Protein AF-A0A959BRH8-F1 (afdb_monomer)

Structure (mmCIF, N/CA/C/O backbone):
data_AF-A0A959BRH8-F1
#
_entry.id   AF-A0A959BRH8-F1
#
loop_
_atom_site.group_PDB
_atom_site.id
_atom_site.type_symbol
_atom_site.label_atom_id
_atom_site.label_alt_id
_atom_site.label_comp_id
_atom_site.label_asym_id
_atom_site.label_entity_id
_atom_site.label_seq_id
_atom_site.pdbx_PDB_ins_code
_atom_site.Cartn_x
_atom_site.Cartn_y
_atom_site.Cartn_z
_atom_site.occupancy
_atom_site.B_iso_or_equiv
_atom_site.auth_seq_id
_atom_site.auth_comp_id
_atom_site.auth_asym_id
_atom_site.auth_atom_id
_atom_site.pdbx_PDB_model_num
ATOM 1 N N . TRP A 1 1 ? 45.788 -15.037 -74.118 1.00 76.19 1 TRP A N 1
ATOM 2 C CA . TRP A 1 1 ? 45.865 -16.460 -73.749 1.00 76.19 1 TRP A CA 1
ATOM 3 C C . TRP A 1 1 ? 44.860 -17.206 -74.601 1.00 76.19 1 TRP A C 1
ATOM 5 O O . TRP A 1 1 ? 43.711 -16.791 -74.591 1.00 76.19 1 TRP A O 1
ATOM 15 N N . THR A 1 2 ? 45.279 -18.179 -75.412 1.00 87.06 2 THR A N 1
ATOM 16 C CA . THR A 1 2 ? 44.390 -18.882 -76.366 1.00 87.06 2 THR A CA 1
ATOM 17 C C . THR A 1 2 ? 44.214 -20.374 -76.068 1.00 87.06 2 THR A C 1
ATOM 19 O O . THR A 1 2 ? 43.362 -21.001 -76.686 1.00 87.06 2 THR A O 1
ATOM 22 N N . ASP A 1 3 ? 45.003 -20.938 -75.149 1.00 84.12 3 ASP A N 1
ATOM 23 C CA . ASP A 1 3 ? 44.891 -22.319 -74.668 1.00 84.12 3 ASP A CA 1
ATOM 24 C C . ASP A 1 3 ? 44.212 -22.330 -73.288 1.00 84.12 3 ASP A C 1
ATOM 26 O O . ASP A 1 3 ? 44.602 -21.561 -72.412 1.00 84.12 3 ASP A O 1
ATOM 30 N N . TYR A 1 4 ? 43.177 -23.157 -73.120 1.00 85.50 4 TYR A N 1
ATOM 31 C CA . TYR A 1 4 ? 42.367 -23.270 -71.897 1.00 85.50 4 TYR A CA 1
ATOM 32 C C . TYR A 1 4 ? 42.298 -24.720 -71.378 1.00 85.50 4 TYR A C 1
ATOM 34 O O . TYR A 1 4 ? 41.357 -25.092 -70.679 1.00 85.50 4 TYR A O 1
ATOM 42 N N . ASN A 1 5 ? 43.253 -25.569 -71.766 1.00 90.12 5 ASN A N 1
ATOM 43 C CA . ASN A 1 5 ? 43.265 -26.986 -71.408 1.00 90.12 5 ASN A CA 1
ATOM 44 C C . ASN A 1 5 ? 43.933 -27.258 -70.045 1.00 90.12 5 ASN A C 1
ATOM 46 O O . ASN A 1 5 ? 44.786 -26.507 -69.585 1.00 90.12 5 ASN A O 1
ATOM 50 N N . LEU A 1 6 ? 43.620 -28.414 -69.444 1.00 86.88 6 LEU A N 1
ATOM 51 C CA . LEU A 1 6 ? 44.082 -28.843 -68.107 1.00 86.88 6 LEU A CA 1
ATOM 52 C C . LEU A 1 6 ? 45.606 -28.985 -67.938 1.00 86.88 6 LEU A C 1
ATOM 54 O O . LEU A 1 6 ? 46.094 -29.046 -66.814 1.00 86.88 6 LEU A O 1
ATOM 58 N N . HIS A 1 7 ? 46.362 -29.087 -69.033 1.00 87.75 7 HIS A N 1
ATOM 59 C CA . HIS A 1 7 ? 47.823 -29.188 -68.976 1.00 87.75 7 HIS A CA 1
ATOM 60 C C . HIS A 1 7 ? 48.502 -27.821 -68.796 1.00 87.75 7 HIS A C 1
ATOM 62 O O . HIS A 1 7 ? 49.694 -27.770 -68.492 1.00 87.75 7 HIS A O 1
ATOM 68 N N . ASP A 1 8 ? 47.758 -26.725 -68.977 1.00 94.44 8 ASP A N 1
ATOM 69 C CA . ASP A 1 8 ? 48.254 -25.379 -68.739 1.00 94.44 8 ASP A CA 1
ATOM 70 C C . ASP A 1 8 ? 48.253 -25.075 -67.220 1.00 94.44 8 ASP A C 1
ATOM 72 O O . ASP A 1 8 ? 47.191 -25.080 -66.579 1.00 94.44 8 ASP A O 1
ATOM 76 N N . PRO A 1 9 ? 49.418 -24.784 -66.606 1.00 92.19 9 PRO A N 1
ATOM 77 C CA . PRO A 1 9 ? 49.509 -24.467 -65.178 1.00 92.19 9 PRO A CA 1
ATOM 78 C C . PRO A 1 9 ? 48.706 -23.218 -64.777 1.00 92.19 9 PRO A C 1
ATOM 80 O O . PRO A 1 9 ? 48.317 -23.069 -63.621 1.00 92.19 9 PRO A O 1
ATOM 83 N N . GLY A 1 10 ? 48.421 -22.320 -65.717 1.00 93.00 10 GLY A N 1
ATOM 84 C CA . GLY A 1 10 ? 47.594 -21.148 -65.479 1.00 93.00 10 GLY A CA 1
ATOM 85 C C . GLY A 1 10 ? 46.116 -21.442 -65.252 1.00 93.00 10 GLY A C 1
ATOM 86 O O . GLY A 1 10 ? 45.490 -20.822 -64.391 1.00 93.00 10 GLY A O 1
ATOM 87 N N . ILE A 1 11 ? 45.570 -22.408 -65.994 1.00 92.69 11 ILE A N 1
ATOM 88 C CA . ILE A 1 11 ? 44.178 -22.854 -65.856 1.00 92.69 11 ILE A CA 1
ATOM 89 C C . ILE A 1 11 ? 43.989 -23.572 -64.524 1.00 92.69 11 ILE A C 1
ATOM 91 O O . ILE A 1 11 ? 43.067 -23.248 -63.779 1.00 92.69 11 ILE A O 1
ATOM 95 N N . THR A 1 12 ? 44.914 -24.463 -64.165 1.00 92.81 12 THR A N 1
ATOM 96 C CA . THR A 1 12 ? 44.861 -25.175 -62.876 1.00 92.81 12 THR A CA 1
ATOM 97 C C . THR A 1 12 ? 44.992 -24.230 -61.673 1.00 92.81 12 THR A C 1
ATOM 99 O O . THR A 1 12 ? 44.277 -24.394 -60.683 1.00 92.81 12 THR A O 1
ATOM 102 N N . LEU A 1 13 ? 45.823 -23.180 -61.755 1.00 94.81 13 LEU A N 1
ATOM 103 C CA . LEU A 1 13 ? 45.893 -22.140 -60.719 1.00 94.81 13 LEU A CA 1
ATOM 104 C C . LEU A 1 13 ? 44.579 -21.345 -60.604 1.00 94.81 13 LEU A C 1
ATOM 106 O O . LEU A 1 13 ? 44.139 -21.038 -59.493 1.00 94.81 13 LEU A O 1
ATOM 110 N N . LEU A 1 14 ? 43.939 -21.030 -61.735 1.00 93.88 14 LEU A N 1
ATOM 111 C CA . LEU A 1 14 ? 42.652 -20.333 -61.759 1.00 93.88 14 LEU A CA 1
ATOM 112 C C . LEU A 1 14 ? 41.519 -21.190 -61.174 1.00 93.88 14 LEU A C 1
ATOM 114 O O . LEU A 1 14 ? 40.679 -20.658 -60.453 1.00 93.88 14 LEU A O 1
ATOM 118 N N . GLU A 1 15 ? 41.500 -22.499 -61.428 1.00 93.69 15 GLU A N 1
ATOM 119 C CA . GLU A 1 15 ? 40.517 -23.428 -60.849 1.00 93.69 15 GLU A CA 1
ATOM 120 C C . GLU A 1 15 ? 40.633 -23.509 -59.322 1.00 93.69 15 GLU A C 1
ATOM 122 O O . GLU A 1 15 ? 39.624 -23.420 -58.619 1.00 93.69 15 GLU A O 1
ATOM 127 N N . VAL A 1 16 ? 41.857 -23.601 -58.788 1.00 95.44 16 VAL A N 1
ATOM 128 C CA . VAL A 1 16 ? 42.094 -23.569 -57.334 1.00 95.44 16 VAL A CA 1
ATOM 129 C C . VAL A 1 16 ? 41.663 -22.227 -56.741 1.00 95.44 16 VAL A C 1
ATOM 131 O O . VAL A 1 16 ? 41.030 -22.199 -55.684 1.00 95.44 16 VAL A O 1
ATOM 134 N N . LEU A 1 17 ? 41.945 -21.113 -57.427 1.00 96.19 17 LEU A N 1
ATOM 135 C CA . LEU A 1 17 ? 41.482 -19.790 -57.006 1.00 96.19 17 LEU A CA 1
ATOM 136 C C . LEU A 1 17 ? 39.948 -19.705 -57.004 1.00 96.19 17 LEU A C 1
ATOM 138 O O . LEU A 1 17 ? 39.365 -19.210 -56.042 1.00 96.19 17 LEU A O 1
ATOM 142 N N . ALA A 1 18 ? 39.283 -20.224 -58.037 1.00 95.81 18 ALA A N 1
ATOM 143 C CA . ALA A 1 18 ? 37.826 -20.268 -58.118 1.00 95.81 18 ALA A CA 1
ATOM 144 C C . ALA A 1 18 ? 37.214 -21.135 -57.003 1.00 95.81 18 ALA A C 1
ATOM 146 O O . ALA A 1 18 ? 36.209 -20.747 -56.401 1.00 95.81 18 ALA A O 1
ATOM 147 N N . TYR A 1 19 ? 37.844 -22.266 -56.666 1.00 96.25 19 TYR A N 1
ATOM 148 C CA . TYR A 1 19 ? 37.449 -23.100 -55.530 1.00 96.25 19 TYR A CA 1
ATOM 149 C C . TYR A 1 19 ? 37.606 -22.355 -54.196 1.00 96.25 19 TYR A C 1
ATOM 151 O O . TYR A 1 19 ? 36.669 -22.323 -53.400 1.00 96.25 19 TYR A O 1
ATOM 159 N N . ALA A 1 20 ? 38.742 -21.688 -53.973 1.00 96.69 20 ALA A N 1
ATOM 160 C CA . ALA A 1 20 ? 38.985 -20.901 -52.762 1.00 96.69 20 ALA A CA 1
ATOM 161 C C . ALA A 1 20 ? 37.989 -19.735 -52.611 1.00 96.69 20 ALA A C 1
ATOM 163 O O . ALA A 1 20 ? 37.481 -19.490 -51.517 1.00 96.69 20 ALA A O 1
ATOM 164 N N . ILE A 1 21 ? 37.654 -19.048 -53.710 1.00 96.94 21 ILE A N 1
ATOM 165 C CA . ILE A 1 21 ? 36.617 -18.004 -53.728 1.00 96.94 21 ILE A CA 1
ATOM 166 C C . ILE A 1 21 ? 35.239 -18.602 -53.418 1.00 96.94 21 ILE A C 1
ATOM 168 O O . ILE A 1 21 ? 34.451 -17.984 -52.705 1.00 96.94 21 ILE A O 1
ATOM 172 N N . THR A 1 22 ? 34.947 -19.808 -53.909 1.00 96.50 22 THR A N 1
ATOM 173 C CA . THR A 1 22 ? 33.685 -20.503 -53.618 1.00 96.50 22 THR A CA 1
ATOM 174 C C . THR A 1 22 ? 33.581 -20.870 -52.136 1.00 96.50 22 THR A C 1
ATOM 176 O O . THR A 1 22 ? 32.551 -20.597 -51.524 1.00 96.50 22 THR A O 1
ATOM 179 N N . ASP A 1 23 ? 34.645 -21.408 -51.532 1.00 96.31 23 ASP A N 1
ATOM 180 C CA . ASP A 1 23 ? 34.706 -21.697 -50.091 1.00 96.31 23 ASP A CA 1
ATOM 181 C C . ASP A 1 23 ? 34.540 -20.421 -49.245 1.00 96.31 23 ASP A C 1
ATOM 183 O O . ASP A 1 23 ? 33.733 -20.380 -48.317 1.00 96.31 23 ASP A O 1
ATOM 187 N N . LEU A 1 24 ? 35.209 -19.324 -49.618 1.00 96.19 24 LEU A N 1
ATOM 188 C CA . LEU A 1 24 ? 35.007 -18.021 -48.976 1.00 96.19 24 LEU A CA 1
ATOM 189 C C . LEU A 1 24 ? 33.553 -17.532 -49.113 1.00 96.19 24 LEU A C 1
ATOM 191 O O . LEU A 1 24 ? 32.956 -17.044 -48.150 1.00 96.19 24 LEU A O 1
ATOM 195 N N . GLY A 1 25 ? 32.956 -17.703 -50.293 1.00 95.50 25 GLY A N 1
ATOM 196 C CA . GLY A 1 25 ? 31.552 -17.393 -50.546 1.00 95.50 25 GLY A CA 1
ATOM 197 C C . GLY A 1 25 ? 30.594 -18.220 -49.683 1.00 95.50 25 GLY A C 1
ATOM 198 O O . GLY A 1 25 ? 29.578 -17.700 -49.233 1.00 95.50 25 GLY A O 1
ATOM 199 N N . LEU A 1 26 ? 30.919 -19.482 -49.395 1.00 94.94 26 LEU A N 1
ATOM 200 C CA . LEU A 1 26 ? 30.137 -20.325 -48.486 1.00 94.94 26 LEU A CA 1
ATOM 201 C C . LEU A 1 26 ? 30.264 -19.856 -47.034 1.00 94.94 26 LEU A C 1
ATOM 203 O O . LEU A 1 26 ? 29.254 -19.721 -46.345 1.00 94.94 26 LEU A O 1
ATOM 207 N N . ARG A 1 27 ? 31.482 -19.542 -46.580 1.00 93.94 27 ARG A N 1
ATOM 208 C CA . ARG A 1 27 ? 31.731 -19.071 -45.207 1.00 93.94 27 ARG A CA 1
ATOM 209 C C . ARG A 1 27 ? 31.064 -17.733 -44.916 1.00 93.94 27 ARG A C 1
ATOM 211 O O . ARG A 1 27 ? 30.526 -17.549 -43.836 1.00 93.94 27 ARG A O 1
ATOM 218 N N . THR A 1 28 ? 31.053 -16.820 -45.882 1.00 94.25 28 THR A N 1
ATOM 219 C CA . THR A 1 28 ? 30.403 -15.502 -45.744 1.00 94.25 28 THR A CA 1
ATOM 220 C C . THR A 1 28 ? 28.873 -15.560 -45.800 1.00 94.25 28 THR A C 1
ATOM 222 O O . THR A 1 28 ? 28.218 -14.585 -45.448 1.00 94.25 28 THR A O 1
ATOM 225 N N . ARG A 1 29 ? 28.290 -16.694 -46.212 1.00 95.25 29 ARG A N 1
ATOM 226 C CA . ARG A 1 29 ? 26.836 -16.931 -46.272 1.00 95.25 29 ARG A CA 1
ATOM 227 C C . ARG A 1 29 ? 26.270 -17.666 -45.056 1.00 95.25 29 ARG A C 1
ATOM 229 O O . ARG A 1 29 ? 25.090 -18.014 -45.069 1.00 95.25 29 ARG A O 1
ATOM 236 N N . LEU A 1 30 ? 27.083 -17.936 -44.035 1.00 93.50 30 LEU A N 1
ATOM 237 C CA . LEU A 1 30 ? 26.578 -18.463 -42.766 1.00 93.50 30 LEU A CA 1
ATOM 238 C C . LEU A 1 30 ? 25.564 -17.485 -42.146 1.00 93.50 30 LEU A C 1
ATOM 240 O O . LEU A 1 30 ? 25.591 -16.290 -42.442 1.00 93.50 30 LEU A O 1
ATOM 244 N N . ASP A 1 31 ? 24.668 -17.993 -41.290 1.00 91.56 31 ASP A N 1
ATOM 245 C CA . ASP A 1 31 ? 23.719 -17.136 -40.568 1.00 91.56 31 ASP A CA 1
ATOM 246 C C . ASP A 1 31 ? 24.484 -16.047 -39.807 1.00 91.56 31 ASP A C 1
ATOM 248 O O . ASP A 1 31 ? 25.537 -16.312 -39.221 1.00 91.56 31 ASP A O 1
ATOM 252 N N . ILE A 1 32 ? 23.948 -14.825 -39.793 1.00 88.81 32 ILE A N 1
ATOM 253 C CA . ILE A 1 32 ? 24.604 -13.674 -39.168 1.00 88.81 32 ILE A CA 1
ATOM 254 C C . ILE A 1 32 ? 24.943 -13.967 -37.706 1.00 88.81 32 ILE A C 1
ATOM 256 O O . ILE A 1 32 ? 26.018 -13.599 -37.247 1.00 88.81 32 ILE A O 1
ATOM 260 N N . LYS A 1 33 ? 24.085 -14.729 -37.011 1.00 86.44 33 LYS A N 1
ATOM 261 C CA . LYS A 1 33 ? 24.312 -15.189 -35.635 1.00 86.44 33 LYS A CA 1
ATOM 262 C C . LYS A 1 33 ? 25.568 -16.045 -35.504 1.00 86.44 33 LYS A C 1
ATOM 264 O O . LYS A 1 33 ? 26.255 -15.936 -34.502 1.00 86.44 33 LYS A O 1
ATOM 269 N N . SER A 1 34 ? 25.868 -16.885 -36.492 1.00 87.56 34 SER A N 1
ATOM 270 C CA . SER A 1 34 ? 27.073 -17.717 -36.518 1.00 87.56 34 SER A CA 1
ATOM 271 C C . SER A 1 34 ? 28.314 -16.932 -36.934 1.00 87.56 34 SER A C 1
ATOM 273 O O . SER A 1 34 ? 29.398 -17.239 -36.455 1.00 87.56 34 SER A O 1
ATOM 275 N N . LEU A 1 35 ? 28.165 -15.930 -37.806 1.00 89.00 35 LEU A N 1
ATOM 276 C CA . LEU A 1 35 ? 29.275 -15.081 -38.253 1.00 89.00 35 LEU A CA 1
ATOM 277 C C . LEU A 1 35 ? 29.833 -14.194 -37.137 1.00 89.00 35 LEU A C 1
ATOM 279 O O . LEU A 1 35 ? 31.029 -13.930 -37.109 1.00 89.00 35 LEU A O 1
ATOM 283 N N . ILE A 1 36 ? 28.960 -13.725 -36.248 1.00 87.44 36 ILE A N 1
ATOM 284 C CA . ILE A 1 36 ? 29.303 -12.805 -35.154 1.00 87.44 36 ILE A CA 1
ATOM 285 C C . ILE A 1 36 ? 29.429 -13.502 -33.796 1.00 87.44 36 ILE A C 1
ATOM 287 O O . ILE A 1 36 ? 29.714 -12.839 -32.802 1.00 87.44 36 ILE A O 1
ATOM 291 N N . ALA A 1 37 ? 29.143 -14.805 -33.722 1.00 85.06 37 ALA A N 1
ATOM 292 C CA . ALA A 1 37 ? 29.288 -15.556 -32.485 1.00 85.06 37 ALA A CA 1
ATOM 293 C C . ALA A 1 37 ? 30.773 -15.698 -32.151 1.00 85.06 37 ALA A C 1
ATOM 295 O O . ALA A 1 37 ? 31.519 -16.345 -32.887 1.00 85.06 37 ALA A O 1
ATOM 296 N N . ASP A 1 38 ? 31.174 -15.131 -31.020 1.00 81.50 38 ASP A N 1
ATOM 297 C CA . ASP A 1 38 ? 32.464 -15.412 -30.404 1.00 81.50 38 ASP A CA 1
ATOM 298 C C . ASP A 1 38 ? 32.298 -16.492 -29.320 1.00 81.50 38 ASP A C 1
ATOM 300 O O . ASP A 1 38 ? 31.208 -16.687 -28.776 1.00 81.50 38 ASP A O 1
ATOM 304 N N . LYS A 1 39 ? 33.365 -17.237 -29.022 1.00 71.50 39 LYS A N 1
ATOM 305 C CA . LYS A 1 39 ? 33.346 -18.303 -28.009 1.00 71.50 39 LYS A CA 1
ATOM 306 C C . LYS A 1 39 ? 33.217 -17.761 -26.589 1.00 71.50 39 LYS A C 1
ATOM 308 O O . LYS A 1 39 ? 32.623 -18.441 -25.754 1.00 71.50 39 LYS A O 1
ATOM 313 N N . ASP A 1 40 ? 33.746 -16.566 -26.344 1.00 71.56 40 ASP A N 1
ATOM 314 C CA . ASP A 1 40 ? 33.952 -16.045 -24.991 1.00 71.56 40 ASP A CA 1
ATOM 315 C C . ASP A 1 40 ? 33.173 -14.746 -24.700 1.00 71.56 40 ASP A C 1
ATOM 317 O O . ASP A 1 40 ? 33.088 -14.330 -23.545 1.00 71.56 40 ASP A O 1
ATOM 321 N N . GLU A 1 41 ? 32.530 -14.135 -25.705 1.00 76.00 41 GLU A N 1
ATOM 322 C CA . GLU A 1 41 ? 31.824 -12.857 -25.554 1.00 76.00 41 GLU A CA 1
ATOM 323 C C . GLU A 1 41 ? 30.391 -12.878 -26.098 1.00 76.00 41 GLU A C 1
ATOM 325 O O . GLU A 1 41 ? 30.068 -13.508 -27.107 1.00 76.00 41 GLU A O 1
ATOM 330 N N . LYS A 1 42 ? 29.504 -12.137 -25.420 1.00 73.38 42 LYS A N 1
ATOM 331 C CA . LYS A 1 42 ? 28.163 -11.840 -25.932 1.00 73.38 42 LYS A CA 1
ATOM 332 C C . LYS A 1 42 ? 28.274 -10.668 -26.916 1.00 73.38 42 LYS A C 1
ATOM 334 O O . LYS A 1 42 ? 28.592 -9.568 -26.475 1.00 73.38 42 LYS A O 1
ATOM 339 N N . PRO A 1 43 ? 27.952 -10.849 -28.209 1.00 77.25 43 PRO A N 1
ATOM 340 C CA . PRO A 1 43 ? 28.203 -9.827 -29.229 1.00 77.25 43 PRO A CA 1
ATOM 341 C C . PRO A 1 43 ? 27.237 -8.634 -29.172 1.00 77.25 43 PRO A C 1
ATOM 343 O O . PRO A 1 43 ? 27.469 -7.621 -29.826 1.00 77.25 43 PRO A O 1
ATOM 346 N N . PHE A 1 44 ? 26.144 -8.738 -28.410 1.00 83.62 44 PHE A N 1
ATOM 347 C CA . PHE A 1 44 ? 25.151 -7.678 -28.270 1.00 83.62 44 PHE A CA 1
ATOM 348 C C . PHE A 1 44 ? 24.751 -7.477 -26.816 1.00 83.62 44 PHE A C 1
ATOM 350 O O . PHE A 1 44 ? 24.591 -8.441 -26.062 1.00 83.62 44 PHE A O 1
ATOM 357 N N . PHE A 1 45 ? 24.495 -6.220 -26.467 1.00 88.25 45 PHE A N 1
ATOM 358 C CA . PHE A 1 45 ? 23.874 -5.864 -25.203 1.00 88.25 45 PHE A CA 1
ATOM 359 C C . PHE A 1 45 ? 22.385 -6.253 -25.206 1.00 88.25 45 PHE A C 1
ATOM 361 O O . PHE A 1 45 ? 21.685 -6.016 -26.198 1.00 88.25 45 PHE A O 1
ATOM 368 N N . PRO A 1 46 ? 21.864 -6.842 -24.118 1.00 90.50 46 PRO A N 1
ATOM 369 C CA . PRO A 1 46 ? 20.439 -7.089 -23.974 1.00 90.50 46 PRO A CA 1
ATOM 370 C C . PRO A 1 46 ? 19.668 -5.775 -23.790 1.00 90.50 46 PRO A C 1
ATOM 372 O O . PRO A 1 46 ? 20.180 -4.796 -23.253 1.00 90.50 46 PRO A O 1
ATOM 375 N N . ALA A 1 47 ? 18.383 -5.788 -24.151 1.00 91.56 47 ALA A N 1
ATOM 376 C CA . ALA A 1 47 ? 17.483 -4.638 -24.018 1.00 91.56 47 ALA A CA 1
ATOM 377 C C . ALA A 1 47 ? 17.506 -4.002 -22.612 1.00 91.56 47 ALA A C 1
ATOM 379 O O . ALA A 1 47 ? 17.545 -2.784 -22.488 1.00 91.56 47 ALA A O 1
ATOM 380 N N . ARG A 1 48 ? 17.575 -4.828 -21.560 1.00 91.94 48 ARG A N 1
ATOM 381 C CA . ARG A 1 48 ? 17.644 -4.390 -20.156 1.00 91.94 48 ARG A CA 1
ATOM 382 C C . ARG A 1 48 ? 18.860 -3.512 -19.833 1.00 91.94 48 ARG A C 1
ATOM 384 O O . ARG A 1 48 ? 18.809 -2.769 -18.862 1.00 91.94 48 ARG A O 1
ATOM 391 N N . GLU A 1 49 ? 19.947 -3.627 -20.589 1.00 91.50 49 GLU A N 1
ATOM 392 C CA . GLU A 1 49 ? 21.180 -2.870 -20.341 1.00 91.50 49 GLU A CA 1
ATOM 393 C C . GLU A 1 49 ? 21.222 -1.538 -21.098 1.00 91.50 49 GLU A C 1
ATOM 395 O O . GLU A 1 49 ? 21.923 -0.630 -20.666 1.00 91.50 49 GLU A O 1
ATOM 400 N N . VAL A 1 50 ? 20.480 -1.409 -22.205 1.00 93.88 50 VAL A N 1
ATOM 401 C CA . VAL A 1 50 ? 20.609 -0.262 -23.128 1.00 93.88 50 VAL A CA 1
ATOM 402 C C . VAL A 1 50 ? 19.361 0.612 -23.188 1.00 93.88 50 VAL A C 1
ATOM 404 O O . VAL A 1 50 ? 19.475 1.803 -23.455 1.00 93.88 50 VAL A O 1
ATOM 407 N N . LEU A 1 51 ? 18.175 0.034 -22.991 1.00 94.50 51 LEU A N 1
ATOM 408 C CA . LEU A 1 51 ? 16.909 0.755 -23.145 1.00 94.50 51 LEU A CA 1
ATOM 409 C C . LEU A 1 51 ? 16.494 1.587 -21.920 1.00 94.50 51 LEU A C 1
ATOM 411 O O . LEU A 1 51 ? 15.963 2.672 -22.145 1.00 94.50 51 LEU A O 1
ATOM 415 N N . PRO A 1 52 ? 16.723 1.150 -20.661 1.00 93.88 52 PRO A N 1
ATOM 416 C CA . PRO A 1 52 ? 16.344 1.960 -19.509 1.00 93.88 52 PRO A CA 1
ATOM 417 C C . PRO A 1 52 ? 17.053 3.312 -19.483 1.00 93.88 52 PRO A C 1
ATOM 419 O O . PRO A 1 52 ? 18.242 3.414 -19.791 1.00 93.88 52 PRO A O 1
ATOM 422 N N . ASN A 1 53 ? 16.334 4.337 -19.040 1.00 91.31 53 ASN A N 1
ATOM 423 C CA . ASN A 1 53 ? 16.846 5.693 -18.882 1.00 91.31 53 ASN A CA 1
ATOM 424 C C . ASN A 1 53 ? 16.850 6.116 -17.399 1.00 91.31 53 ASN A C 1
ATOM 426 O O . ASN A 1 53 ? 16.454 5.363 -16.509 1.00 91.31 53 ASN A O 1
ATOM 430 N N . ALA A 1 54 ? 17.409 7.288 -17.098 1.00 90.56 54 ALA A N 1
ATOM 431 C CA . ALA A 1 54 ? 17.382 7.826 -15.740 1.00 90.56 54 ALA A CA 1
ATOM 432 C C . ALA A 1 54 ? 15.987 8.377 -15.406 1.00 90.56 54 ALA A C 1
ATOM 434 O O . ALA A 1 54 ? 15.284 8.861 -16.289 1.00 90.56 54 ALA A O 1
ATOM 435 N N . ALA A 1 55 ? 15.608 8.348 -14.125 1.00 91.00 55 ALA A N 1
ATOM 436 C CA . ALA A 1 55 ? 14.332 8.901 -13.685 1.00 91.00 55 ALA A CA 1
ATOM 437 C C . ALA A 1 55 ? 14.290 10.423 -13.893 1.00 91.00 55 ALA A C 1
ATOM 439 O O . ALA A 1 55 ? 15.123 11.144 -13.345 1.00 91.00 55 ALA A O 1
ATOM 440 N N . PHE A 1 56 ? 13.315 10.909 -14.663 1.00 88.12 56 PHE A N 1
ATOM 441 C CA . PHE A 1 56 ? 13.194 12.335 -14.977 1.00 88.12 56 PHE A CA 1
ATOM 442 C C . PHE A 1 56 ? 11.839 12.923 -14.590 1.00 88.12 56 PHE A C 1
ATOM 444 O O . PHE A 1 56 ? 11.743 14.083 -14.198 1.00 88.12 56 PHE A O 1
ATOM 451 N N . THR A 1 57 ? 10.783 12.123 -14.666 1.00 88.38 57 THR A N 1
ATOM 452 C CA . THR A 1 57 ? 9.422 12.564 -14.367 1.00 88.38 57 THR A CA 1
ATOM 453 C C . THR A 1 57 ? 8.995 12.169 -12.946 1.00 88.38 57 THR A C 1
ATOM 455 O O . THR A 1 57 ? 9.552 11.237 -12.357 1.00 88.38 57 THR A O 1
ATOM 458 N N . PRO A 1 58 ? 7.949 12.804 -12.380 1.00 88.38 58 PRO A N 1
ATOM 459 C CA . PRO A 1 58 ? 7.322 12.321 -11.147 1.00 88.38 58 PRO A CA 1
ATOM 460 C C . PRO A 1 58 ? 6.843 10.863 -11.249 1.00 88.38 58 PRO A C 1
ATOM 462 O O . PRO A 1 58 ? 6.883 10.128 -10.267 1.00 88.38 58 PRO A O 1
ATOM 465 N N . SER A 1 59 ? 6.422 10.413 -12.434 1.00 88.75 59 SER A N 1
ATOM 466 C CA . SER A 1 59 ? 6.079 9.005 -12.691 1.00 88.75 59 SER A CA 1
ATOM 467 C C . SER A 1 59 ? 7.304 8.099 -12.508 1.00 88.75 59 SER A C 1
ATOM 469 O O . SER A 1 59 ? 7.247 7.093 -11.800 1.00 88.75 59 SER A O 1
ATOM 471 N N . ASP A 1 60 ? 8.460 8.492 -13.045 1.00 90.75 60 ASP A N 1
ATOM 472 C CA . ASP A 1 60 ? 9.702 7.727 -12.908 1.00 90.75 60 ASP A CA 1
ATOM 473 C C . ASP A 1 60 ? 10.185 7.642 -11.468 1.00 90.75 60 ASP A C 1
ATOM 475 O O . ASP A 1 60 ? 10.535 6.561 -10.997 1.00 90.75 60 ASP A O 1
ATOM 479 N N . TYR A 1 61 ? 10.188 8.766 -10.750 1.00 91.38 61 TYR A N 1
ATOM 480 C CA . TYR A 1 61 ? 10.579 8.784 -9.346 1.00 91.38 61 TYR A CA 1
ATOM 481 C C . TYR A 1 61 ? 9.630 7.943 -8.482 1.00 91.38 61 TYR A C 1
ATOM 483 O O . TYR A 1 61 ? 10.084 7.284 -7.547 1.00 91.38 61 TYR A O 1
ATOM 491 N N . HIS A 1 62 ? 8.334 7.915 -8.808 1.00 90.69 62 HIS A N 1
ATOM 492 C CA . HIS A 1 62 ? 7.360 7.057 -8.141 1.00 90.69 62 HIS A CA 1
ATOM 493 C C . HIS A 1 62 ? 7.686 5.575 -8.376 1.00 90.69 62 HIS A C 1
ATOM 495 O O . HIS A 1 62 ? 7.868 4.827 -7.414 1.00 90.69 62 HIS A O 1
ATOM 501 N N . ARG A 1 63 ? 7.881 5.160 -9.635 1.00 90.19 63 ARG A N 1
ATOM 502 C CA . ARG A 1 63 ? 8.295 3.788 -9.986 1.00 90.19 63 ARG A CA 1
ATOM 503 C C . ARG A 1 63 ? 9.621 3.403 -9.329 1.00 90.19 63 ARG A C 1
ATOM 505 O O . ARG A 1 63 ? 9.770 2.295 -8.813 1.00 90.19 63 ARG A O 1
ATOM 512 N N . LEU A 1 64 ? 10.572 4.332 -9.297 1.00 91.69 64 LEU A N 1
ATOM 513 C CA . LEU A 1 64 ? 11.869 4.150 -8.662 1.00 91.69 64 LEU A CA 1
ATOM 514 C C . LEU A 1 64 ? 11.737 3.952 -7.145 1.00 91.69 64 LEU A C 1
ATOM 516 O O . LEU A 1 64 ? 12.365 3.041 -6.607 1.00 91.69 64 LEU A O 1
ATOM 520 N N . ALA A 1 65 ? 10.897 4.735 -6.462 1.00 92.25 65 ALA A N 1
ATOM 521 C CA . ALA A 1 65 ? 10.612 4.554 -5.040 1.00 92.25 65 ALA A CA 1
ATOM 522 C C . ALA A 1 65 ? 9.972 3.182 -4.766 1.00 92.25 65 ALA A C 1
ATOM 524 O O . ALA A 1 65 ? 10.414 2.477 -3.862 1.00 92.25 65 ALA A O 1
ATOM 525 N N . LEU A 1 66 ? 9.012 2.750 -5.592 1.00 90.69 66 LEU A N 1
ATOM 526 C CA . LEU A 1 66 ? 8.379 1.425 -5.491 1.00 90.69 66 LEU A CA 1
ATOM 527 C C . LEU A 1 66 ? 9.346 0.261 -5.737 1.00 90.69 66 LEU A C 1
ATOM 529 O O . LEU A 1 66 ? 9.116 -0.852 -5.264 1.00 90.69 66 LEU A O 1
ATOM 533 N N . SER A 1 67 ? 10.444 0.493 -6.458 1.00 90.44 67 SER A N 1
ATOM 534 C CA . SER A 1 67 ? 11.480 -0.527 -6.636 1.00 90.44 67 SER A CA 1
ATOM 535 C C . SER A 1 67 ? 12.268 -0.814 -5.356 1.00 90.44 67 SER A C 1
ATOM 537 O O . SER A 1 67 ? 12.912 -1.861 -5.263 1.00 90.44 67 SER A O 1
ATOM 539 N N . HIS A 1 68 ? 12.211 0.085 -4.368 1.00 92.06 68 HIS A N 1
ATOM 540 C CA . HIS A 1 68 ? 12.909 -0.073 -3.101 1.00 92.06 68 HIS A CA 1
ATOM 541 C C . HIS A 1 68 ? 12.270 -1.184 -2.248 1.00 92.06 68 HIS A C 1
ATOM 543 O O . HIS A 1 68 ? 11.049 -1.198 -2.075 1.00 92.06 68 HIS A O 1
ATOM 549 N N . PRO A 1 69 ? 13.052 -2.098 -1.640 1.00 88.44 69 PRO A N 1
ATOM 550 C CA . PRO A 1 69 ? 12.511 -3.257 -0.926 1.00 88.44 69 PRO A CA 1
ATOM 551 C C . PRO A 1 69 ? 11.555 -2.893 0.217 1.00 88.44 69 PRO A C 1
ATOM 553 O O . PRO A 1 69 ? 10.579 -3.612 0.429 1.00 88.44 69 PRO A O 1
ATOM 556 N N . TYR A 1 70 ? 11.800 -1.780 0.913 1.00 88.62 70 TYR A N 1
ATOM 557 C CA . TYR A 1 70 ? 11.006 -1.334 2.067 1.00 88.62 70 TYR A CA 1
ATOM 558 C C . TYR A 1 70 ? 9.758 -0.515 1.715 1.00 88.62 70 TYR A C 1
ATOM 560 O O . TYR A 1 70 ? 8.927 -0.278 2.589 1.00 88.62 70 TYR A O 1
ATOM 568 N N . VAL A 1 71 ? 9.598 -0.080 0.464 1.00 89.88 71 VAL A N 1
ATOM 569 C CA . VAL A 1 71 ? 8.483 0.785 0.056 1.00 89.88 71 VAL A CA 1
ATOM 570 C C . VAL A 1 71 ? 7.316 -0.078 -0.418 1.00 89.88 71 VAL A C 1
ATOM 572 O O . VAL A 1 71 ? 7.485 -0.973 -1.243 1.00 89.88 71 VAL A O 1
ATOM 575 N N . ARG A 1 72 ? 6.124 0.164 0.135 1.00 87.75 72 ARG A N 1
ATOM 576 C CA . ARG A 1 72 ? 4.859 -0.440 -0.310 1.00 87.75 72 ARG A CA 1
ATOM 577 C C . ARG A 1 72 ? 4.182 0.441 -1.354 1.00 87.75 72 ARG A C 1
ATOM 579 O O . ARG A 1 72 ? 3.748 -0.061 -2.380 1.00 87.75 72 ARG A O 1
ATOM 586 N N . ASN A 1 73 ? 4.085 1.739 -1.068 1.00 89.06 73 ASN A N 1
ATOM 587 C CA . ASN A 1 73 ? 3.551 2.738 -1.988 1.00 89.06 73 ASN A CA 1
ATOM 588 C C . ASN A 1 73 ? 4.276 4.086 -1.810 1.00 89.06 73 ASN A C 1
ATOM 590 O O . ASN A 1 73 ? 4.917 4.310 -0.782 1.00 89.06 73 ASN A O 1
ATOM 594 N N . ALA A 1 74 ? 4.191 4.974 -2.795 1.00 90.56 74 ALA A N 1
ATOM 595 C CA . ALA A 1 74 ? 4.838 6.279 -2.788 1.00 90.56 74 ALA A CA 1
ATOM 596 C C . ALA A 1 74 ? 3.958 7.334 -3.470 1.00 90.56 74 ALA A C 1
ATOM 598 O O . ALA A 1 74 ? 3.282 7.045 -4.446 1.00 90.56 74 ALA A O 1
ATOM 599 N N . TRP A 1 75 ? 4.012 8.582 -3.025 1.00 90.25 75 TRP A N 1
ATOM 600 C CA . TRP A 1 75 ? 3.339 9.703 -3.683 1.00 90.25 75 TRP A CA 1
ATOM 601 C C . TRP A 1 75 ? 4.315 10.849 -3.853 1.00 90.25 75 TRP A C 1
ATOM 603 O O . TRP A 1 75 ? 5.071 11.160 -2.935 1.00 90.25 75 TRP A O 1
ATOM 613 N N . ILE A 1 76 ? 4.275 11.477 -5.023 1.00 89.56 76 ILE A N 1
ATOM 614 C CA . ILE A 1 76 ? 5.145 12.600 -5.353 1.00 89.56 76 ILE A CA 1
ATOM 615 C C . ILE A 1 76 ? 4.281 13.831 -5.532 1.00 89.56 76 ILE A C 1
ATOM 617 O O . ILE A 1 76 ? 3.356 13.838 -6.339 1.00 89.56 76 ILE A O 1
ATOM 621 N N . GLN A 1 77 ? 4.577 14.858 -4.748 1.00 86.44 77 GLN A N 1
ATOM 622 C CA . GLN A 1 77 ? 3.875 16.132 -4.779 1.00 86.44 77 GLN A CA 1
ATOM 623 C C . GLN A 1 77 ? 4.846 17.211 -5.238 1.00 86.44 77 GLN A C 1
ATOM 625 O O . GLN A 1 77 ? 5.968 17.295 -4.742 1.00 86.44 77 GLN A O 1
ATOM 630 N N . ALA A 1 78 ? 4.429 18.020 -6.209 1.00 84.38 78 ALA A N 1
ATOM 631 C CA . ALA A 1 78 ? 5.201 19.183 -6.614 1.00 84.38 78 ALA A CA 1
ATOM 632 C C . ALA A 1 78 ? 5.153 20.237 -5.503 1.00 84.38 78 ALA A C 1
ATOM 634 O O . ALA A 1 78 ? 4.087 20.546 -4.971 1.00 84.38 78 ALA A O 1
ATOM 635 N N . SER A 1 79 ? 6.311 20.790 -5.168 1.00 81.81 79 SER A N 1
ATOM 636 C CA . SER A 1 79 ? 6.421 21.894 -4.226 1.00 81.81 79 SER A CA 1
ATOM 637 C C . SER A 1 79 ? 6.025 23.205 -4.896 1.00 81.81 79 SER A C 1
ATOM 639 O O . SER A 1 79 ? 6.421 23.483 -6.026 1.00 81.81 79 SER A O 1
ATOM 641 N N . THR A 1 80 ? 5.274 24.041 -4.183 1.00 68.81 80 THR A N 1
ATOM 642 C CA . THR A 1 80 ? 4.943 25.409 -4.614 1.00 68.81 80 THR A CA 1
ATOM 643 C C . THR A 1 80 ? 5.907 26.459 -4.050 1.00 68.81 80 THR A C 1
ATOM 645 O O . THR A 1 80 ? 5.703 27.650 -4.272 1.00 68.81 80 THR A O 1
ATOM 648 N N . GLY A 1 81 ? 6.918 26.050 -3.272 1.00 60.09 81 GLY A N 1
ATOM 649 C CA . GLY A 1 81 ? 7.865 26.955 -2.615 1.00 60.09 81 GLY A CA 1
ATOM 650 C C . GLY A 1 81 ? 9.007 27.410 -3.530 1.00 60.09 81 GLY A C 1
ATOM 651 O O . GLY A 1 81 ? 9.491 26.646 -4.356 1.00 60.09 81 GLY A O 1
ATOM 652 N N . GLU A 1 82 ? 9.478 28.648 -3.349 1.00 59.00 82 GLU A N 1
ATOM 653 C CA . GLU A 1 82 ? 10.439 29.285 -4.266 1.00 59.00 82 GLU A CA 1
ATOM 654 C C . GLU A 1 82 ? 11.879 28.727 -4.195 1.00 59.00 82 GLU A C 1
ATOM 656 O O . GLU A 1 82 ? 12.644 28.962 -5.129 1.00 59.00 82 GLU A O 1
ATOM 661 N N . THR A 1 83 ? 12.288 27.991 -3.143 1.00 57.16 83 THR A N 1
ATOM 662 C CA . THR A 1 83 ? 13.712 27.595 -2.968 1.00 57.16 83 THR A CA 1
ATOM 663 C C . THR A 1 83 ? 14.012 26.280 -2.222 1.00 57.16 83 THR A C 1
ATOM 665 O O . THR A 1 83 ? 15.185 25.947 -2.067 1.00 57.16 83 THR A O 1
ATOM 668 N N . ALA A 1 84 ? 13.021 25.505 -1.765 1.00 64.50 84 ALA A N 1
ATOM 669 C CA . ALA A 1 84 ? 13.259 24.365 -0.856 1.00 64.50 84 ALA A CA 1
ATOM 670 C C . ALA A 1 84 ? 13.446 22.991 -1.537 1.00 64.50 84 ALA A C 1
ATOM 672 O O . ALA A 1 84 ? 13.633 22.000 -0.845 1.00 64.50 84 ALA A O 1
ATOM 673 N N . GLY A 1 85 ? 13.380 22.915 -2.868 1.00 74.56 85 GLY A N 1
ATOM 674 C CA . GLY A 1 85 ? 13.315 21.656 -3.623 1.00 74.56 85 GLY A CA 1
ATOM 675 C C . GLY A 1 85 ? 12.052 21.586 -4.485 1.00 74.56 85 GLY A C 1
ATOM 676 O O . GLY A 1 85 ? 11.102 22.339 -4.267 1.00 74.56 85 GLY A O 1
ATOM 677 N N . LEU A 1 86 ? 12.050 20.710 -5.492 1.00 84.44 86 LEU A N 1
ATOM 678 C CA . LEU A 1 86 ? 10.975 20.627 -6.493 1.00 84.44 86 LEU A CA 1
ATOM 679 C C . LEU A 1 86 ? 9.850 19.682 -6.082 1.00 84.44 86 LEU A C 1
ATOM 681 O O . LEU A 1 86 ? 8.696 19.903 -6.449 1.00 84.44 86 LEU A O 1
ATOM 685 N N . TYR A 1 87 ? 10.181 18.635 -5.326 1.00 87.88 87 TYR A N 1
ATOM 686 C CA . TYR A 1 87 ? 9.252 17.558 -5.012 1.00 87.88 87 TYR A CA 1
ATOM 687 C C . TYR A 1 87 ? 9.299 17.173 -3.539 1.00 87.88 87 TYR A C 1
ATOM 689 O O . TYR A 1 87 ? 10.363 17.158 -2.922 1.00 87.88 87 TYR A O 1
ATOM 697 N N . GLN A 1 88 ? 8.145 16.800 -3.001 1.00 90.00 88 GLN A N 1
ATOM 698 C CA . GLN A 1 88 ? 8.011 16.074 -1.747 1.00 90.00 88 GLN A CA 1
ATOM 699 C C . GLN A 1 88 ? 7.653 14.618 -2.053 1.00 90.00 88 GLN A C 1
ATOM 701 O O . GLN A 1 88 ? 6.780 14.350 -2.884 1.00 90.00 88 GLN A O 1
ATOM 706 N N . LEU A 1 89 ? 8.325 13.684 -1.382 1.00 91.81 89 LEU A N 1
ATOM 707 C CA . LEU A 1 89 ? 8.063 12.252 -1.483 1.00 91.81 89 LEU A CA 1
ATOM 708 C C . LEU A 1 89 ? 7.429 11.756 -0.187 1.00 91.81 89 LEU A C 1
ATOM 710 O O . LEU A 1 89 ? 8.048 11.814 0.871 1.00 91.81 89 LEU A O 1
ATOM 714 N N . LEU A 1 90 ? 6.214 11.229 -0.290 1.00 91.50 90 LEU A N 1
ATOM 715 C CA . LEU A 1 90 ? 5.510 10.598 0.821 1.00 91.50 90 LEU A CA 1
ATOM 716 C C . LEU A 1 90 ? 5.482 9.089 0.621 1.00 91.50 90 LEU A C 1
ATOM 718 O O . LEU A 1 90 ? 5.105 8.607 -0.446 1.00 91.50 90 LEU A O 1
ATOM 722 N N . LEU A 1 91 ? 5.869 8.339 1.644 1.00 91.06 91 LEU A N 1
ATOM 723 C CA . LEU A 1 91 ? 6.083 6.899 1.562 1.00 91.06 91 LEU A CA 1
ATOM 724 C C . LEU A 1 91 ? 5.094 6.146 2.449 1.00 91.06 91 LEU A C 1
ATOM 726 O O . LEU A 1 91 ? 4.973 6.419 3.641 1.00 91.06 91 LEU A O 1
ATOM 730 N N . ALA A 1 92 ? 4.443 5.132 1.883 1.00 88.56 92 ALA A N 1
ATOM 731 C CA . ALA A 1 92 ? 3.883 4.034 2.657 1.00 88.56 92 ALA A CA 1
ATOM 732 C C . ALA A 1 92 ? 4.921 2.916 2.689 1.00 88.56 92 ALA A C 1
ATOM 734 O O . ALA A 1 92 ? 5.229 2.312 1.660 1.00 88.56 92 ALA A O 1
ATOM 735 N N . LEU A 1 93 ? 5.462 2.625 3.865 1.00 86.12 93 LEU A N 1
ATOM 736 C CA . LEU A 1 93 ? 6.449 1.565 4.028 1.00 86.12 93 LEU A CA 1
ATOM 737 C C . LEU A 1 93 ? 5.760 0.209 4.216 1.00 86.12 93 LEU A C 1
ATOM 739 O O . LEU A 1 93 ? 4.657 0.118 4.757 1.00 86.12 93 LEU A O 1
ATOM 743 N N . LYS A 1 94 ? 6.415 -0.871 3.787 1.00 82.25 94 LYS A N 1
ATOM 744 C CA . LYS A 1 94 ? 5.923 -2.235 4.030 1.00 82.25 94 LYS A CA 1
ATOM 745 C C . LYS A 1 94 ? 5.821 -2.502 5.533 1.00 82.25 94 LYS A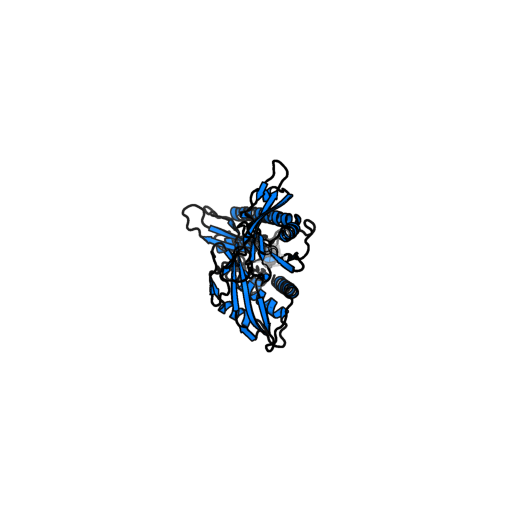 C 1
ATOM 747 O O . LYS A 1 94 ? 6.603 -1.933 6.298 1.00 82.25 94 LYS A O 1
ATOM 752 N N . PRO A 1 95 ? 4.870 -3.327 5.997 1.00 73.44 95 PRO A N 1
ATOM 753 C CA . PRO A 1 95 ? 4.801 -3.692 7.407 1.00 73.44 95 PRO A CA 1
ATOM 754 C C . PRO A 1 95 ? 6.108 -4.368 7.839 1.00 73.44 95 PRO A C 1
ATOM 756 O O . PRO A 1 95 ? 6.654 -5.195 7.113 1.00 73.44 95 PRO A O 1
ATOM 759 N N . PHE A 1 96 ? 6.609 -4.002 9.018 1.00 68.75 96 PHE A N 1
ATOM 760 C CA . PHE A 1 96 ? 7.739 -4.689 9.633 1.00 68.75 96 PHE A CA 1
ATOM 761 C C . PHE A 1 96 ? 7.226 -5.770 10.581 1.00 68.75 96 PHE A C 1
ATOM 763 O O . PHE A 1 96 ? 6.450 -5.491 11.501 1.00 68.75 96 PHE A O 1
ATOM 770 N N . THR A 1 97 ? 7.701 -6.992 10.376 1.00 61.22 97 THR A N 1
ATOM 771 C CA . THR A 1 97 ? 7.478 -8.108 11.289 1.00 61.22 97 THR A CA 1
ATOM 772 C C . THR A 1 97 ? 8.800 -8.386 12.001 1.00 61.22 97 THR A C 1
ATOM 774 O O . THR A 1 97 ? 9.751 -8.777 11.325 1.00 61.22 97 THR A O 1
ATOM 777 N N . PRO A 1 98 ? 8.903 -8.145 13.324 1.00 56.75 98 PRO A N 1
ATOM 778 C CA . PRO A 1 98 ? 10.105 -8.497 14.069 1.00 56.75 98 PRO A CA 1
ATOM 779 C C . PRO A 1 98 ? 10.362 -10.001 13.984 1.00 56.75 98 PRO A C 1
ATOM 781 O O . PRO A 1 98 ? 9.419 -10.792 13.911 1.00 56.75 98 PRO A O 1
ATOM 784 N N . ASP A 1 99 ? 11.639 -10.369 14.011 1.00 58.47 99 ASP A N 1
ATOM 785 C CA . ASP A 1 99 ? 12.077 -11.757 14.094 1.00 58.47 99 ASP A CA 1
ATOM 786 C C . ASP A 1 99 ? 11.492 -12.409 15.366 1.00 58.47 99 ASP A C 1
ATOM 788 O O . ASP A 1 99 ? 11.748 -11.903 16.468 1.00 58.47 99 ASP A O 1
ATOM 792 N N . PRO A 1 100 ? 10.702 -13.496 15.244 1.00 54.06 100 PRO A N 1
ATOM 793 C CA . PRO A 1 100 ? 10.129 -14.199 16.390 1.00 54.06 100 PRO A CA 1
ATOM 794 C C . PRO A 1 100 ? 11.177 -14.674 17.402 1.00 54.06 100 PRO A C 1
ATOM 796 O O . PRO A 1 100 ? 10.867 -14.786 18.587 1.00 54.06 100 PRO A O 1
ATOM 799 N N . ASP A 1 101 ? 12.411 -14.924 16.954 1.00 55.53 101 ASP A N 1
ATOM 800 C CA . ASP A 1 101 ? 13.503 -15.391 17.813 1.00 55.53 101 ASP A CA 1
ATOM 801 C C . ASP A 1 101 ? 14.123 -14.251 18.640 1.00 55.53 101 ASP A C 1
ATOM 803 O O . ASP A 1 101 ? 14.720 -14.490 19.690 1.00 55.53 101 ASP A O 1
ATOM 807 N N . GLN A 1 102 ? 13.969 -12.999 18.195 1.00 54.66 102 GLN A N 1
ATOM 808 C CA . GLN A 1 102 ? 14.471 -11.813 18.899 1.00 54.66 102 GLN A CA 1
ATOM 809 C C . GLN A 1 102 ? 13.440 -11.232 19.865 1.00 54.66 102 GLN A C 1
ATOM 811 O O . GLN A 1 102 ? 13.813 -10.547 20.819 1.00 54.66 102 GLN A O 1
ATOM 816 N N . ILE A 1 103 ? 12.149 -11.488 19.623 1.00 54.19 103 ILE A N 1
ATOM 817 C CA . ILE A 1 103 ? 11.060 -11.035 20.484 1.00 54.19 103 ILE A CA 1
ATOM 818 C C . ILE A 1 103 ? 9.969 -12.116 20.536 1.00 54.19 103 ILE A C 1
ATOM 820 O O . ILE A 1 103 ? 9.335 -12.356 19.508 1.00 54.19 103 ILE A O 1
ATOM 824 N N . PRO A 1 104 ? 9.698 -12.748 21.698 1.00 51.12 104 PRO A N 1
ATOM 825 C CA . PRO A 1 104 ? 8.670 -13.780 21.804 1.00 51.12 104 PRO A CA 1
ATOM 826 C C . PRO A 1 104 ? 7.283 -13.177 21.539 1.00 51.12 104 PRO A C 1
ATOM 828 O O . PRO A 1 104 ? 6.659 -12.566 22.404 1.00 51.12 104 PRO A O 1
ATOM 831 N N . VAL A 1 105 ? 6.793 -13.329 20.307 1.00 49.97 105 VAL A N 1
ATOM 832 C CA . VAL A 1 105 ? 5.468 -12.853 19.901 1.00 49.97 105 VAL A CA 1
ATOM 833 C C . VAL A 1 105 ? 4.411 -13.828 20.418 1.00 49.97 105 VAL A C 1
ATOM 835 O O . VAL A 1 105 ? 4.228 -14.913 19.867 1.00 49.97 105 VAL A O 1
ATOM 838 N N . ALA A 1 106 ? 3.648 -13.427 21.433 1.00 41.25 106 ALA A N 1
ATOM 839 C CA . ALA A 1 106 ? 2.355 -14.046 21.699 1.00 41.25 106 ALA A CA 1
ATOM 840 C C . ALA A 1 106 ? 1.360 -13.578 20.618 1.00 41.25 106 ALA A C 1
ATOM 842 O O . ALA A 1 106 ? 0.874 -12.456 20.667 1.00 41.25 106 ALA A O 1
ATOM 843 N N . THR A 1 107 ? 1.088 -14.443 19.633 1.00 39.91 107 THR A N 1
ATOM 844 C CA . THR A 1 107 ? -0.060 -14.412 18.693 1.00 39.91 107 THR A CA 1
ATOM 845 C C . THR A 1 107 ? -0.354 -13.107 17.935 1.00 39.91 107 THR A C 1
ATOM 847 O O . THR A 1 107 ? -0.866 -12.144 18.484 1.00 39.91 107 THR A O 1
ATOM 850 N N . SER A 1 108 ? -0.126 -13.141 16.614 1.00 41.62 108 SER A N 1
ATOM 851 C CA . SER A 1 108 ? -0.716 -12.296 15.553 1.00 41.62 108 SER A CA 1
ATOM 852 C C . SER A 1 108 ? -1.320 -10.949 15.972 1.00 41.62 108 SER A C 1
ATOM 854 O O . SER A 1 108 ? -2.515 -10.700 15.795 1.00 41.62 108 SER A O 1
ATOM 856 N N . ILE A 1 109 ? -0.486 -10.062 16.493 1.00 41.38 109 ILE A N 1
ATOM 857 C CA . ILE A 1 109 ? -0.882 -8.685 16.743 1.00 41.38 109 ILE A CA 1
ATOM 858 C C . ILE A 1 109 ? -0.826 -7.968 15.396 1.00 41.38 109 ILE A C 1
ATOM 860 O O . ILE A 1 109 ? 0.254 -7.799 14.824 1.00 41.38 109 ILE A O 1
ATOM 864 N N . ASP A 1 110 ? -1.984 -7.563 14.877 1.00 39.69 110 ASP A N 1
ATOM 865 C CA . ASP A 1 110 ? -2.077 -6.650 13.735 1.00 39.69 110 ASP A CA 1
ATOM 866 C C . ASP A 1 110 ? -1.673 -5.241 14.192 1.00 39.69 110 ASP A C 1
ATOM 868 O O . ASP A 1 110 ? -2.492 -4.342 14.370 1.00 39.69 110 ASP A O 1
ATOM 872 N N . LEU A 1 111 ? -0.380 -5.079 14.469 1.00 43.78 111 LEU A N 1
ATOM 873 C CA . LEU A 1 111 ? 0.249 -3.787 14.686 1.00 43.78 111 LEU A CA 1
ATOM 874 C C . LEU A 1 111 ? 0.316 -3.074 13.333 1.00 43.78 111 LEU A C 1
ATOM 876 O O . LEU A 1 111 ? 1.362 -3.054 12.676 1.00 43.78 111 LEU A O 1
ATOM 880 N N . ASN A 1 112 ? -0.804 -2.500 12.912 1.00 46.03 112 ASN A N 1
ATOM 881 C CA . ASN A 1 112 ? -0.789 -1.437 11.923 1.00 46.03 112 ASN A CA 1
ATOM 882 C C . ASN A 1 112 ? -0.274 -0.171 12.612 1.00 46.03 112 ASN A C 1
ATOM 884 O O . ASN A 1 112 ? -0.958 0.365 13.474 1.00 46.03 112 ASN A O 1
ATOM 888 N N . GLU A 1 113 ? 0.939 0.235 12.231 1.00 49.78 113 GLU A N 1
ATOM 889 C CA . GLU A 1 113 ? 1.708 1.461 12.532 1.00 49.78 113 GLU A CA 1
ATOM 890 C C . GLU A 1 113 ? 1.731 1.995 13.981 1.00 49.78 113 GLU A C 1
ATOM 892 O O . GLU A 1 113 ? 2.830 2.205 14.474 1.00 49.78 113 GLU A O 1
ATOM 897 N N . ASN A 1 114 ? 0.618 2.101 14.711 1.00 46.00 114 ASN A N 1
ATOM 898 C CA . ASN A 1 114 ? 0.548 2.778 16.008 1.00 46.00 114 ASN A CA 1
ATOM 899 C C . ASN A 1 114 ? -0.261 2.037 17.099 1.00 46.00 114 ASN A C 1
ATOM 901 O O . ASN A 1 114 ? -0.540 2.660 18.115 1.00 46.00 114 ASN A O 1
ATOM 905 N N . TRP A 1 115 ? -0.704 0.769 16.966 1.00 51.38 115 TRP A N 1
ATOM 906 C CA . TRP A 1 115 ? -1.596 0.207 18.009 1.00 51.38 115 TRP A CA 1
ATOM 907 C C . TRP A 1 115 ? -1.615 -1.317 18.245 1.00 51.38 115 TRP A C 1
ATOM 909 O O . TRP A 1 115 ? -1.336 -2.109 17.350 1.00 51.38 115 TRP A O 1
ATOM 919 N N . LEU A 1 116 ? -2.005 -1.718 19.467 1.00 52.50 116 LEU A N 1
ATOM 920 C CA . LEU A 1 116 ? -2.275 -3.106 19.899 1.00 52.50 116 LEU A CA 1
ATOM 921 C C . LEU A 1 116 ? -3.791 -3.344 20.054 1.00 52.50 116 LEU A C 1
ATOM 923 O O . LEU A 1 116 ? -4.446 -2.597 20.786 1.00 52.50 116 LEU A O 1
ATOM 927 N N . LYS A 1 117 ? -4.352 -4.380 19.396 1.00 49.66 117 LYS A N 1
ATOM 928 C CA . LYS A 1 117 ? -5.709 -4.906 19.683 1.00 49.66 117 LYS A CA 1
ATOM 929 C C . LYS A 1 117 ? -5.647 -6.128 20.579 1.00 49.66 117 LYS A C 1
ATOM 931 O O . LYS A 1 117 ? -4.776 -6.968 20.392 1.00 49.66 117 LYS A O 1
ATOM 936 N N . GLY A 1 118 ? -6.707 -6.326 21.356 1.00 51.25 118 GLY A N 1
ATOM 937 C CA . GLY A 1 118 ? -7.107 -7.660 21.813 1.00 51.25 118 GLY A CA 1
ATOM 938 C C . GLY A 1 118 ? -6.649 -7.995 23.222 1.00 51.25 118 GLY A C 1
ATOM 939 O O . GLY A 1 118 ? -6.826 -9.122 23.666 1.00 51.25 118 GLY A O 1
ATOM 940 N N . THR A 1 119 ? -6.103 -7.021 23.936 1.00 55.97 119 THR A N 1
ATOM 941 C CA . THR A 1 119 ? -5.876 -7.136 25.363 1.00 55.97 119 THR A CA 1
ATOM 942 C C . THR A 1 119 ? -7.165 -6.764 26.094 1.00 55.97 119 THR A C 1
ATOM 944 O O . THR A 1 119 ? -7.726 -5.678 25.911 1.00 55.97 119 THR A O 1
ATOM 947 N N . SER A 1 120 ? -7.673 -7.708 26.880 1.00 59.25 120 SER A N 1
ATOM 948 C CA . SER A 1 120 ? -8.787 -7.497 27.795 1.00 59.25 120 SER A CA 1
ATOM 949 C C . SER A 1 120 ? -8.278 -7.575 29.225 1.00 59.25 120 SER A C 1
ATOM 951 O O . SER A 1 120 ? -7.573 -8.525 29.562 1.00 59.25 120 SER A O 1
ATOM 953 N N . ILE A 1 121 ? -8.650 -6.613 30.063 1.00 61.84 121 ILE A N 1
ATOM 954 C CA . ILE A 1 121 ? -8.512 -6.760 31.513 1.00 61.84 121 ILE A CA 1
ATOM 955 C C . ILE A 1 121 ? -9.839 -7.178 32.100 1.00 61.84 121 ILE A C 1
ATOM 957 O O . ILE A 1 121 ? -10.874 -6.604 31.771 1.00 61.84 121 ILE A O 1
ATOM 961 N N . THR A 1 122 ? -9.802 -8.161 32.986 1.00 61.47 122 THR A N 1
ATOM 962 C CA . THR A 1 122 ? -10.953 -8.495 33.813 1.00 61.47 122 THR A CA 1
ATOM 963 C C . THR A 1 122 ? -10.786 -7.777 35.145 1.00 61.47 122 THR A C 1
ATOM 965 O O . THR A 1 122 ? -9.851 -8.070 35.887 1.00 61.47 122 THR A O 1
ATOM 968 N N . VAL A 1 123 ? -11.679 -6.838 35.446 1.00 62.84 123 VAL A N 1
ATOM 969 C CA . VAL A 1 123 ? -11.731 -6.122 36.731 1.00 62.84 123 VAL A CA 1
ATOM 970 C C . VAL A 1 123 ? -13.128 -6.333 37.301 1.00 62.84 123 VAL A C 1
ATOM 972 O O . VAL A 1 123 ? -14.115 -6.139 36.593 1.00 62.84 123 VAL A O 1
ATOM 975 N N . ASP A 1 124 ? -13.228 -6.816 38.540 1.00 65.19 124 ASP A N 1
ATOM 976 C CA . ASP A 1 124 ? -14.503 -7.139 39.202 1.00 65.19 124 ASP A CA 1
ATOM 977 C C . ASP A 1 124 ? -15.465 -7.989 38.358 1.00 65.19 124 ASP A C 1
ATOM 979 O O . ASP A 1 124 ? -16.666 -7.726 38.258 1.00 65.19 124 ASP A O 1
ATOM 983 N N . ASN A 1 125 ? -14.927 -9.042 37.733 1.00 63.84 125 ASN A N 1
ATOM 984 C CA . ASN A 1 125 ? -15.697 -9.984 36.916 1.00 63.84 125 ASN A CA 1
ATOM 985 C C . ASN A 1 125 ? -16.375 -9.330 35.688 1.00 63.84 125 ASN A C 1
ATOM 987 O O . ASN A 1 125 ? -17.360 -9.854 35.161 1.00 63.84 125 ASN A O 1
ATOM 991 N N . ARG A 1 126 ? -15.853 -8.179 35.244 1.00 60.06 126 ARG A N 1
ATOM 992 C CA . ARG A 1 126 ? -16.201 -7.500 33.993 1.00 60.06 126 ARG A CA 1
ATOM 993 C C . ARG A 1 126 ? -14.980 -7.454 33.088 1.00 60.06 126 ARG A C 1
ATOM 995 O O . ARG A 1 126 ? -13.901 -7.071 33.533 1.00 60.06 126 ARG A O 1
ATOM 1002 N N . ASP A 1 127 ? -15.173 -7.806 31.824 1.00 61.94 127 ASP A N 1
ATOM 1003 C CA . ASP A 1 127 ? -14.117 -7.765 30.818 1.00 61.94 127 ASP A CA 1
ATOM 1004 C C . ASP A 1 127 ? -14.109 -6.412 30.104 1.00 61.94 127 ASP A C 1
ATOM 1006 O O . ASP A 1 127 ? -15.108 -5.977 29.526 1.00 61.94 127 ASP A O 1
ATOM 1010 N N . TYR A 1 128 ? -12.953 -5.759 30.114 1.00 61.25 128 TYR A N 1
ATOM 1011 C CA . TYR A 1 128 ? -12.714 -4.474 29.476 1.00 61.25 128 TYR A CA 1
ATOM 1012 C C . TYR A 1 128 ? -11.704 -4.650 28.354 1.00 61.25 128 TYR A C 1
ATOM 1014 O O . TYR A 1 128 ? -10.550 -4.995 28.600 1.00 61.25 128 TYR A O 1
ATOM 1022 N N . ALA A 1 129 ? -12.118 -4.395 27.116 1.00 58.62 129 ALA A N 1
ATOM 1023 C CA . ALA A 1 129 ? -11.202 -4.356 25.983 1.00 58.62 129 ALA A CA 1
ATOM 1024 C C . ALA A 1 129 ? -10.486 -3.000 25.942 1.00 58.62 129 ALA A C 1
ATOM 1026 O O . ALA A 1 129 ? -11.131 -1.957 25.975 1.00 58.62 129 ALA A O 1
ATOM 1027 N N . PHE A 1 130 ? -9.163 -2.982 25.809 1.00 57.75 130 PHE A N 1
ATOM 1028 C CA . PHE A 1 130 ? -8.423 -1.726 25.668 1.00 57.75 130 PHE A CA 1
ATOM 1029 C C . PHE A 1 130 ? -7.536 -1.717 24.425 1.00 57.75 130 PHE A C 1
ATOM 1031 O O . PHE A 1 130 ? -7.214 -2.759 23.852 1.00 57.75 130 PHE A O 1
ATOM 1038 N N . TYR A 1 131 ? -7.185 -0.507 23.985 1.00 58.81 131 TYR A N 1
ATOM 1039 C CA . TYR A 1 131 ? -6.354 -0.269 22.814 1.00 58.81 131 TYR A CA 1
ATOM 1040 C C . TYR A 1 131 ? -5.171 0.611 23.215 1.00 58.81 131 TYR A C 1
ATOM 1042 O O . TYR A 1 131 ? -5.336 1.709 23.745 1.00 58.81 131 TYR A O 1
ATOM 1050 N N . VAL A 1 132 ? -3.958 0.153 22.931 1.00 61.94 132 VAL A N 1
ATOM 1051 C CA . VAL A 1 132 ? -2.766 0.989 23.112 1.00 61.94 132 VAL A CA 1
ATOM 1052 C C . VAL A 1 132 ? -2.549 1.768 21.827 1.00 61.94 132 VAL A C 1
ATOM 1054 O O . VAL A 1 132 ? -2.485 1.141 20.774 1.00 61.94 132 VAL A O 1
ATOM 1057 N N . VAL A 1 133 ? -2.460 3.099 21.900 1.00 62.44 133 VAL A N 1
ATOM 1058 C CA . VAL A 1 133 ? -2.082 3.956 20.768 1.00 62.44 133 VAL A CA 1
ATOM 1059 C C . VAL A 1 133 ? -0.715 4.545 21.069 1.00 62.44 133 VAL A C 1
ATOM 1061 O O . VAL A 1 133 ? -0.545 5.283 22.033 1.00 62.44 133 VAL A O 1
ATOM 1064 N N . PHE A 1 134 ? 0.266 4.184 20.261 1.00 63.97 134 PHE A N 1
ATOM 1065 C CA . PHE A 1 134 ? 1.584 4.783 20.285 1.00 63.97 134 PHE A CA 1
ATOM 1066 C C . PHE A 1 134 ? 1.576 6.068 19.437 1.00 63.97 134 PHE A C 1
ATOM 1068 O O . PHE A 1 134 ? 0.859 6.129 18.434 1.00 63.97 134 PHE A O 1
ATOM 1075 N N . PRO A 1 135 ? 2.343 7.102 19.823 1.00 62.47 135 PRO A N 1
ATOM 1076 C CA . PRO A 1 135 ? 2.552 8.292 19.010 1.00 62.47 135 PRO A CA 1
ATOM 1077 C C . PRO A 1 135 ? 3.242 7.895 17.714 1.00 62.47 135 PRO A C 1
ATOM 1079 O O . PRO A 1 135 ? 3.758 6.785 17.596 1.00 62.47 135 PRO A O 1
ATOM 1082 N N . ASN A 1 136 ? 3.300 8.803 16.748 1.00 67.06 136 ASN A N 1
ATOM 1083 C CA . ASN A 1 136 ? 4.061 8.504 15.552 1.00 67.06 136 ASN A CA 1
ATOM 1084 C C . ASN A 1 136 ? 5.543 8.285 15.895 1.00 67.06 136 ASN A C 1
ATOM 1086 O O . ASN A 1 136 ? 6.082 8.906 16.812 1.00 67.06 136 ASN A O 1
ATOM 1090 N N . TRP A 1 137 ? 6.217 7.410 15.150 1.00 67.62 137 TRP A N 1
ATOM 1091 C CA . TRP A 1 137 ? 7.635 7.135 15.347 1.00 67.62 137 TRP A CA 1
ATOM 1092 C C . TRP A 1 137 ? 8.516 8.382 15.115 1.00 67.62 137 TRP A C 1
ATOM 1094 O O . TRP A 1 137 ? 9.604 8.474 15.684 1.00 67.62 137 TRP A O 1
ATOM 1104 N N . GLU A 1 138 ? 8.034 9.350 14.327 1.00 65.25 138 GLU A N 1
ATOM 1105 C CA . GLU A 1 138 ? 8.651 10.670 14.111 1.00 65.25 138 GLU A CA 1
ATOM 1106 C C . GLU A 1 138 ? 8.628 11.546 15.373 1.00 65.25 138 GLU A C 1
ATOM 1108 O O . GLU A 1 138 ? 9.601 12.246 15.657 1.00 65.25 138 GLU A O 1
ATOM 1113 N N . ASP A 1 139 ? 7.554 11.443 16.158 1.00 62.56 139 ASP A N 1
ATOM 1114 C CA . ASP A 1 139 ? 7.330 12.211 17.388 1.00 62.56 139 ASP A CA 1
ATOM 1115 C C . ASP A 1 139 ? 7.986 11.556 18.611 1.00 62.56 139 ASP A C 1
ATOM 1117 O O . ASP A 1 139 ? 7.885 12.053 19.736 1.00 62.56 139 ASP A O 1
ATOM 1121 N N . LEU A 1 140 ? 8.670 10.423 18.420 1.00 63.81 140 LEU A N 1
ATOM 1122 C CA . LEU A 1 140 ? 9.334 9.735 19.515 1.00 63.81 140 LEU A CA 1
ATOM 1123 C C . LEU A 1 140 ? 10.538 10.545 20.000 1.00 63.81 140 LEU A C 1
ATOM 1125 O O . LEU A 1 140 ? 11.493 10.757 19.239 1.00 63.81 140 LEU A O 1
ATOM 1129 N N . PRO A 1 141 ? 10.571 10.939 21.286 1.00 59.28 141 PRO A N 1
ATOM 1130 C CA . PRO A 1 141 ? 11.725 11.630 21.832 1.00 59.28 141 PRO A CA 1
ATOM 1131 C C . PRO A 1 141 ? 12.976 10.750 21.730 1.00 59.28 141 PRO A C 1
ATOM 1133 O O . PRO A 1 141 ? 12.900 9.519 21.666 1.00 59.28 141 PRO A O 1
ATOM 1136 N N . LEU A 1 142 ? 14.152 11.389 21.783 1.00 59.16 142 LEU A N 1
ATOM 1137 C CA . LEU A 1 142 ? 15.475 10.741 21.746 1.00 59.16 142 LEU A CA 1
ATOM 1138 C C . LEU A 1 142 ? 15.572 9.510 22.681 1.00 59.16 142 LEU A C 1
ATOM 1140 O O . LEU A 1 142 ? 16.282 8.556 22.379 1.00 59.16 142 LEU A O 1
ATOM 1144 N N . LEU A 1 143 ? 14.797 9.521 23.770 1.00 55.00 143 LEU A N 1
ATOM 1145 C CA . LEU A 1 143 ? 14.612 8.467 24.774 1.00 55.00 143 LEU A CA 1
ATOM 1146 C C . LEU A 1 143 ? 14.313 7.075 24.193 1.00 55.00 143 LEU A C 1
ATOM 1148 O O . LEU A 1 143 ? 14.851 6.080 24.668 1.00 55.00 143 LEU A O 1
ATOM 1152 N N . TRP A 1 144 ? 13.500 6.988 23.135 1.00 55.72 144 TRP A N 1
ATOM 1153 C CA . TRP A 1 144 ? 13.141 5.711 22.495 1.00 55.72 144 TRP A CA 1
ATOM 1154 C C . TRP A 1 144 ? 14.273 5.182 21.598 1.00 55.72 144 TRP A C 1
ATOM 1156 O O . TRP A 1 144 ? 14.349 3.987 21.280 1.00 55.72 144 TRP A O 1
ATOM 1166 N N . LYS A 1 145 ? 15.190 6.075 21.204 1.00 57.09 145 LYS A N 1
ATOM 1167 C CA . LYS A 1 145 ? 16.283 5.813 20.260 1.00 57.09 145 LYS A CA 1
ATOM 1168 C C . LYS A 1 145 ? 17.538 5.264 20.941 1.00 57.09 145 LYS A C 1
ATOM 1170 O O . LYS A 1 145 ? 18.308 4.571 20.286 1.00 57.09 145 LYS A O 1
ATOM 1175 N N . THR A 1 146 ? 17.736 5.521 22.236 1.00 57.41 146 THR A N 1
ATOM 1176 C CA . THR A 1 146 ? 18.988 5.212 22.956 1.00 57.41 146 THR A CA 1
ATOM 1177 C C . THR A 1 146 ? 19.096 3.793 23.518 1.00 57.41 146 THR A C 1
ATOM 1179 O O . THR A 1 146 ? 20.172 3.428 23.979 1.00 57.41 146 THR A O 1
ATOM 1182 N N . GLY A 1 147 ? 18.049 2.962 23.454 1.00 56.53 147 GLY A N 1
ATOM 1183 C CA . GLY A 1 147 ? 18.125 1.584 23.972 1.00 56.53 147 GLY A CA 1
ATOM 1184 C C . GLY A 1 147 ? 17.825 1.435 25.457 1.00 56.53 147 GLY A C 1
ATOM 1185 O O . GLY A 1 147 ? 17.974 0.332 25.969 1.00 56.53 147 GLY A O 1
ATOM 1186 N N . ASN A 1 148 ? 17.406 2.503 26.138 1.00 61.94 148 ASN A N 1
ATOM 1187 C CA . ASN A 1 148 ? 17.024 2.422 27.543 1.00 61.94 148 ASN A CA 1
ATOM 1188 C C . ASN A 1 148 ? 15.760 1.564 27.695 1.00 61.94 148 ASN A C 1
ATOM 1190 O O . ASN A 1 148 ? 14.754 1.801 27.016 1.00 61.94 148 ASN A O 1
ATOM 1194 N N . ASP A 1 149 ? 15.826 0.580 28.591 1.00 62.66 149 ASP A N 1
ATOM 1195 C CA . ASP A 1 149 ? 14.669 -0.227 28.964 1.00 62.66 149 ASP A CA 1
ATOM 1196 C C . ASP A 1 149 ? 13.617 0.646 29.671 1.00 62.66 149 ASP A C 1
ATOM 1198 O O . ASP A 1 149 ? 13.937 1.612 30.376 1.00 62.66 149 ASP A O 1
ATOM 1202 N N . LEU A 1 150 ? 12.347 0.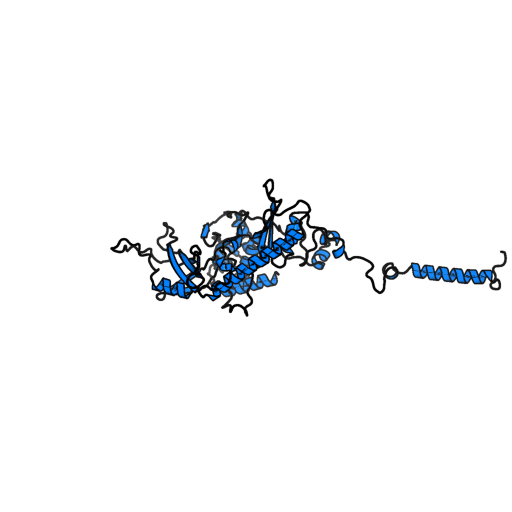306 29.442 1.00 65.19 150 LEU A N 1
ATOM 1203 C CA . LEU A 1 150 ? 11.237 0.842 30.219 1.00 65.19 150 LEU A CA 1
ATOM 1204 C C . LEU A 1 150 ? 11.342 0.269 31.634 1.00 65.19 150 LEU A C 1
ATOM 1206 O O . LEU A 1 150 ? 11.280 -0.949 31.803 1.00 65.19 150 LEU A O 1
ATOM 1210 N N . ASN A 1 151 ? 11.512 1.142 32.624 1.00 66.19 151 ASN A N 1
ATOM 1211 C CA . ASN A 1 151 ? 11.703 0.730 34.012 1.00 66.19 151 ASN A CA 1
ATOM 1212 C C . ASN A 1 151 ? 10.412 0.806 34.818 1.00 66.19 151 ASN A C 1
ATOM 1214 O O . ASN A 1 151 ? 10.219 -0.023 35.702 1.00 66.19 151 ASN A O 1
ATOM 1218 N N . ASP A 1 152 ? 9.546 1.774 34.511 1.00 64.44 152 ASP A N 1
ATOM 1219 C CA . ASP A 1 152 ? 8.277 1.945 35.213 1.00 64.44 152 ASP A CA 1
ATOM 1220 C C . ASP A 1 152 ? 7.212 2.625 34.334 1.00 64.44 152 ASP A C 1
ATOM 1222 O O . ASP A 1 152 ? 7.529 3.310 33.350 1.00 64.44 152 ASP A O 1
ATOM 1226 N N . VAL A 1 153 ? 5.942 2.434 34.691 1.00 66.12 153 VAL A N 1
ATOM 1227 C CA . VAL A 1 153 ? 4.783 3.081 34.065 1.00 66.12 153 VAL A CA 1
ATOM 1228 C C . VAL A 1 153 ? 3.906 3.681 35.152 1.00 66.12 153 VAL A C 1
ATOM 1230 O O . VAL A 1 153 ? 3.233 2.969 35.891 1.00 66.12 153 VAL A O 1
ATOM 1233 N N . GLU A 1 154 ? 3.851 5.006 35.199 1.00 67.38 154 GLU A N 1
ATOM 1234 C CA . GLU A 1 154 ? 2.940 5.737 36.072 1.00 67.38 154 GLU A CA 1
ATOM 1235 C C . GLU A 1 154 ? 1.700 6.165 35.282 1.00 67.38 154 GLU A C 1
ATOM 1237 O O . GLU A 1 154 ? 1.785 6.517 34.110 1.00 67.38 154 GLU A O 1
ATOM 1242 N N . ILE A 1 155 ? 0.522 6.184 35.902 1.00 63.72 155 ILE A N 1
ATOM 1243 C CA . ILE A 1 155 ? -0.673 6.781 35.288 1.00 63.72 155 ILE A CA 1
ATOM 1244 C C . ILE A 1 155 ? -0.829 8.189 35.861 1.00 63.72 155 ILE A C 1
ATOM 1246 O O . ILE A 1 155 ? -1.293 8.349 36.991 1.00 63.72 155 ILE A O 1
ATOM 1250 N N . SER A 1 156 ? -0.427 9.205 35.090 1.00 56.81 156 SER A N 1
ATOM 1251 C CA . SER A 1 156 ? -0.412 10.605 35.539 1.00 56.81 156 SER A CA 1
ATOM 1252 C C . SER A 1 156 ? -1.791 11.267 35.483 1.00 56.81 156 SER A C 1
ATOM 1254 O O . SER A 1 156 ? -2.067 12.160 36.283 1.00 56.81 156 SER A O 1
ATOM 1256 N N . GLY A 1 157 ? -2.685 10.814 34.595 1.00 57.25 157 GLY A N 1
ATOM 1257 C CA . GLY A 1 157 ? -4.043 11.349 34.499 1.00 57.25 157 GLY A CA 1
ATOM 1258 C C . GLY A 1 157 ? -5.002 10.504 33.659 1.00 57.25 157 GLY A C 1
ATOM 1259 O O . GLY A 1 157 ? -4.602 9.790 32.737 1.00 57.25 157 GLY A O 1
ATOM 1260 N N . ILE A 1 158 ? -6.292 10.607 33.986 1.00 56.47 158 ILE A N 1
ATOM 1261 C CA . ILE A 1 158 ? -7.398 10.008 33.231 1.00 56.47 158 ILE A CA 1
ATOM 1262 C C . ILE A 1 158 ? -8.321 11.143 32.794 1.00 56.47 158 ILE A C 1
ATOM 1264 O O . ILE A 1 158 ? -8.853 11.890 33.616 1.00 56.47 158 ILE A O 1
ATOM 1268 N N . LEU A 1 159 ? -8.498 11.267 31.486 1.00 55.47 159 LEU A N 1
ATOM 1269 C CA . LEU A 1 159 ? -9.442 12.175 30.858 1.00 55.47 159 LEU A CA 1
ATOM 1270 C C . LEU A 1 159 ? -10.579 11.336 30.278 1.00 55.47 159 LEU A C 1
ATOM 1272 O O . LEU A 1 159 ? -10.386 10.545 29.356 1.00 55.47 159 LEU A O 1
ATOM 1276 N N . SER A 1 160 ? -11.785 11.516 30.803 1.00 55.94 160 SER A N 1
ATOM 1277 C CA . SER A 1 160 ? -12.968 10.960 30.153 1.00 55.94 160 SER A CA 1
ATOM 1278 C C . SER A 1 160 ? -13.180 11.677 28.815 1.00 55.94 160 SER A C 1
ATOM 1280 O O . SER A 1 160 ? -13.270 12.906 28.774 1.00 55.94 160 SER A O 1
ATOM 1282 N N . LEU A 1 161 ? -13.243 10.931 27.707 1.00 53.50 161 LEU A N 1
ATOM 1283 C CA . LEU A 1 161 ? -13.671 11.470 26.411 1.00 53.50 161 LEU A CA 1
ATOM 1284 C C . LEU A 1 161 ? -15.187 11.321 26.314 1.00 53.50 161 LEU A C 1
ATOM 1286 O O . LEU A 1 161 ? -15.721 10.597 25.474 1.00 53.50 161 LEU A O 1
ATOM 1290 N N . ASP A 1 162 ? -15.878 11.999 27.222 1.00 52.66 162 ASP A N 1
ATOM 1291 C CA . ASP A 1 162 ? -17.325 11.957 27.275 1.00 52.66 162 ASP A CA 1
ATOM 1292 C C . ASP A 1 162 ? -17.939 12.687 26.083 1.00 52.66 162 ASP A C 1
ATOM 1294 O O . ASP A 1 162 ? -17.687 13.869 25.846 1.00 52.66 162 ASP A O 1
ATOM 1298 N N . ASP A 1 163 ? -18.830 11.997 25.373 1.00 54.94 163 ASP A N 1
ATOM 1299 C CA . ASP A 1 163 ? -19.845 12.666 24.570 1.00 54.94 163 ASP A CA 1
ATOM 1300 C C . ASP A 1 163 ? -20.930 13.176 25.540 1.00 54.94 163 ASP A C 1
ATOM 1302 O O . ASP A 1 163 ? -21.614 12.361 26.179 1.00 54.94 163 ASP A O 1
ATOM 1306 N N . PRO A 1 164 ? -21.107 14.501 25.708 1.00 53.19 164 PRO A N 1
ATOM 1307 C CA . PRO A 1 164 ? -22.113 15.041 26.618 1.00 53.19 164 PRO A CA 1
ATOM 1308 C C . PRO A 1 164 ? -23.544 14.657 26.211 1.00 53.19 164 PRO A C 1
ATOM 1310 O O . PRO A 1 164 ? -24.439 14.705 27.050 1.00 53.19 164 PRO A O 1
ATOM 1313 N N . ALA A 1 165 ? -23.773 14.232 24.962 1.00 51.34 165 ALA A N 1
ATOM 1314 C CA . ALA A 1 165 ? -25.077 13.768 24.492 1.00 51.34 165 ALA A CA 1
ATOM 1315 C C . ALA A 1 165 ? -25.392 12.303 24.861 1.00 51.34 165 ALA A C 1
ATOM 1317 O O . ALA A 1 165 ? -26.525 11.859 24.658 1.00 51.34 165 ALA A O 1
ATOM 1318 N N . LYS A 1 166 ? -24.425 11.539 25.393 1.00 52.97 166 LYS A N 1
ATOM 1319 C CA . LYS A 1 166 ? -24.610 10.133 25.784 1.00 52.97 166 LYS A CA 1
ATOM 1320 C C . LYS A 1 166 ? -24.770 9.962 27.296 1.00 52.97 166 LYS A C 1
ATOM 1322 O O . LYS A 1 166 ? -24.037 10.558 28.087 1.00 52.97 166 LYS A O 1
ATOM 1327 N N . ALA A 1 167 ? -25.707 9.088 27.678 1.00 49.44 167 ALA A N 1
ATOM 1328 C CA . ALA A 1 167 ? -25.989 8.708 29.069 1.00 49.44 167 ALA A CA 1
ATOM 1329 C C . ALA A 1 167 ? -24.985 7.693 29.657 1.00 49.44 167 ALA A C 1
ATOM 1331 O O . ALA A 1 167 ? -24.969 7.470 30.865 1.00 49.44 167 ALA A O 1
ATOM 1332 N N . PHE A 1 168 ? -24.152 7.088 28.809 1.00 53.44 168 PHE A N 1
ATOM 1333 C CA . PHE A 1 168 ? -23.159 6.082 29.178 1.00 53.44 168 PHE A CA 1
ATOM 1334 C C . PHE A 1 168 ? -21.767 6.540 28.752 1.00 53.44 168 PHE A C 1
ATOM 1336 O O . PHE A 1 168 ? -21.635 7.272 27.764 1.00 53.44 168 PHE A O 1
ATOM 1343 N N . ILE A 1 169 ? -20.750 6.110 29.497 1.00 53.09 169 ILE A N 1
ATOM 1344 C CA . ILE A 1 169 ? -19.353 6.330 29.127 1.00 53.09 169 ILE A CA 1
ATOM 1345 C C . ILE A 1 169 ? -18.899 5.135 28.295 1.00 53.09 169 ILE A C 1
ATOM 1347 O O . ILE A 1 169 ? -18.774 4.025 28.807 1.00 53.09 169 ILE A O 1
ATOM 1351 N N . ASP A 1 170 ? -18.670 5.367 27.004 1.00 57.75 170 ASP A N 1
ATOM 1352 C CA . ASP A 1 170 ? -18.243 4.312 26.081 1.00 57.75 170 ASP A CA 1
ATOM 1353 C C . ASP A 1 170 ? -16.712 4.309 25.883 1.00 57.75 170 ASP A C 1
ATOM 1355 O O . ASP A 1 170 ? -16.146 3.291 25.499 1.00 57.75 170 ASP A O 1
ATOM 1359 N N . GLU A 1 171 ? -16.019 5.436 26.103 1.00 57.50 171 GLU A N 1
ATOM 1360 C CA . GLU A 1 171 ? -14.596 5.634 25.773 1.00 57.50 171 GLU A CA 1
ATOM 1361 C C . GLU A 1 171 ? -13.892 6.521 26.829 1.00 57.50 171 GLU A C 1
ATOM 1363 O O . GLU A 1 171 ? -14.361 7.606 27.156 1.00 57.50 171 GLU A O 1
ATOM 1368 N N . TYR A 1 172 ? -12.733 6.080 27.328 1.00 59.28 172 TYR A N 1
ATOM 1369 C CA . TYR A 1 172 ? -11.824 6.824 28.207 1.00 59.28 172 TYR A CA 1
ATOM 1370 C C . TYR A 1 172 ? -10.485 7.053 27.509 1.00 59.28 172 TYR A C 1
ATOM 1372 O O . TYR A 1 172 ? -10.006 6.224 26.727 1.00 59.28 172 TYR A O 1
ATOM 1380 N N . TYR A 1 173 ? -9.842 8.161 27.851 1.00 58.53 173 TYR A N 1
ATOM 1381 C CA . TYR A 1 173 ? -8.465 8.450 27.494 1.00 58.53 173 TYR A CA 1
ATOM 1382 C C . TYR A 1 173 ? -7.616 8.456 28.762 1.00 58.53 173 TYR A C 1
ATOM 1384 O O . TYR A 1 173 ? -7.862 9.205 29.702 1.00 58.53 173 TYR A O 1
ATOM 1392 N N . VAL A 1 174 ? -6.602 7.608 28.801 1.00 61.16 174 VAL A N 1
ATOM 1393 C CA . VAL A 1 174 ? -5.634 7.551 29.891 1.00 61.16 174 VAL A CA 1
ATOM 1394 C C . VAL A 1 174 ? -4.313 8.058 29.345 1.00 61.16 174 VAL A C 1
ATOM 1396 O O . VAL A 1 174 ? -3.855 7.582 28.318 1.00 61.16 174 VAL A O 1
ATOM 1399 N N . ALA A 1 175 ? -3.683 9.017 30.011 1.00 63.31 175 ALA A N 1
ATOM 1400 C CA . ALA A 1 175 ? -2.333 9.445 29.668 1.00 63.31 175 ALA A CA 1
ATOM 1401 C C . ALA A 1 175 ? -1.356 8.773 30.649 1.00 63.31 175 ALA A C 1
ATOM 1403 O O . ALA A 1 175 ? -1.198 9.243 31.776 1.00 63.31 175 ALA A O 1
ATOM 1404 N N . PRO A 1 176 ? -0.759 7.623 30.301 1.00 64.88 176 PRO A N 1
ATOM 1405 C CA . PRO A 1 176 ? 0.347 7.066 31.055 1.00 64.88 176 PRO A CA 1
ATOM 1406 C C . PRO A 1 176 ? 1.587 7.950 30.890 1.00 64.88 176 PRO A C 1
ATOM 1408 O O . PRO A 1 176 ? 1.929 8.419 29.802 1.00 64.88 176 PRO A O 1
ATOM 1411 N N . LYS A 1 177 ? 2.297 8.108 31.994 1.00 70.38 177 LYS A N 1
ATOM 1412 C CA . LYS A 1 177 ? 3.654 8.608 32.066 1.00 70.38 177 LYS A CA 1
ATOM 1413 C C . LYS A 1 177 ? 4.613 7.421 32.059 1.00 70.38 177 LYS A C 1
ATOM 1415 O O . LYS A 1 177 ? 4.717 6.673 33.027 1.00 70.38 177 LYS A O 1
ATOM 1420 N N . PHE A 1 178 ? 5.336 7.252 30.961 1.00 70.19 178 PHE A N 1
ATOM 1421 C CA . PHE A 1 178 ? 6.352 6.207 30.842 1.00 70.19 178 PHE A CA 1
ATOM 1422 C C . PHE A 1 178 ? 7.685 6.685 31.400 1.00 70.19 178 PHE A C 1
ATOM 1424 O O . PHE A 1 178 ? 8.099 7.808 31.107 1.00 70.19 178 PHE A O 1
ATOM 1431 N N . ILE A 1 179 ? 8.366 5.835 32.170 1.00 71.38 179 ILE A N 1
ATOM 1432 C CA . ILE A 1 179 ? 9.617 6.160 32.854 1.00 71.38 179 ILE A CA 1
ATOM 1433 C C . ILE A 1 179 ? 10.738 5.237 32.373 1.00 71.38 179 ILE A C 1
ATOM 1435 O O . ILE A 1 179 ? 10.652 4.010 32.438 1.00 71.38 179 ILE A O 1
ATOM 1439 N N . PHE A 1 180 ? 11.829 5.848 31.922 1.00 70.69 180 PHE A N 1
ATOM 1440 C CA . PHE A 1 180 ? 13.006 5.176 31.377 1.00 70.69 180 PHE A CA 1
ATOM 1441 C C . PHE A 1 180 ? 14.249 5.527 32.198 1.00 70.69 180 PHE A C 1
ATOM 1443 O O . PHE A 1 180 ? 14.415 6.675 32.608 1.00 70.69 180 PHE A O 1
ATOM 1450 N N . GLY A 1 181 ? 15.165 4.571 32.373 1.00 68.06 181 GLY A N 1
ATOM 1451 C CA . GLY A 1 181 ? 16.397 4.784 33.146 1.00 68.06 181 GLY A CA 1
ATOM 1452 C C . GLY A 1 181 ? 16.182 4.769 34.669 1.00 68.06 181 GLY A C 1
ATOM 1453 O O . GLY A 1 181 ? 15.054 4.766 35.153 1.00 68.06 181 GLY A O 1
ATOM 1454 N N . ASN A 1 182 ? 17.272 4.663 35.435 1.00 68.62 182 ASN A N 1
ATOM 1455 C CA . ASN A 1 182 ? 17.249 4.576 36.902 1.00 68.62 182 ASN A CA 1
ATOM 1456 C C . ASN A 1 182 ? 18.046 5.737 37.516 1.00 68.62 182 ASN A C 1
ATOM 1458 O O . ASN A 1 182 ? 19.084 6.125 36.972 1.00 68.62 182 ASN A O 1
ATOM 1462 N N . GLY A 1 183 ? 17.610 6.236 38.678 1.00 70.06 183 GLY A N 1
ATOM 1463 C CA . GLY A 1 183 ? 18.318 7.274 39.439 1.00 70.06 183 GLY A CA 1
ATOM 1464 C C . GLY A 1 183 ? 18.375 8.624 38.713 1.00 70.06 183 GLY A C 1
ATOM 1465 O O . GLY A 1 183 ? 17.407 9.032 38.083 1.00 70.06 183 GLY A O 1
ATOM 1466 N N . ASP A 1 184 ? 19.522 9.306 38.755 1.00 60.72 184 ASP A N 1
ATOM 1467 C CA . ASP A 1 184 ? 19.691 10.661 38.190 1.00 60.72 184 ASP A CA 1
ATOM 1468 C C . ASP A 1 184 ? 19.570 10.738 36.650 1.00 60.72 184 ASP A C 1
ATOM 1470 O O . ASP A 1 184 ? 19.474 11.828 36.090 1.00 60.72 184 ASP A O 1
ATOM 1474 N N . ASN A 1 185 ? 19.551 9.593 35.954 1.00 62.44 185 ASN A N 1
ATOM 1475 C CA . ASN A 1 185 ? 19.355 9.499 34.500 1.00 62.44 185 ASN A CA 1
ATOM 1476 C C . ASN A 1 185 ? 17.905 9.148 34.111 1.00 62.44 185 ASN A C 1
ATOM 1478 O O . ASN A 1 185 ? 17.656 8.756 32.969 1.00 62.44 185 ASN A O 1
ATOM 1482 N N . GLN A 1 186 ? 16.962 9.238 35.052 1.00 67.75 186 GLN A N 1
ATOM 1483 C CA . GLN A 1 186 ? 15.550 8.966 34.811 1.00 67.75 186 GLN A CA 1
ATOM 1484 C C . GLN A 1 186 ? 14.941 10.007 33.863 1.00 67.75 186 GLN A C 1
ATOM 1486 O O . GLN A 1 186 ? 15.115 11.215 34.022 1.00 67.75 186 GLN A O 1
ATOM 1491 N N . GLN A 1 187 ? 14.214 9.531 32.857 1.00 66.25 187 GLN A N 1
ATOM 1492 C CA . GLN A 1 187 ? 13.579 10.351 31.829 1.00 66.25 187 GLN A CA 1
ATOM 1493 C C . GLN A 1 187 ? 12.132 9.893 31.645 1.00 66.25 187 GLN A C 1
ATOM 1495 O O . GLN A 1 187 ? 11.837 8.708 31.785 1.00 66.25 187 GLN A O 1
ATOM 1500 N N . THR A 1 188 ? 11.220 10.826 31.358 1.00 66.81 188 THR A N 1
ATOM 1501 C CA . THR A 1 188 ? 9.775 10.542 31.355 1.00 66.81 188 THR A CA 1
ATOM 1502 C C . THR A 1 188 ? 9.090 11.002 30.073 1.00 66.81 188 THR A C 1
ATOM 1504 O O . THR A 1 188 ? 9.563 11.934 29.422 1.00 66.81 188 THR A O 1
ATOM 1507 N N . LEU A 1 189 ? 8.000 10.328 29.697 1.00 64.81 189 LEU A N 1
ATOM 1508 C CA . LEU A 1 189 ? 7.167 10.679 28.548 1.00 64.81 189 LEU A CA 1
ATOM 1509 C C . LEU A 1 189 ? 5.687 10.678 28.934 1.00 64.81 189 LEU A C 1
ATOM 1511 O O . LEU A 1 189 ? 5.159 9.631 29.295 1.00 64.81 189 LEU A O 1
ATOM 1515 N N . GLU A 1 190 ? 5.041 11.841 28.830 1.00 57.16 190 GLU A N 1
ATOM 1516 C CA . GLU A 1 190 ? 3.713 12.115 29.409 1.00 57.16 190 GLU A CA 1
ATOM 1517 C C . GLU A 1 190 ? 2.581 12.247 28.364 1.00 57.16 190 GLU A C 1
ATOM 1519 O O . GLU A 1 190 ? 1.411 12.176 28.727 1.00 57.16 190 GLU A O 1
ATOM 1524 N N . ASP A 1 191 ? 2.903 12.344 27.067 1.00 52.88 191 ASP A N 1
ATOM 1525 C CA . ASP A 1 191 ? 1.924 12.587 25.984 1.00 52.88 191 ASP A CA 1
ATOM 1526 C C . ASP A 1 191 ? 1.414 11.311 25.282 1.00 52.88 191 ASP A C 1
ATOM 1528 O O . ASP A 1 191 ? 0.739 11.360 24.252 1.00 52.88 191 ASP A O 1
ATOM 1532 N N . MET A 1 192 ? 1.726 10.133 25.820 1.00 54.22 192 MET A N 1
ATOM 1533 C CA . MET A 1 192 ? 1.413 8.849 25.188 1.00 54.22 192 MET A CA 1
ATOM 1534 C C . MET A 1 192 ? 0.001 8.365 25.521 1.00 54.22 192 MET A C 1
ATOM 1536 O O . MET A 1 192 ? -0.162 7.384 26.232 1.00 54.22 192 MET A O 1
ATOM 1540 N N . GLY A 1 193 ? -1.033 9.029 25.016 1.00 51.81 193 GLY A N 1
ATOM 1541 C CA . GLY A 1 193 ? -2.427 8.654 25.265 1.00 51.81 193 GLY A CA 1
ATOM 1542 C C . GLY A 1 193 ? -2.791 7.190 24.998 1.00 51.81 193 GLY A C 1
ATOM 1543 O O . GLY A 1 193 ? -2.994 6.792 23.853 1.00 51.81 193 GLY A O 1
ATOM 1544 N N . LEU A 1 194 ? -3.005 6.407 26.051 1.00 55.38 194 LEU A N 1
ATOM 1545 C CA . LEU A 1 194 ? -3.777 5.167 26.007 1.00 55.38 194 LEU A CA 1
ATOM 1546 C C . LEU A 1 194 ? -5.257 5.483 25.815 1.00 55.38 194 LEU A C 1
ATOM 1548 O O . LEU A 1 194 ? -5.808 6.382 26.444 1.00 55.38 194 LEU A O 1
ATOM 1552 N N . ARG A 1 195 ? -5.949 4.694 24.995 1.00 54.47 195 ARG A N 1
ATOM 1553 C CA . ARG A 1 195 ? -7.406 4.787 24.866 1.00 54.47 195 ARG A CA 1
ATOM 1554 C C . ARG A 1 195 ? -8.042 3.506 25.347 1.00 54.47 195 ARG A C 1
ATOM 1556 O O . ARG A 1 195 ? -7.811 2.428 24.807 1.00 54.47 195 ARG A O 1
ATOM 1563 N N . ILE A 1 196 ? -8.890 3.631 26.348 1.00 55.28 196 ILE A N 1
ATOM 1564 C CA . ILE A 1 196 ? -9.573 2.498 26.950 1.00 55.28 196 ILE A CA 1
ATOM 1565 C C . ILE A 1 196 ? -11.040 2.616 26.584 1.00 55.28 196 ILE A C 1
ATOM 1567 O O . ILE A 1 196 ? -11.709 3.559 26.982 1.00 55.28 196 ILE A O 1
ATOM 1571 N N . ARG A 1 197 ? -11.548 1.677 25.787 1.00 52.09 197 ARG A N 1
ATOM 1572 C CA . ARG A 1 197 ? -12.960 1.654 25.407 1.00 52.09 197 ARG A CA 1
ATOM 1573 C C . ARG A 1 197 ? -13.697 0.697 26.335 1.00 52.09 197 ARG A C 1
ATOM 1575 O O . ARG A 1 197 ? -13.506 -0.509 26.230 1.00 52.09 197 ARG A O 1
ATOM 1582 N N . LEU A 1 198 ? -14.526 1.210 27.237 1.00 52.88 198 LEU A N 1
ATOM 1583 C CA . LEU A 1 198 ? -15.306 0.346 28.123 1.00 52.88 198 LEU A CA 1
ATOM 1584 C C . LEU A 1 198 ? -16.516 -0.246 27.363 1.00 52.88 198 LEU A C 1
ATOM 1586 O O . LEU A 1 198 ? -16.936 0.309 26.341 1.00 52.88 198 LEU A O 1
ATOM 1590 N N . PRO A 1 199 ? -17.058 -1.403 27.790 1.00 48.94 199 PRO A N 1
ATOM 1591 C CA . PRO A 1 199 ? -18.273 -1.950 27.194 1.00 48.94 199 PRO A CA 1
ATOM 1592 C C . PRO A 1 199 ? -19.457 -0.983 27.342 1.00 48.94 199 PRO A C 1
ATOM 1594 O O . PRO A 1 199 ? -19.549 -0.239 28.318 1.00 48.94 199 PRO A O 1
ATOM 1597 N N . GLU A 1 200 ? -20.372 -1.018 26.368 1.00 48.56 200 GLU A N 1
ATOM 1598 C CA . GLU A 1 200 ? -21.592 -0.201 26.375 1.00 48.56 200 GLU A CA 1
ATOM 1599 C C . GLU A 1 200 ? -22.372 -0.406 27.684 1.00 48.56 200 GLU A C 1
ATOM 1601 O O . GLU A 1 200 ? -22.634 -1.542 28.087 1.00 48.56 200 GLU A O 1
ATOM 1606 N N . GLY A 1 201 ? -22.782 0.692 28.328 1.00 48.00 201 GLY A N 1
ATOM 1607 C CA . GLY A 1 201 ? -23.733 0.634 29.441 1.00 48.00 201 GLY A CA 1
ATOM 1608 C C . GLY A 1 201 ? -23.191 0.957 30.835 1.00 48.00 201 GLY A C 1
ATOM 1609 O O . GLY A 1 201 ? -23.911 0.712 31.800 1.00 48.00 201 GLY A O 1
ATOM 1610 N N . ILE A 1 202 ? -21.984 1.517 30.981 1.00 52.97 202 ILE A N 1
ATOM 1611 C CA . ILE A 1 202 ? -21.542 2.072 32.273 1.00 52.97 202 ILE A CA 1
ATOM 1612 C C . ILE A 1 202 ? -22.213 3.436 32.465 1.00 52.97 202 ILE A C 1
ATOM 1614 O O . ILE A 1 202 ? -21.918 4.366 31.706 1.00 52.97 202 ILE A O 1
ATOM 1618 N N . PRO A 1 203 ? -23.160 3.571 33.412 1.00 54.03 203 PRO A N 1
ATOM 1619 C CA . PRO A 1 203 ? -23.817 4.845 33.653 1.00 54.03 203 PRO A CA 1
ATOM 1620 C C . PRO A 1 203 ? -22.794 5.845 34.199 1.00 54.03 203 PRO A C 1
ATOM 1622 O O . PRO A 1 203 ? -21.964 5.494 35.041 1.00 54.03 203 PRO A O 1
ATOM 1625 N N . LYS A 1 204 ? -22.857 7.095 33.727 1.00 54.97 204 LYS A N 1
ATOM 1626 C CA . LYS A 1 204 ? -22.138 8.208 34.365 1.00 54.97 204 LYS A CA 1
ATOM 1627 C C . LYS A 1 204 ? -22.576 8.256 35.836 1.00 54.97 204 LYS A C 1
ATOM 1629 O O . LYS A 1 204 ? -23.776 8.267 36.098 1.00 54.97 204 LYS A O 1
ATOM 1634 N N . ALA A 1 205 ? -21.643 8.203 36.788 1.00 52.97 205 ALA A N 1
ATOM 1635 C CA . ALA A 1 205 ? -21.991 8.265 38.205 1.00 52.97 205 ALA A CA 1
ATOM 1636 C C . ALA A 1 205 ? -22.685 9.595 38.512 1.00 52.97 205 ALA A C 1
ATOM 1638 O O . ALA A 1 205 ? -22.222 10.652 38.090 1.00 52.97 205 ALA A O 1
ATOM 1639 N N . GLU A 1 206 ? -23.778 9.528 39.269 1.00 41.19 206 GLU A N 1
ATOM 1640 C CA . GLU A 1 206 ? -24.453 10.701 39.836 1.00 41.19 206 GLU A CA 1
ATOM 1641 C C . GLU A 1 206 ? -23.914 11.082 41.230 1.00 41.19 206 GLU A C 1
ATOM 1643 O O . GLU A 1 206 ? -24.405 12.034 41.833 1.00 41.19 206 GLU A O 1
ATOM 1648 N N . GLU A 1 207 ? -22.908 10.390 41.772 1.00 38.56 207 GLU A N 1
ATOM 1649 C CA . GLU A 1 207 ? -22.486 10.602 43.162 1.00 38.56 207 GLU A CA 1
ATOM 1650 C C . GLU A 1 207 ? -21.251 11.502 43.275 1.00 38.56 207 GLU A C 1
ATOM 1652 O O . GLU A 1 207 ? -20.110 11.097 43.058 1.00 38.56 207 GLU A O 1
ATOM 1657 N N . ALA A 1 208 ? -21.510 12.754 43.655 1.00 35.62 208 ALA A N 1
ATOM 1658 C CA . ALA A 1 208 ? -20.505 13.664 44.178 1.00 35.62 208 ALA A CA 1
ATOM 1659 C C . ALA A 1 208 ? -19.975 13.145 45.526 1.00 35.62 208 ALA A C 1
ATOM 1661 O O . ALA A 1 208 ? -20.748 12.871 46.444 1.00 35.62 208 ALA A O 1
ATOM 1662 N N . SER A 1 209 ? -18.651 13.068 45.662 1.00 38.66 209 SER A N 1
ATOM 1663 C CA . SER A 1 209 ? -17.990 12.949 46.963 1.00 38.66 209 SER A CA 1
ATOM 1664 C C . SER A 1 209 ? -18.289 14.190 47.816 1.00 38.66 209 SER A C 1
ATOM 1666 O O . SER A 1 209 ? -18.268 15.314 47.308 1.00 38.66 209 SER A O 1
ATOM 1668 N N . GLU A 1 210 ? -18.502 14.006 49.126 1.00 40.47 210 GLU A N 1
ATOM 1669 C CA . GLU A 1 210 ? -18.689 15.087 50.116 1.00 40.47 210 GLU A CA 1
ATOM 1670 C C . GLU A 1 210 ? -17.529 16.111 50.141 1.00 40.47 210 GLU A C 1
ATOM 1672 O O . GLU A 1 210 ? -17.683 17.196 50.702 1.00 40.47 210 GLU A O 1
ATOM 1677 N N . ASN A 1 211 ? -16.399 15.817 49.485 1.00 38.09 211 ASN A N 1
ATOM 1678 C CA . ASN A 1 211 ? -15.215 16.679 49.417 1.00 38.09 211 ASN A CA 1
ATOM 1679 C C . ASN A 1 211 ? -15.044 17.442 48.088 1.00 38.09 211 ASN A C 1
ATOM 1681 O O . ASN A 1 211 ? -14.039 18.126 47.912 1.00 38.09 211 ASN A O 1
ATOM 1685 N N . GLY A 1 212 ? -15.999 17.363 47.154 1.00 36.00 212 GLY A N 1
ATOM 1686 C CA . GLY A 1 212 ? -15.937 18.116 45.892 1.00 36.00 212 GLY A CA 1
ATOM 1687 C C . GLY A 1 212 ? -14.904 17.607 44.877 1.00 36.00 212 GLY A C 1
ATOM 1688 O O . GLY A 1 212 ? -14.650 18.286 43.885 1.00 36.00 212 GLY A O 1
ATOM 1689 N N . GLU A 1 213 ? -14.329 16.424 45.097 1.00 37.09 213 GLU A N 1
ATOM 1690 C CA . GLU A 1 213 ? -13.533 15.720 44.090 1.00 37.09 213 GLU A CA 1
ATOM 1691 C C . GLU A 1 213 ? -14.463 14.896 43.186 1.00 37.09 213 GLU A C 1
ATOM 1693 O O . GLU A 1 213 ? -15.293 14.121 43.670 1.00 37.09 213 GLU A O 1
ATOM 1698 N N . GLU A 1 214 ? -14.345 15.077 41.867 1.00 39.62 214 GLU A N 1
ATOM 1699 C CA . GLU A 1 214 ? -15.020 14.239 40.872 1.00 39.62 214 GLU A CA 1
ATOM 1700 C C . GLU A 1 214 ? -14.527 12.792 41.007 1.00 39.62 214 GLU A C 1
ATOM 1702 O O . GLU A 1 214 ? -13.421 12.452 40.585 1.0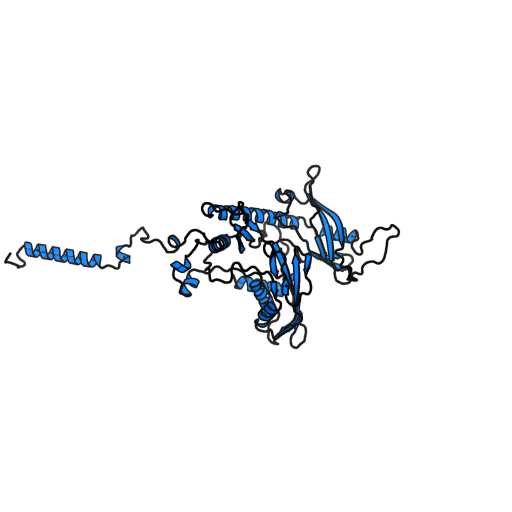0 39.62 214 GLU A O 1
ATOM 1707 N N . VAL A 1 215 ? -15.348 11.914 41.584 1.00 42.47 215 VAL A N 1
ATOM 1708 C CA . VAL A 1 215 ? -15.083 10.473 41.572 1.00 42.47 215 VAL A CA 1
ATOM 1709 C C . VAL A 1 215 ? -15.484 9.954 40.194 1.00 42.47 215 VAL A C 1
ATOM 1711 O O . VAL A 1 215 ? -16.663 9.749 39.908 1.00 42.47 215 VAL A O 1
ATOM 1714 N N . GLN A 1 216 ? -14.502 9.784 39.307 1.00 49.91 216 GLN A N 1
ATOM 1715 C CA . GLN A 1 216 ? -14.740 9.189 37.993 1.00 49.91 216 GLN A CA 1
ATOM 1716 C C . GLN A 1 216 ? -15.192 7.723 38.174 1.00 49.91 216 GLN A C 1
ATOM 1718 O O . GLN A 1 216 ? -14.459 6.926 38.766 1.00 49.91 216 GLN A O 1
ATOM 1723 N N . PRO A 1 217 ? -16.384 7.331 37.693 1.00 45.69 217 PRO A N 1
ATOM 1724 C CA . PRO A 1 217 ? -16.894 5.972 37.864 1.00 45.69 217 PRO A CA 1
ATOM 1725 C C . PRO A 1 217 ? -16.009 4.937 37.160 1.00 45.69 217 PRO A C 1
ATOM 1727 O O . PRO A 1 217 ? -15.632 5.126 36.004 1.00 45.69 217 PRO A O 1
ATOM 1730 N N . GLY A 1 218 ? -15.741 3.814 37.835 1.00 51.97 218 GLY A N 1
ATOM 1731 C CA . GLY A 1 218 ? -15.165 2.602 37.232 1.00 51.97 218 GLY A CA 1
ATOM 1732 C C . GLY A 1 218 ? -13.652 2.605 36.981 1.00 51.97 218 GLY A C 1
ATOM 1733 O O . GLY A 1 218 ? -13.167 1.689 36.327 1.00 51.97 218 GLY A O 1
ATOM 1734 N N . PHE A 1 219 ? -12.921 3.603 37.485 1.00 56.75 219 PHE A N 1
ATOM 1735 C CA . PHE A 1 219 ? -11.457 3.720 37.376 1.00 56.75 219 PHE A CA 1
ATOM 1736 C C . PHE A 1 219 ? -10.794 3.832 38.760 1.00 56.75 219 PHE A C 1
ATOM 1738 O O . PHE A 1 219 ? -10.021 4.749 39.053 1.00 56.75 219 PHE A O 1
ATOM 1745 N N . ASP A 1 220 ? -11.144 2.900 39.639 1.00 60.12 220 ASP A N 1
ATOM 1746 C CA . ASP A 1 220 ? -10.556 2.760 40.966 1.00 60.12 220 ASP A CA 1
ATOM 1747 C C . ASP A 1 220 ? -9.095 2.267 40.911 1.00 60.12 220 ASP A C 1
ATOM 1749 O O . ASP A 1 220 ? -8.536 1.961 39.854 1.00 60.12 220 ASP A O 1
ATOM 1753 N N . GLU A 1 221 ? -8.438 2.242 42.072 1.00 64.00 221 GLU A N 1
ATOM 1754 C CA . GLU A 1 221 ? -7.041 1.809 42.219 1.00 64.00 221 GLU A CA 1
ATOM 1755 C C . GLU A 1 221 ? -6.823 0.392 41.659 1.00 64.00 221 GLU A C 1
ATOM 1757 O O . GLU A 1 221 ? -5.818 0.131 41.003 1.00 64.00 221 GLU A O 1
ATOM 1762 N N . LEU A 1 222 ? -7.832 -0.474 41.786 1.00 63.84 222 LEU A N 1
ATOM 1763 C CA . LEU A 1 222 ? -7.827 -1.843 41.278 1.00 63.84 222 LEU A CA 1
ATOM 1764 C C . LEU A 1 222 ? -7.811 -1.889 39.740 1.00 63.84 222 LEU A C 1
ATOM 1766 O O . LEU A 1 222 ? -7.043 -2.652 39.151 1.00 63.84 222 LEU A O 1
ATOM 1770 N N . PHE A 1 223 ? -8.583 -1.026 39.071 1.00 66.25 223 PHE A N 1
ATOM 1771 C CA . PHE A 1 223 ? -8.502 -0.858 37.619 1.00 66.25 223 PHE A CA 1
ATOM 1772 C C . PHE A 1 223 ? -7.147 -0.290 37.175 1.00 66.25 223 PHE A C 1
ATOM 1774 O O . PHE A 1 223 ? -6.596 -0.732 36.165 1.00 66.25 223 PHE A O 1
ATOM 1781 N N . ARG A 1 224 ? -6.582 0.671 37.924 1.00 68.25 224 ARG A N 1
ATOM 1782 C CA . ARG A 1 224 ? -5.254 1.247 37.634 1.00 68.25 224 ARG A CA 1
ATOM 1783 C C . ARG A 1 224 ? -4.155 0.192 37.726 1.00 68.25 224 ARG A C 1
ATOM 1785 O O . ARG A 1 224 ? -3.358 0.083 36.799 1.00 68.25 224 ARG A O 1
ATOM 1792 N N . GLU A 1 225 ? -4.140 -0.611 38.786 1.00 68.12 225 GLU A N 1
ATOM 1793 C CA . GLU A 1 225 ? -3.193 -1.720 38.955 1.00 68.12 225 GLU A CA 1
ATOM 1794 C C . GLU A 1 225 ? -3.363 -2.783 37.862 1.00 68.12 225 GLU A C 1
ATOM 1796 O O . GLU A 1 225 ? -2.380 -3.214 37.251 1.00 68.12 225 GLU A O 1
ATOM 1801 N N . ALA A 1 226 ? -4.608 -3.162 37.551 1.00 67.81 226 ALA A N 1
ATOM 1802 C CA . ALA A 1 226 ? -4.902 -4.104 36.477 1.00 67.81 226 ALA A CA 1
ATOM 1803 C C . ALA A 1 226 ? -4.407 -3.583 35.123 1.00 67.81 226 ALA A C 1
ATOM 1805 O O . ALA A 1 226 ? -3.791 -4.336 34.372 1.00 67.81 226 ALA A O 1
ATOM 1806 N N . LEU A 1 227 ? -4.604 -2.299 34.825 1.00 66.50 227 LEU A N 1
ATOM 1807 C CA . LEU A 1 227 ? -4.114 -1.665 33.606 1.00 66.50 227 LEU A CA 1
ATOM 1808 C C . LEU A 1 227 ? -2.578 -1.605 33.559 1.00 66.50 227 LEU A C 1
ATOM 1810 O O . LEU A 1 227 ? -2.000 -1.950 32.530 1.00 66.50 227 LEU A O 1
ATOM 1814 N N . ILE A 1 228 ? -1.916 -1.226 34.660 1.00 68.38 228 ILE A N 1
ATOM 1815 C CA . ILE A 1 228 ? -0.445 -1.206 34.759 1.00 68.38 228 ILE A CA 1
ATOM 1816 C C . ILE A 1 228 ? 0.128 -2.603 34.504 1.00 68.38 228 ILE A C 1
ATOM 1818 O O . ILE A 1 228 ? 1.076 -2.747 33.736 1.00 68.38 228 ILE A O 1
ATOM 1822 N N . SER A 1 229 ? -0.501 -3.646 35.054 1.00 66.50 229 SER A N 1
ATOM 1823 C CA . SER A 1 229 ? -0.067 -5.036 34.862 1.00 66.50 229 SER A CA 1
ATOM 1824 C C . SER A 1 229 ? -0.111 -5.511 33.403 1.00 66.50 229 SER A C 1
ATOM 1826 O O . SER A 1 229 ? 0.569 -6.473 33.047 1.00 66.50 229 SER A O 1
ATOM 1828 N N . GLN A 1 230 ? -0.883 -4.838 32.541 1.00 64.19 230 GLN A N 1
ATOM 1829 C CA . GLN A 1 230 ? -0.925 -5.149 31.113 1.00 64.19 230 GLN A CA 1
ATOM 1830 C C . GLN A 1 230 ? 0.208 -4.518 30.308 1.00 64.19 230 GLN A C 1
ATOM 1832 O O . GLN A 1 230 ? 0.457 -4.942 29.175 1.00 64.19 230 GLN A O 1
ATOM 1837 N N . PHE A 1 231 ? 0.897 -3.514 30.854 1.00 63.44 231 PHE A N 1
ATOM 1838 C CA . PHE A 1 231 ? 2.079 -2.946 30.220 1.00 63.44 231 PHE A CA 1
ATOM 1839 C C . PHE A 1 231 ? 3.254 -3.899 30.371 1.00 63.44 231 PHE A C 1
ATOM 1841 O O . PHE A 1 231 ? 4.126 -3.724 31.212 1.00 63.44 231 PHE A O 1
ATOM 1848 N N . ASN A 1 232 ? 3.284 -4.922 29.517 1.00 63.25 232 ASN A N 1
ATOM 1849 C CA . ASN A 1 232 ? 4.442 -5.790 29.394 1.00 63.25 232 ASN A CA 1
ATOM 1850 C C . ASN A 1 232 ? 5.602 -4.989 28.755 1.00 63.25 232 ASN A C 1
ATOM 1852 O O . ASN A 1 232 ? 5.445 -4.508 27.623 1.00 63.25 232 ASN A O 1
ATOM 1856 N N . PRO A 1 233 ? 6.767 -4.869 29.423 1.00 64.44 233 PRO A N 1
ATOM 1857 C CA . PRO A 1 233 ? 7.965 -4.236 28.867 1.00 64.44 233 PRO A CA 1
ATOM 1858 C C . PRO A 1 233 ? 8.364 -4.772 27.483 1.00 64.44 233 PRO A C 1
ATOM 1860 O O . PRO A 1 233 ? 8.890 -4.027 26.654 1.00 64.44 233 PRO A O 1
ATOM 1863 N N . ASP A 1 234 ? 8.051 -6.034 27.180 1.00 64.50 234 ASP A N 1
ATOM 1864 C CA . ASP A 1 234 ? 8.323 -6.642 25.878 1.00 64.50 234 ASP A CA 1
ATOM 1865 C C . ASP A 1 234 ? 7.521 -5.987 24.739 1.00 64.50 234 ASP A C 1
ATOM 1867 O O . ASP A 1 234 ? 8.056 -5.814 23.643 1.00 64.50 234 ASP A O 1
ATOM 1871 N N . PHE A 1 235 ? 6.285 -5.519 24.974 1.00 64.75 235 PHE A N 1
ATOM 1872 C CA . PHE A 1 235 ? 5.526 -4.768 23.958 1.00 64.75 235 PHE A CA 1
ATOM 1873 C C . PHE A 1 235 ? 6.203 -3.443 23.607 1.00 64.75 235 PHE A C 1
ATOM 1875 O O . PHE A 1 235 ? 6.271 -3.062 22.435 1.00 64.75 235 PHE A O 1
ATOM 1882 N N . PHE A 1 236 ? 6.749 -2.755 24.610 1.00 68.31 236 PHE A N 1
ATOM 1883 C CA . PHE A 1 236 ? 7.485 -1.510 24.401 1.00 68.31 236 PHE A CA 1
ATOM 1884 C C . PHE A 1 236 ? 8.785 -1.747 23.645 1.00 68.31 236 PHE A C 1
ATOM 1886 O O . PHE A 1 236 ? 9.114 -0.970 22.750 1.00 68.31 236 PHE A O 1
ATOM 1893 N N . ARG A 1 237 ? 9.482 -2.853 23.926 1.00 69.75 237 ARG A N 1
ATOM 1894 C CA . ARG A 1 237 ? 10.661 -3.272 23.157 1.00 69.75 237 ARG A CA 1
ATOM 1895 C C . ARG A 1 237 ? 10.324 -3.541 21.690 1.00 69.75 237 ARG A C 1
ATOM 1897 O O . ARG A 1 237 ? 11.063 -3.084 20.819 1.00 69.75 237 ARG A O 1
ATOM 1904 N N . ILE A 1 238 ? 9.190 -4.191 21.394 1.00 70.06 238 ILE A N 1
ATOM 1905 C CA . ILE A 1 238 ? 8.709 -4.377 20.009 1.00 70.06 238 ILE A CA 1
ATOM 1906 C C . ILE A 1 238 ? 8.520 -3.029 19.324 1.00 70.06 238 ILE A C 1
ATOM 1908 O O . ILE A 1 238 ? 9.004 -2.824 18.210 1.00 70.06 238 ILE A O 1
ATOM 1912 N N . TYR A 1 239 ? 7.810 -2.113 19.976 1.00 71.44 239 TYR A N 1
ATOM 1913 C CA . TYR A 1 239 ? 7.534 -0.807 19.400 1.00 71.44 239 TYR A CA 1
ATOM 1914 C C . TYR A 1 239 ? 8.824 0.012 19.186 1.00 71.44 239 TYR A C 1
ATOM 1916 O O . TYR A 1 239 ? 9.033 0.556 18.102 1.00 71.44 239 TYR A O 1
ATOM 1924 N N . GLN A 1 240 ? 9.746 0.024 20.156 1.00 72.50 240 GLN A N 1
ATOM 1925 C CA . GLN A 1 240 ? 11.063 0.660 20.018 1.00 72.50 240 GLN A CA 1
ATOM 1926 C C . GLN A 1 240 ? 11.876 0.073 18.856 1.00 72.50 240 GLN A C 1
ATOM 1928 O O . GLN A 1 240 ? 12.455 0.823 18.067 1.00 72.50 240 GLN A O 1
ATOM 1933 N N . ALA A 1 241 ? 11.922 -1.257 18.729 1.00 73.88 241 ALA A N 1
ATOM 1934 C CA . ALA A 1 241 ? 12.624 -1.927 17.638 1.00 73.88 241 ALA A CA 1
ATOM 1935 C C . ALA A 1 241 ? 12.040 -1.529 16.274 1.00 73.88 241 ALA A C 1
ATOM 1937 O O . ALA A 1 241 ? 12.785 -1.181 15.358 1.00 73.88 241 ALA A O 1
ATOM 1938 N N . ARG A 1 242 ? 10.706 -1.486 16.164 1.00 74.31 242 ARG A N 1
ATOM 1939 C CA . ARG A 1 242 ? 10.001 -1.026 14.959 1.00 74.31 242 ARG A CA 1
ATOM 1940 C C . ARG A 1 242 ? 10.335 0.414 14.602 1.00 74.31 242 ARG A C 1
ATOM 1942 O O . ARG A 1 242 ? 10.623 0.686 13.443 1.00 74.31 242 ARG A O 1
ATOM 1949 N N . ALA A 1 243 ? 10.313 1.321 15.574 1.00 76.06 243 ALA A N 1
ATOM 1950 C CA . ALA A 1 243 ? 10.628 2.727 15.351 1.00 76.06 243 ALA A CA 1
ATOM 1951 C C . ALA A 1 243 ? 12.069 2.927 14.851 1.00 76.06 243 ALA A C 1
ATOM 1953 O O . ALA A 1 243 ? 12.295 3.660 13.889 1.00 76.06 243 ALA A O 1
ATOM 1954 N N . ARG A 1 244 ? 13.044 2.229 15.454 1.00 76.81 244 ARG A N 1
ATOM 1955 C CA . ARG A 1 244 ? 14.447 2.264 14.998 1.00 76.81 244 ARG A CA 1
ATOM 1956 C C . ARG A 1 244 ? 14.592 1.737 13.581 1.00 76.81 244 ARG A C 1
ATOM 1958 O O . ARG A 1 244 ? 15.292 2.337 12.770 1.00 76.81 244 ARG A O 1
ATOM 1965 N N . GLU A 1 245 ? 13.918 0.636 13.280 1.00 78.19 245 GLU A N 1
ATOM 1966 C CA . GLU A 1 245 ? 13.940 0.051 11.949 1.00 78.19 245 GLU A CA 1
ATOM 1967 C C . GLU A 1 245 ? 13.308 0.986 10.912 1.00 78.19 245 GLU A C 1
ATOM 1969 O O . GLU A 1 245 ? 13.898 1.213 9.861 1.00 78.19 245 GLU A O 1
ATOM 1974 N N . ARG A 1 246 ? 12.164 1.608 11.219 1.00 79.94 246 ARG A N 1
ATOM 1975 C CA . ARG A 1 246 ? 11.535 2.627 10.364 1.00 79.94 246 ARG A CA 1
ATOM 1976 C C . ARG A 1 246 ? 12.484 3.784 10.066 1.00 79.94 246 ARG A C 1
ATOM 1978 O O . ARG A 1 246 ? 12.626 4.169 8.906 1.00 79.94 246 ARG A O 1
ATOM 1985 N N . GLU A 1 247 ? 13.186 4.289 11.079 1.00 80.56 247 GLU A N 1
ATOM 1986 C CA . GLU A 1 247 ? 14.174 5.354 10.899 1.00 80.56 247 GLU A CA 1
ATOM 1987 C C . GLU A 1 247 ? 15.342 4.905 10.001 1.00 80.56 247 GLU A C 1
ATOM 1989 O O . GLU A 1 247 ? 15.773 5.655 9.121 1.00 80.56 247 GLU A O 1
ATOM 1994 N N . ASN A 1 248 ? 15.842 3.680 10.185 1.00 84.62 248 ASN A N 1
ATOM 1995 C CA . ASN A 1 248 ? 16.902 3.112 9.350 1.00 84.62 248 ASN A CA 1
ATOM 1996 C C . ASN A 1 248 ? 16.447 2.930 7.896 1.00 84.62 248 ASN A C 1
ATOM 1998 O O . ASN A 1 248 ? 17.163 3.335 6.980 1.00 84.62 248 ASN A O 1
ATOM 2002 N N . GLN A 1 249 ? 15.243 2.393 7.683 1.00 87.88 249 GLN A N 1
ATOM 2003 C CA . GLN A 1 249 ? 14.631 2.239 6.363 1.00 87.88 249 GLN A CA 1
ATOM 2004 C C . GLN A 1 249 ? 14.476 3.593 5.673 1.00 87.88 249 GLN A C 1
ATOM 2006 O O . GLN A 1 249 ? 14.826 3.732 4.504 1.00 87.88 249 GLN A O 1
ATOM 2011 N N . LEU A 1 250 ? 14.005 4.616 6.390 1.00 88.94 250 LEU A N 1
ATOM 2012 C CA . LEU A 1 250 ? 13.845 5.951 5.824 1.00 88.94 250 LEU A CA 1
ATOM 2013 C C . LEU A 1 250 ? 15.194 6.602 5.493 1.00 88.94 250 LEU A C 1
ATOM 2015 O O . LEU A 1 250 ? 15.324 7.237 4.448 1.00 88.94 250 LEU A O 1
ATOM 2019 N N . LYS A 1 251 ? 16.224 6.419 6.332 1.00 90.75 251 LYS A N 1
ATOM 2020 C CA . LYS A 1 251 ? 17.598 6.857 6.023 1.00 90.75 251 LYS A CA 1
ATOM 2021 C C . LYS A 1 251 ? 18.136 6.185 4.761 1.00 90.75 251 LYS A C 1
ATOM 2023 O O . LYS A 1 251 ? 18.722 6.872 3.925 1.00 90.75 251 LYS A O 1
ATOM 2028 N N . ASP A 1 252 ? 17.925 4.881 4.617 1.00 94.19 252 ASP A N 1
ATOM 2029 C CA . ASP A 1 252 ? 18.336 4.114 3.438 1.00 94.19 252 ASP A CA 1
ATOM 2030 C C . ASP A 1 252 ? 17.613 4.604 2.173 1.00 94.19 252 ASP A C 1
ATOM 2032 O O . ASP A 1 252 ? 18.258 4.959 1.185 1.00 94.19 252 ASP A O 1
ATOM 2036 N N . ILE A 1 253 ? 16.288 4.780 2.240 1.00 94.62 253 ILE A N 1
ATOM 2037 C CA . ILE A 1 253 ? 15.485 5.310 1.128 1.00 94.62 253 ILE A CA 1
ATOM 2038 C C . ILE A 1 253 ? 15.926 6.732 0.756 1.00 94.62 253 ILE A C 1
ATOM 2040 O O . ILE A 1 253 ? 16.090 7.035 -0.427 1.00 94.62 253 ILE A O 1
ATOM 2044 N N . ARG A 1 254 ? 16.186 7.605 1.737 1.00 94.75 254 ARG A N 1
ATOM 2045 C CA . ARG A 1 254 ? 16.701 8.964 1.491 1.00 94.75 254 ARG A CA 1
ATOM 2046 C C . ARG A 1 254 ? 18.025 8.930 0.732 1.00 94.75 254 ARG A C 1
ATOM 2048 O O . ARG A 1 254 ? 18.180 9.647 -0.254 1.00 94.75 254 ARG A O 1
ATOM 2055 N N . GLN A 1 255 ? 18.960 8.063 1.127 1.00 94.62 255 GLN A N 1
ATOM 2056 C CA . GLN A 1 255 ? 20.219 7.884 0.395 1.00 94.62 255 GLN A CA 1
ATOM 2057 C C . GLN A 1 255 ? 19.992 7.313 -1.010 1.00 94.62 255 GLN A C 1
ATOM 2059 O O . GLN A 1 255 ? 20.631 7.754 -1.970 1.00 94.62 255 GLN A O 1
ATOM 2064 N N . PHE A 1 256 ? 19.081 6.350 -1.146 1.00 94.50 256 PHE A N 1
ATOM 2065 C CA . PHE A 1 256 ? 18.733 5.731 -2.419 1.00 94.50 256 PHE A CA 1
ATOM 2066 C C . PHE A 1 256 ? 18.169 6.750 -3.421 1.00 94.50 256 PHE A C 1
ATOM 2068 O O . PHE A 1 256 ? 18.613 6.769 -4.574 1.00 94.50 256 PHE A O 1
ATOM 2075 N N . MET A 1 257 ? 17.249 7.613 -2.983 1.00 93.94 257 MET A N 1
ATOM 2076 C CA . MET A 1 257 ? 16.645 8.658 -3.815 1.00 93.94 257 MET A CA 1
ATOM 2077 C C . MET A 1 257 ? 17.632 9.794 -4.105 1.00 93.94 257 MET A C 1
ATOM 2079 O O . MET A 1 257 ? 17.743 10.230 -5.249 1.00 93.94 257 MET A O 1
ATOM 2083 N N . ALA A 1 258 ? 18.424 10.227 -3.117 1.00 90.50 258 ALA A N 1
ATOM 2084 C CA . ALA A 1 258 ? 19.406 11.300 -3.292 1.00 90.50 258 ALA A CA 1
ATOM 2085 C C . ALA A 1 258 ? 20.495 10.962 -4.325 1.00 90.50 258 ALA A C 1
ATOM 2087 O O . ALA A 1 258 ? 20.968 11.845 -5.038 1.00 90.50 258 ALA A O 1
ATOM 2088 N N . ARG A 1 259 ? 20.876 9.683 -4.453 1.00 91.56 259 ARG A N 1
ATOM 2089 C CA . ARG A 1 259 ? 21.831 9.214 -5.477 1.00 91.56 259 ARG A CA 1
ATOM 2090 C C . ARG A 1 259 ? 21.260 9.195 -6.898 1.00 91.56 259 ARG A C 1
ATOM 2092 O O . ARG A 1 259 ? 22.019 8.971 -7.836 1.00 91.56 259 ARG A O 1
ATOM 2099 N N . ARG A 1 260 ? 19.946 9.370 -7.055 1.00 90.81 260 ARG A N 1
ATOM 2100 C CA . ARG A 1 260 ? 19.217 9.230 -8.326 1.00 90.81 260 ARG A CA 1
ATOM 2101 C C . ARG A 1 260 ? 18.402 10.472 -8.688 1.00 90.81 260 ARG A C 1
ATOM 2103 O O . ARG A 1 260 ? 17.503 10.376 -9.512 1.00 90.81 260 ARG A O 1
ATOM 2110 N N . ARG A 1 261 ? 18.707 11.617 -8.072 1.00 88.75 261 ARG A N 1
ATOM 2111 C CA . ARG A 1 261 ? 18.132 12.920 -8.433 1.00 88.75 261 ARG A CA 1
ATOM 2112 C C . ARG A 1 261 ? 18.834 13.505 -9.659 1.00 88.75 261 ARG A C 1
ATOM 2114 O O . ARG A 1 261 ? 20.035 13.288 -9.842 1.00 88.75 261 ARG A O 1
ATOM 2121 N N . ASN A 1 262 ? 18.115 14.294 -10.448 1.00 88.75 262 ASN A N 1
ATOM 2122 C CA . ASN A 1 262 ? 18.710 15.011 -11.573 1.00 88.75 262 ASN A CA 1
ATOM 2123 C C . ASN A 1 262 ? 19.559 16.209 -11.127 1.00 88.75 262 ASN A C 1
ATOM 2125 O O . ASN A 1 262 ? 19.562 16.642 -9.970 1.00 88.75 262 ASN A O 1
ATOM 2129 N N . LEU A 1 263 ? 20.302 16.762 -12.086 1.00 87.38 263 LEU A N 1
ATOM 2130 C CA . LEU A 1 263 ? 21.067 17.985 -11.887 1.00 87.38 263 LEU A CA 1
ATOM 2131 C C . LEU A 1 263 ? 20.124 19.150 -11.555 1.00 87.38 263 LEU A C 1
ATOM 2133 O O . LEU A 1 263 ? 19.126 19.350 -12.237 1.00 87.38 263 LEU A O 1
ATOM 2137 N N . CYS A 1 264 ? 20.479 19.936 -10.537 1.00 85.38 264 CYS A N 1
ATOM 2138 C CA . CYS A 1 264 ? 19.696 21.086 -10.064 1.00 85.38 264 CYS A CA 1
ATOM 2139 C C . CYS A 1 264 ? 18.276 20.757 -9.560 1.00 85.38 264 CYS A C 1
ATOM 2141 O O . CYS A 1 264 ? 17.485 21.675 -9.367 1.00 85.38 264 CYS A O 1
ATOM 2143 N N . GLU A 1 265 ? 17.969 19.487 -9.290 1.00 84.81 265 GLU A N 1
ATOM 2144 C CA . GLU A 1 265 ? 16.746 19.081 -8.595 1.00 84.81 265 GLU A CA 1
ATOM 2145 C C . GLU A 1 265 ? 17.079 18.632 -7.173 1.00 84.81 265 GLU A C 1
ATOM 2147 O O . GLU A 1 265 ? 18.103 17.974 -6.950 1.00 84.81 265 GLU A O 1
ATOM 2152 N N . ASP A 1 266 ? 16.214 18.963 -6.217 1.00 87.56 266 ASP A N 1
ATOM 2153 C CA . ASP A 1 266 ? 16.309 18.450 -4.853 1.00 87.56 266 ASP A CA 1
ATOM 2154 C C . ASP A 1 266 ? 14.927 18.144 -4.271 1.00 87.56 266 ASP A C 1
ATOM 2156 O O . ASP A 1 266 ? 13.903 18.647 -4.754 1.00 87.56 266 ASP A O 1
ATOM 2160 N N . TRP A 1 267 ? 14.919 17.304 -3.242 1.00 89.69 267 TRP A N 1
ATOM 2161 C CA . TRP A 1 267 ? 13.726 16.956 -2.481 1.00 89.69 267 TRP A CA 1
ATOM 2162 C C . TRP A 1 267 ? 13.484 18.005 -1.399 1.00 89.69 267 TRP A C 1
ATOM 2164 O O . TRP A 1 267 ? 14.401 18.338 -0.655 1.00 89.69 267 TRP A O 1
ATOM 2174 N N . VAL A 1 268 ? 12.243 18.480 -1.278 1.00 90.12 268 VAL A N 1
ATOM 2175 C CA . VAL A 1 268 ? 11.820 19.289 -0.124 1.00 90.12 268 VAL A CA 1
ATOM 2176 C C . VAL A 1 268 ? 11.865 18.444 1.134 1.00 90.12 268 VAL A C 1
ATOM 2178 O O . VAL A 1 268 ? 12.435 18.842 2.145 1.00 90.12 268 VAL A O 1
ATOM 2181 N N . ASP A 1 269 ? 11.254 17.265 1.045 1.00 88.12 269 ASP A N 1
ATOM 2182 C CA . ASP A 1 269 ? 11.254 16.278 2.106 1.00 88.12 269 ASP A CA 1
ATOM 2183 C C . ASP A 1 269 ? 10.972 14.885 1.533 1.00 88.12 269 ASP A C 1
ATOM 2185 O O . ASP A 1 269 ? 10.327 14.729 0.488 1.00 88.12 269 ASP A O 1
ATOM 2189 N N . ILE A 1 270 ? 11.470 13.876 2.237 1.00 91.44 270 ILE A N 1
ATOM 2190 C CA . ILE A 1 270 ? 11.147 12.471 2.024 1.00 91.44 270 ILE A CA 1
ATOM 2191 C C . ILE A 1 270 ? 10.664 11.947 3.366 1.00 91.44 270 ILE A C 1
ATOM 2193 O O . ILE A 1 270 ? 11.482 11.735 4.270 1.00 91.44 270 ILE A O 1
ATOM 219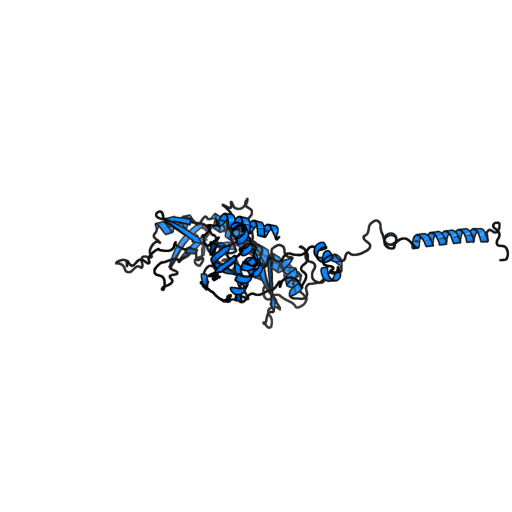7 N N . ASP A 1 271 ? 9.360 11.733 3.469 1.00 88.25 271 ASP A N 1
ATOM 2198 C CA . ASP A 1 271 ? 8.687 11.442 4.730 1.00 88.25 271 ASP A CA 1
ATOM 2199 C C . ASP A 1 271 ? 7.651 10.324 4.591 1.00 88.25 271 ASP A C 1
ATOM 2201 O O . ASP A 1 271 ? 7.400 9.823 3.488 1.00 88.25 271 ASP A O 1
ATOM 2205 N N . THR A 1 272 ? 7.061 9.889 5.703 1.00 87.00 272 THR A N 1
ATOM 2206 C CA . THR A 1 272 ? 6.014 8.864 5.680 1.00 87.00 272 THR A CA 1
ATOM 2207 C C . THR A 1 272 ? 4.609 9.449 5.678 1.00 87.00 272 THR A C 1
ATOM 2209 O O . THR A 1 272 ? 4.351 10.570 6.111 1.00 87.00 272 THR A O 1
ATOM 2212 N N . ILE A 1 273 ? 3.666 8.684 5.131 1.00 87.06 273 ILE A N 1
ATOM 2213 C CA . ILE A 1 273 ? 2.248 9.010 5.269 1.00 87.06 273 ILE A CA 1
ATOM 2214 C C . ILE A 1 273 ? 1.754 8.704 6.684 1.00 87.06 273 ILE A C 1
ATOM 2216 O O . ILE A 1 273 ? 2.273 7.830 7.375 1.00 87.06 273 ILE A O 1
ATOM 2220 N N . HIS A 1 274 ? 0.665 9.356 7.071 1.00 83.56 274 HIS A N 1
ATOM 2221 C CA . HIS A 1 274 ? -0.153 8.913 8.196 1.00 83.56 274 HIS A CA 1
ATOM 2222 C C . HIS A 1 274 ? -1.371 8.141 7.697 1.00 83.56 274 HIS A C 1
ATOM 2224 O O . HIS A 1 274 ? -1.806 8.311 6.556 1.00 83.56 274 HIS A O 1
ATOM 2230 N N . ILE A 1 275 ? -1.958 7.309 8.553 1.00 84.31 275 ILE A N 1
ATOM 2231 C CA . ILE A 1 275 ? -3.146 6.527 8.208 1.00 84.31 275 ILE A CA 1
ATOM 2232 C C . ILE A 1 275 ? -4.381 7.158 8.845 1.00 84.31 275 ILE A C 1
ATOM 2234 O O . ILE A 1 275 ? -4.419 7.408 10.046 1.00 84.31 275 ILE A O 1
ATOM 2238 N N . GLN A 1 276 ? -5.422 7.360 8.039 1.00 88.56 276 GLN A N 1
ATOM 2239 C CA . GLN A 1 276 ? -6.776 7.589 8.533 1.00 88.56 276 GLN A CA 1
ATOM 2240 C C . GLN A 1 276 ? -7.597 6.313 8.352 1.00 88.56 276 GLN A C 1
ATOM 2242 O O . GLN A 1 276 ? -7.806 5.835 7.235 1.00 88.56 276 GLN A O 1
ATOM 2247 N N . HIS A 1 277 ? -8.015 5.713 9.460 1.00 87.62 277 HIS A N 1
ATOM 2248 C CA . HIS A 1 277 ? -8.728 4.446 9.434 1.00 87.62 277 HIS A CA 1
ATOM 2249 C C . HIS A 1 277 ? -10.198 4.661 9.088 1.00 87.62 277 HIS A C 1
ATOM 2251 O O . HIS A 1 277 ? -10.874 5.495 9.685 1.00 87.62 277 HIS A O 1
ATOM 2257 N N . ILE A 1 278 ? -10.704 3.863 8.155 1.00 92.88 278 ILE A N 1
ATOM 2258 C CA . ILE A 1 278 ? -12.115 3.852 7.776 1.00 92.88 278 ILE A CA 1
ATOM 2259 C C . ILE A 1 278 ? -12.769 2.622 8.399 1.00 92.88 278 ILE A C 1
ATOM 2261 O O . ILE A 1 278 ? -12.380 1.492 8.103 1.00 92.88 278 ILE A O 1
ATOM 2265 N N . GLY A 1 279 ? -13.763 2.848 9.256 1.00 92.31 279 GLY A N 1
ATOM 2266 C CA . GLY A 1 279 ? -14.634 1.798 9.780 1.00 92.31 279 GLY A CA 1
ATOM 2267 C C . GLY A 1 279 ? -15.855 1.634 8.883 1.00 92.31 279 GLY A C 1
ATOM 2268 O O . GLY A 1 279 ? -16.534 2.616 8.578 1.00 92.31 279 GLY A O 1
ATOM 2269 N N . LEU A 1 280 ? -16.138 0.407 8.453 1.00 95.06 280 LEU A N 1
ATOM 2270 C CA . LEU A 1 280 ? -17.278 0.079 7.602 1.00 95.06 280 LEU A CA 1
ATOM 2271 C C . LEU A 1 280 ? -18.392 -0.559 8.431 1.00 95.06 280 LEU A C 1
ATOM 2273 O O . LEU A 1 280 ? -18.200 -1.629 9.000 1.00 95.06 280 LEU A O 1
ATOM 2277 N N . LYS A 1 281 ? -19.578 0.048 8.454 1.00 95.88 281 LYS A N 1
ATOM 2278 C CA . LYS A 1 281 ? -20.752 -0.504 9.139 1.00 95.88 281 LYS A CA 1
ATOM 2279 C C . LYS A 1 281 ? -21.844 -0.837 8.140 1.00 95.88 281 LYS A C 1
ATOM 2281 O O . LYS A 1 281 ? -22.238 0.015 7.354 1.00 95.88 281 LYS A O 1
ATOM 2286 N N . ILE A 1 282 ? -22.340 -2.069 8.171 1.00 96.88 282 ILE A N 1
ATOM 2287 C CA . ILE A 1 282 ? -23.447 -2.535 7.331 1.00 96.88 282 ILE A CA 1
ATOM 2288 C C . ILE A 1 282 ? -24.494 -3.178 8.234 1.00 96.88 282 ILE A C 1
ATOM 2290 O O . ILE A 1 282 ? -24.268 -4.246 8.811 1.00 96.88 282 ILE A O 1
ATOM 2294 N N . ALA A 1 283 ? -25.657 -2.532 8.327 1.00 96.31 283 ALA A N 1
ATOM 2295 C CA . ALA A 1 283 ? -26.768 -3.012 9.142 1.00 96.31 283 ALA A CA 1
ATOM 2296 C C . ALA A 1 283 ? -27.345 -4.336 8.624 1.00 96.31 283 ALA A C 1
ATOM 2298 O O . ALA A 1 283 ? -27.782 -5.166 9.424 1.00 96.31 283 ALA A O 1
ATOM 2299 N N . LYS A 1 284 ? -27.345 -4.536 7.299 1.00 97.88 284 LYS A N 1
ATOM 2300 C CA . LYS A 1 284 ? -27.793 -5.777 6.668 1.00 97.88 284 LYS A CA 1
ATOM 2301 C C . LYS A 1 284 ? -27.077 -6.034 5.340 1.00 97.88 284 LYS A C 1
ATOM 2303 O O . LYS A 1 284 ? -27.266 -5.306 4.371 1.00 97.88 284 LYS A O 1
ATOM 2308 N N . LEU A 1 285 ? -26.303 -7.114 5.292 1.00 98.06 285 LEU A N 1
ATOM 2309 C CA . LEU A 1 285 ? -25.753 -7.705 4.073 1.00 98.06 285 LEU A CA 1
ATOM 2310 C C . LEU A 1 285 ? -26.504 -9.008 3.773 1.00 98.06 285 LEU A C 1
ATOM 2312 O O . LEU A 1 285 ? -26.305 -10.007 4.462 1.00 98.06 285 LEU A O 1
ATOM 2316 N N . GLU A 1 286 ? -27.374 -9.004 2.767 1.00 98.19 286 GLU A N 1
ATOM 2317 C CA . GLU A 1 286 ? -28.122 -10.195 2.351 1.00 98.19 286 GLU A CA 1
ATOM 2318 C C . GLU A 1 286 ? -27.290 -11.013 1.358 1.00 98.19 286 GLU A C 1
ATOM 2320 O O . GLU A 1 286 ? -26.848 -10.490 0.332 1.00 98.19 286 GLU A O 1
ATOM 2325 N N . LEU A 1 287 ? -27.097 -12.298 1.652 1.00 98.19 287 LEU A N 1
ATOM 2326 C CA . LEU A 1 287 ? -26.365 -13.235 0.804 1.00 98.19 287 LEU A CA 1
ATOM 2327 C C . LEU A 1 287 ? -27.284 -14.278 0.165 1.00 98.19 287 LEU A C 1
ATOM 2329 O O . LEU A 1 287 ? -28.336 -14.633 0.705 1.00 98.19 287 LEU A O 1
ATOM 2333 N N . GLU A 1 288 ? -26.836 -14.833 -0.959 1.00 97.56 288 GLU A N 1
ATOM 2334 C CA . GLU A 1 288 ? -27.469 -15.989 -1.589 1.00 97.56 288 GLU A CA 1
ATOM 2335 C C . GLU A 1 288 ? -27.484 -17.202 -0.639 1.00 97.56 288 GLU A C 1
ATOM 2337 O O . GLU A 1 288 ? -26.569 -17.379 0.178 1.00 97.56 288 GLU A O 1
ATOM 2342 N N . PRO A 1 289 ? -28.510 -18.074 -0.713 1.00 95.19 289 PRO A N 1
ATOM 2343 C CA . PRO A 1 289 ? -28.633 -19.216 0.192 1.00 95.19 289 PRO A CA 1
ATOM 2344 C C . PRO A 1 289 ? -27.403 -20.138 0.203 1.00 95.19 289 PRO A C 1
ATOM 2346 O O . PRO A 1 289 ? -27.008 -20.628 1.264 1.00 95.19 289 PRO A O 1
ATOM 2349 N N . ASP A 1 290 ? -26.778 -20.341 -0.953 1.00 95.62 290 ASP A N 1
ATOM 2350 C CA . ASP A 1 290 ? -25.615 -21.199 -1.192 1.00 95.62 290 ASP A CA 1
ATOM 2351 C C . ASP A 1 290 ? -24.264 -20.474 -1.050 1.00 95.62 290 ASP A C 1
ATOM 2353 O O . ASP A 1 290 ? -23.225 -21.129 -0.961 1.00 95.62 290 ASP A O 1
ATOM 2357 N N . ALA A 1 291 ? -24.248 -19.141 -0.943 1.00 96.12 291 ALA A N 1
ATOM 2358 C CA . ALA A 1 291 ? -23.010 -18.379 -0.787 1.00 96.12 291 ALA A CA 1
ATOM 2359 C C . ALA A 1 291 ? -22.292 -18.721 0.527 1.00 96.12 291 ALA A C 1
ATOM 2361 O O . ALA A 1 291 ? -22.891 -18.700 1.601 1.00 96.12 291 ALA A O 1
ATOM 2362 N N . ALA A 1 292 ? -20.987 -18.989 0.489 1.00 95.94 292 ALA A N 1
ATOM 2363 C CA . ALA A 1 292 ? -20.192 -19.166 1.705 1.00 95.94 292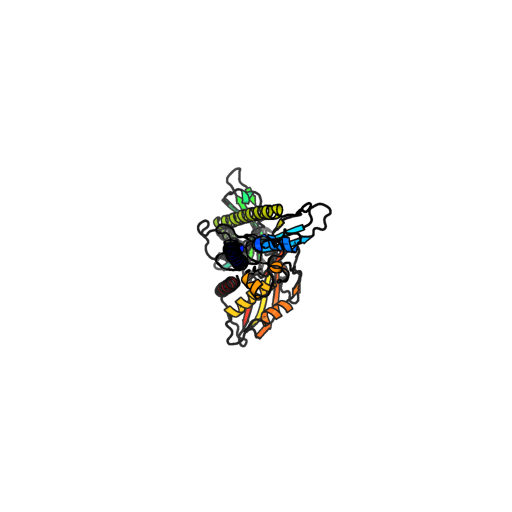 ALA A CA 1
ATOM 2364 C C . ALA A 1 292 ? -19.987 -17.797 2.398 1.00 95.94 292 ALA A C 1
ATOM 2366 O O . ALA A 1 292 ? -19.305 -16.949 1.812 1.00 95.94 292 ALA A O 1
ATOM 2367 N N . PRO A 1 293 ? -20.534 -17.547 3.610 1.00 95.75 293 PRO A N 1
ATOM 2368 C CA . PRO A 1 293 ? -20.504 -16.216 4.229 1.00 95.75 293 PRO A CA 1
ATOM 2369 C C . PRO A 1 293 ? -19.087 -15.695 4.452 1.00 95.75 293 PRO A C 1
ATOM 2371 O O . PRO A 1 293 ? -18.769 -14.577 4.063 1.00 95.75 293 PRO A O 1
ATOM 2374 N N . LEU A 1 294 ? -18.224 -16.548 5.003 1.00 95.69 294 LEU A N 1
ATOM 2375 C CA . LEU A 1 294 ? -16.857 -16.205 5.373 1.00 95.69 294 LEU A CA 1
ATOM 2376 C C . LEU A 1 294 ? -16.015 -15.809 4.150 1.00 95.69 294 LEU A C 1
ATOM 2378 O O . LEU A 1 294 ? -15.460 -14.716 4.109 1.00 95.69 294 LEU A O 1
ATOM 2382 N N . LYS A 1 295 ? -16.043 -16.629 3.090 1.00 95.88 295 LYS A N 1
ATOM 2383 C CA . LYS A 1 295 ? -15.365 -16.323 1.817 1.00 95.88 295 LYS A CA 1
ATOM 2384 C C . LYS A 1 295 ? -15.910 -15.066 1.148 1.00 95.88 295 LYS A C 1
ATOM 2386 O O . LYS A 1 295 ? -15.163 -14.297 0.556 1.00 95.88 295 LYS A O 1
ATOM 2391 N N . THR A 1 296 ? -17.226 -14.868 1.207 1.00 96.81 296 THR A N 1
ATOM 2392 C CA . THR A 1 296 ? -17.874 -13.712 0.573 1.00 96.81 296 THR A CA 1
ATOM 2393 C C . THR A 1 296 ? -17.499 -12.420 1.290 1.00 96.81 296 THR A C 1
ATOM 2395 O O . THR A 1 296 ? -17.127 -11.457 0.630 1.00 96.81 296 THR A O 1
ATOM 2398 N N . LEU A 1 297 ? -17.507 -12.417 2.625 1.00 96.62 297 LEU A N 1
ATOM 2399 C CA . LEU A 1 297 ? -17.032 -11.287 3.419 1.00 96.62 297 LEU A CA 1
ATOM 2400 C C . LEU A 1 297 ? -15.549 -10.999 3.186 1.00 96.62 297 LEU A C 1
ATOM 2402 O O . LEU A 1 297 ? -15.197 -9.841 2.995 1.00 96.62 297 LEU A O 1
ATOM 2406 N N . ALA A 1 298 ? -14.693 -12.023 3.155 1.00 95.81 298 ALA A N 1
ATOM 2407 C CA . ALA A 1 298 ? -13.266 -11.838 2.901 1.00 95.81 298 ALA A CA 1
ATOM 2408 C C . ALA A 1 298 ? -13.022 -11.174 1.532 1.00 95.81 298 ALA A C 1
ATOM 2410 O O . ALA A 1 298 ? -12.265 -10.210 1.443 1.00 95.81 298 ALA A O 1
ATOM 2411 N N . ARG A 1 299 ? -13.748 -11.600 0.483 1.00 96.56 299 ARG A N 1
ATOM 2412 C CA . ARG A 1 299 ? -13.723 -10.933 -0.832 1.00 96.56 299 ARG A CA 1
ATOM 2413 C C . ARG A 1 299 ? -14.217 -9.488 -0.781 1.00 96.56 299 ARG A C 1
ATOM 2415 O O . ARG A 1 299 ? -13.636 -8.640 -1.445 1.00 96.56 299 ARG A O 1
ATOM 2422 N N . ILE A 1 300 ? -15.272 -9.201 -0.014 1.00 97.12 300 ILE A N 1
ATOM 2423 C CA . ILE A 1 300 ? -15.788 -7.835 0.158 1.00 97.12 300 ILE A CA 1
ATOM 2424 C C . ILE A 1 300 ? -14.732 -6.939 0.811 1.00 97.12 300 ILE A C 1
ATOM 2426 O O . ILE A 1 300 ? -14.431 -5.878 0.267 1.00 97.12 300 ILE A O 1
ATOM 2430 N N . TYR A 1 301 ? -14.159 -7.368 1.940 1.00 95.81 301 TYR A N 1
ATOM 2431 C CA . TYR A 1 301 ? -13.099 -6.630 2.629 1.00 95.81 301 TYR A CA 1
ATOM 2432 C C . TYR A 1 301 ? -11.921 -6.371 1.693 1.00 95.81 301 TYR A C 1
ATOM 2434 O O . TYR A 1 301 ? -11.532 -5.221 1.516 1.00 95.81 301 TYR A O 1
ATOM 2442 N N . PHE A 1 302 ? -11.430 -7.412 1.017 1.00 95.00 302 PHE A N 1
ATOM 2443 C CA . PHE A 1 302 ? -10.324 -7.290 0.073 1.00 95.00 302 PHE A CA 1
ATOM 2444 C C . PHE A 1 302 ? -10.641 -6.342 -1.095 1.00 95.00 302 PHE A C 1
ATOM 2446 O O . PHE A 1 302 ? -9.830 -5.489 -1.436 1.00 95.00 302 PHE A O 1
ATOM 2453 N N . ALA A 1 303 ? -11.834 -6.424 -1.690 1.00 95.44 303 ALA A N 1
ATOM 2454 C CA . ALA A 1 303 ? -12.220 -5.554 -2.801 1.00 95.44 303 ALA A CA 1
ATOM 2455 C C . ALA A 1 303 ? -12.330 -4.076 -2.387 1.00 95.44 303 ALA A C 1
ATOM 2457 O O . ALA A 1 303 ? -11.968 -3.188 -3.158 1.00 95.44 303 ALA A O 1
ATOM 2458 N N . ILE A 1 304 ? -12.816 -3.803 -1.172 1.00 95.38 304 ILE A N 1
ATOM 2459 C CA . ILE A 1 304 ? -12.862 -2.443 -0.621 1.00 95.38 304 ILE A CA 1
ATOM 2460 C C . ILE A 1 304 ? -11.449 -1.954 -0.282 1.00 95.38 304 ILE A C 1
ATOM 2462 O O . ILE A 1 304 ? -11.133 -0.804 -0.575 1.00 95.38 304 ILE A O 1
ATOM 2466 N N . GLU A 1 305 ? -10.592 -2.810 0.282 1.00 91.44 305 GLU A N 1
ATOM 2467 C CA . GLU A 1 305 ? -9.175 -2.499 0.517 1.00 91.44 305 GLU A CA 1
ATOM 2468 C C . GLU A 1 305 ? -8.485 -2.092 -0.781 1.00 91.44 305 GLU A C 1
ATOM 2470 O O . GLU A 1 305 ? -7.957 -0.989 -0.851 1.00 91.44 305 GLU A O 1
ATOM 2475 N N . GLN A 1 306 ? -8.602 -2.898 -1.839 1.00 90.25 306 GLN A N 1
ATOM 2476 C CA . GLN A 1 306 ? -8.001 -2.593 -3.141 1.00 90.25 306 GLN A CA 1
ATOM 2477 C C . GLN A 1 306 ? -8.597 -1.343 -3.810 1.00 90.25 306 GLN A C 1
ATOM 2479 O O . GLN A 1 306 ? -7.954 -0.722 -4.651 1.00 90.25 306 GLN A O 1
ATOM 2484 N N . PHE A 1 307 ? -9.820 -0.943 -3.457 1.00 91.62 307 PHE A N 1
ATOM 2485 C CA . PHE A 1 307 ? -10.393 0.312 -3.941 1.00 91.62 307 PHE A CA 1
ATOM 2486 C C . PHE A 1 307 ? -9.858 1.542 -3.196 1.00 91.62 307 PHE A C 1
ATOM 2488 O O . PHE A 1 307 ? -9.684 2.597 -3.811 1.00 91.62 307 PHE A O 1
ATOM 2495 N N . ILE A 1 308 ? -9.651 1.425 -1.881 1.00 90.25 308 ILE A N 1
ATOM 2496 C CA . ILE A 1 308 ? -9.249 2.533 -1.003 1.00 90.25 308 ILE A CA 1
ATOM 2497 C C . ILE A 1 308 ? -7.725 2.724 -0.997 1.00 90.25 308 ILE A C 1
ATOM 2499 O O . ILE A 1 308 ? -7.252 3.855 -1.082 1.00 90.25 308 ILE A O 1
ATOM 2503 N N . ASP A 1 309 ? -6.975 1.631 -0.885 1.00 86.38 309 ASP A N 1
ATOM 2504 C CA . ASP A 1 309 ? -5.518 1.572 -0.730 1.00 86.38 309 ASP A CA 1
ATOM 2505 C C . ASP A 1 309 ? -4.987 0.395 -1.577 1.00 86.38 309 ASP A C 1
ATOM 2507 O O . ASP A 1 309 ? -4.684 -0.665 -1.026 1.00 86.38 309 ASP A O 1
ATOM 2511 N N . PRO A 1 310 ? -4.962 0.535 -2.922 1.00 86.12 310 PRO A N 1
ATOM 2512 C CA . PRO A 1 310 ? -4.577 -0.540 -3.834 1.00 86.12 310 PRO A CA 1
ATOM 2513 C C . PRO A 1 310 ? -3.134 -0.991 -3.615 1.00 86.12 310 PRO A C 1
ATOM 2515 O O . PRO A 1 310 ? -2.219 -0.166 -3.527 1.00 86.12 310 PRO A O 1
ATOM 2518 N N . ASP A 1 311 ? -2.920 -2.306 -3.626 1.00 80.31 311 ASP A N 1
ATOM 2519 C CA . ASP A 1 311 ? -1.577 -2.869 -3.650 1.00 80.31 311 ASP A CA 1
ATOM 2520 C C . ASP A 1 311 ? -1.037 -2.859 -5.083 1.00 80.31 311 ASP A C 1
ATOM 2522 O O . ASP A 1 311 ? -1.640 -3.389 -6.022 1.00 80.31 311 ASP A O 1
ATOM 2526 N N . LEU A 1 312 ? 0.135 -2.253 -5.258 1.00 80.06 312 LEU A N 1
ATOM 2527 C CA . LEU A 1 312 ? 0.802 -2.180 -6.550 1.00 80.06 312 LEU A CA 1
ATOM 2528 C C . LEU A 1 312 ? 1.628 -3.446 -6.769 1.00 80.06 312 LEU A C 1
ATOM 2530 O O . LEU A 1 312 ? 2.664 -3.648 -6.134 1.00 80.06 312 LEU A O 1
ATOM 2534 N N . ARG A 1 313 ? 1.174 -4.294 -7.695 1.00 83.06 313 ARG A N 1
ATOM 2535 C CA . ARG A 1 313 ? 1.913 -5.480 -8.135 1.00 83.06 313 ARG A CA 1
ATOM 2536 C C . ARG A 1 313 ? 2.765 -5.154 -9.370 1.00 83.06 313 ARG A C 1
ATOM 2538 O O . ARG A 1 313 ? 2.204 -4.819 -10.414 1.00 83.06 313 ARG A O 1
ATOM 2545 N N . PRO A 1 314 ? 4.098 -5.309 -9.300 1.00 86.94 314 PRO A N 1
ATOM 2546 C CA . PRO A 1 314 ? 4.946 -5.255 -10.482 1.00 86.94 314 PRO A CA 1
ATOM 2547 C C . PRO A 1 314 ? 4.658 -6.417 -11.440 1.00 86.94 314 PRO A C 1
ATOM 2549 O O . PRO A 1 314 ? 4.505 -7.566 -11.021 1.00 86.94 314 PRO A O 1
ATOM 2552 N N . TYR A 1 315 ? 4.649 -6.127 -12.737 1.00 89.69 315 TYR A N 1
ATOM 2553 C CA . TYR A 1 315 ? 4.531 -7.130 -13.789 1.00 89.69 315 TYR A CA 1
ATOM 2554 C C . TYR A 1 315 ? 5.868 -7.820 -14.053 1.00 89.69 315 TYR A C 1
ATOM 2556 O O . TYR A 1 315 ? 6.947 -7.234 -13.918 1.00 89.69 315 TYR A O 1
ATOM 2564 N N . ARG A 1 316 ? 5.809 -9.071 -14.499 1.00 91.62 316 ARG A N 1
ATOM 2565 C CA . ARG A 1 316 ? 6.957 -9.801 -15.040 1.00 91.62 316 ARG A CA 1
ATOM 2566 C C . ARG A 1 316 ? 7.172 -9.436 -16.506 1.00 91.62 316 ARG A C 1
ATOM 2568 O O . ARG A 1 316 ? 6.241 -9.067 -17.218 1.00 91.62 316 ARG A O 1
ATOM 2575 N N . TYR A 1 317 ? 8.407 -9.608 -16.978 1.00 91.81 317 TYR A N 1
ATOM 2576 C CA . TYR A 1 317 ? 8.757 -9.367 -18.382 1.00 91.81 317 TYR A CA 1
ATOM 2577 C C . TYR A 1 317 ? 7.864 -10.167 -19.345 1.00 91.81 317 TYR A C 1
ATOM 2579 O O . TYR A 1 317 ? 7.320 -9.615 -20.294 1.00 91.81 317 TYR A O 1
ATOM 2587 N N . GLU A 1 318 ? 7.674 -11.455 -19.054 1.00 93.12 318 GLU A N 1
ATOM 2588 C CA . GLU A 1 318 ? 6.869 -12.378 -19.863 1.00 93.12 318 GLU A CA 1
ATOM 2589 C C . GLU A 1 318 ? 5.395 -11.959 -19.937 1.00 93.12 318 GLU A C 1
ATOM 2591 O O . GLU A 1 318 ? 4.777 -12.089 -20.990 1.00 93.12 318 GLU A O 1
ATOM 2596 N N . GLU A 1 319 ? 4.840 -11.408 -18.851 1.00 92.75 319 GLU A N 1
ATOM 2597 C CA . GLU A 1 319 ? 3.451 -10.930 -18.805 1.00 92.75 319 GLU A CA 1
ATOM 2598 C C . GLU A 1 319 ? 3.262 -9.724 -19.736 1.00 92.75 319 GLU A C 1
ATOM 2600 O O . GLU A 1 319 ? 2.330 -9.692 -20.542 1.00 92.75 319 GLU A O 1
ATOM 2605 N N . LEU A 1 320 ? 4.184 -8.755 -19.684 1.00 92.31 320 LEU A N 1
ATOM 2606 C CA . LEU A 1 320 ? 4.132 -7.588 -20.567 1.00 92.31 320 LEU A CA 1
ATOM 2607 C C . LEU A 1 320 ? 4.426 -7.960 -22.022 1.00 92.31 320 LEU A C 1
ATOM 2609 O O . LEU A 1 320 ? 3.773 -7.445 -22.930 1.00 92.31 320 LEU A O 1
ATOM 2613 N N . GLN A 1 321 ? 5.342 -8.895 -22.259 1.00 92.69 321 GLN A N 1
ATOM 2614 C CA . GLN A 1 321 ? 5.617 -9.396 -23.600 1.00 92.69 321 GLN A CA 1
ATOM 2615 C C . GLN A 1 321 ? 4.398 -10.124 -24.191 1.00 92.69 321 GLN A C 1
ATOM 2617 O O . GLN A 1 321 ? 4.044 -9.890 -25.346 1.00 92.69 321 GLN A O 1
ATOM 2622 N N . ALA A 1 322 ? 3.710 -10.953 -23.399 1.00 94.44 322 ALA A N 1
ATOM 2623 C CA . ALA A 1 322 ? 2.483 -11.637 -23.809 1.00 94.44 322 ALA A CA 1
ATOM 2624 C C . ALA A 1 322 ? 1.329 -10.663 -24.098 1.00 94.44 322 ALA A C 1
ATOM 2626 O O . ALA A 1 322 ? 0.470 -10.961 -24.926 1.00 94.44 322 ALA A O 1
ATOM 2627 N N . SER A 1 323 ? 1.333 -9.483 -23.468 1.00 91.19 323 SER A N 1
ATOM 2628 C CA . SER A 1 323 ? 0.379 -8.402 -23.760 1.00 91.19 323 SER A CA 1
ATOM 2629 C C . SER A 1 323 ? 0.654 -7.672 -25.086 1.00 91.19 323 SER A C 1
ATOM 2631 O O . SER A 1 323 ? -0.109 -6.790 -25.470 1.00 91.19 323 SER A O 1
ATOM 2633 N N . GLY A 1 324 ? 1.723 -8.046 -25.800 1.00 93.31 324 GLY A N 1
ATOM 2634 C CA . GLY A 1 324 ? 2.095 -7.491 -27.102 1.00 93.31 324 GLY A CA 1
ATOM 2635 C C . GLY A 1 324 ? 2.977 -6.243 -27.034 1.00 93.31 324 GLY A C 1
ATOM 2636 O O . GLY A 1 324 ? 3.250 -5.654 -28.079 1.00 93.31 324 GLY A O 1
ATOM 2637 N N . ARG A 1 325 ? 3.447 -5.850 -25.841 1.00 92.25 325 ARG A N 1
ATOM 2638 C CA . ARG A 1 325 ? 4.359 -4.711 -25.680 1.00 92.25 325 ARG A CA 1
ATOM 2639 C C . ARG A 1 325 ? 5.743 -5.035 -26.230 1.00 92.25 325 ARG A C 1
ATOM 2641 O O . ARG A 1 325 ? 6.289 -6.123 -26.028 1.00 92.25 325 ARG A O 1
ATOM 2648 N N . SER A 1 326 ? 6.328 -4.057 -26.903 1.00 94.25 326 SER A N 1
ATOM 2649 C CA . SER A 1 326 ? 7.698 -4.115 -27.391 1.00 94.25 326 SER A CA 1
ATOM 2650 C C . SER A 1 326 ? 8.709 -3.965 -26.243 1.00 94.25 326 SER A C 1
ATOM 2652 O O . SER A 1 326 ? 8.402 -3.359 -25.214 1.00 94.25 326 SER A O 1
ATOM 2654 N N . PRO A 1 327 ? 9.956 -4.450 -26.399 1.00 92.94 327 PRO A N 1
ATOM 2655 C CA . PRO A 1 327 ? 11.001 -4.221 -25.403 1.00 92.94 327 PRO A CA 1
ATOM 2656 C C . PRO A 1 327 ? 11.243 -2.737 -25.092 1.00 92.94 327 PRO A C 1
ATOM 2658 O O . PRO A 1 327 ? 11.522 -2.416 -23.944 1.00 92.94 327 PRO A O 1
ATOM 2661 N N . ALA A 1 328 ? 11.109 -1.842 -26.077 1.00 92.81 328 ALA A N 1
ATOM 2662 C CA . ALA A 1 328 ? 11.249 -0.401 -25.864 1.00 92.81 328 ALA A CA 1
ATOM 2663 C C . ALA A 1 328 ? 10.189 0.133 -24.893 1.00 92.81 328 ALA A C 1
ATOM 2665 O O . ALA A 1 328 ? 10.534 0.802 -23.933 1.00 92.81 328 ALA A O 1
ATOM 2666 N N . GLU A 1 329 ? 8.925 -0.254 -25.074 1.00 92.25 329 GLU A N 1
ATOM 2667 C CA . GLU A 1 329 ? 7.837 0.152 -24.174 1.00 92.25 329 GLU A CA 1
ATOM 2668 C C . GLU A 1 329 ? 7.963 -0.473 -22.778 1.00 92.25 329 GLU A C 1
ATOM 2670 O O . GLU A 1 329 ? 7.566 0.133 -21.787 1.00 92.25 329 GLU A O 1
ATOM 2675 N N . ILE A 1 330 ? 8.493 -1.697 -22.681 1.00 92.69 330 ILE A N 1
ATOM 2676 C CA . ILE A 1 330 ? 8.672 -2.394 -21.398 1.00 92.69 330 ILE A CA 1
ATOM 2677 C C . ILE A 1 330 ? 9.790 -1.756 -20.568 1.00 92.69 330 ILE A C 1
ATOM 2679 O O . ILE A 1 330 ? 9.662 -1.649 -19.349 1.00 92.69 330 ILE A O 1
ATOM 2683 N N . PHE A 1 331 ? 10.891 -1.374 -21.215 1.00 92.81 331 PHE A N 1
ATOM 2684 C CA . PHE A 1 331 ? 12.068 -0.802 -20.560 1.00 92.81 331 PHE A CA 1
ATOM 2685 C C . PHE A 1 331 ? 12.068 0.733 -20.538 1.00 92.81 331 PHE A C 1
ATOM 2687 O O . PHE A 1 331 ? 13.083 1.316 -20.175 1.00 92.81 331 PHE A O 1
ATOM 2694 N N . GLU A 1 332 ? 10.956 1.382 -20.890 1.00 90.38 332 GLU A N 1
ATOM 2695 C CA . GLU A 1 332 ? 10.823 2.836 -20.801 1.00 90.38 332 GLU A CA 1
ATOM 2696 C C . GLU A 1 332 ? 10.829 3.295 -19.334 1.00 90.38 332 GLU A C 1
ATOM 2698 O O . GLU A 1 332 ? 10.000 2.860 -18.520 1.00 90.38 332 GLU A O 1
ATOM 2703 N N . GLY A 1 333 ? 11.743 4.208 -19.008 1.00 90.62 333 GLY A N 1
ATOM 2704 C CA . GLY A 1 333 ? 11.934 4.714 -17.652 1.00 90.62 333 GLY A CA 1
ATOM 2705 C C . GLY A 1 333 ? 13.116 4.076 -16.904 1.00 90.62 333 GLY A C 1
ATOM 2706 O O . GLY A 1 333 ? 13.965 3.391 -17.492 1.00 90.62 333 GLY A O 1
ATOM 2707 N N . PRO A 1 334 ? 13.181 4.279 -15.575 1.00 92.31 334 PRO A N 1
ATOM 2708 C CA . PRO A 1 334 ? 14.238 3.737 -14.735 1.00 92.31 334 PRO A CA 1
ATOM 2709 C C . PRO A 1 334 ? 14.176 2.216 -14.622 1.00 92.31 334 PRO A C 1
ATOM 2711 O O . PRO A 1 334 ? 13.112 1.614 -14.469 1.00 92.31 334 PRO A O 1
ATOM 2714 N N . LEU A 1 335 ? 15.352 1.581 -14.605 1.00 91.25 335 LEU A N 1
ATOM 2715 C CA . LEU A 1 335 ? 15.447 0.141 -14.397 1.00 91.25 335 LEU A CA 1
ATOM 2716 C C . LEU A 1 335 ? 15.085 -0.232 -12.953 1.00 91.25 335 LEU A C 1
ATOM 2718 O O . LEU A 1 335 ? 15.822 0.071 -12.012 1.00 91.25 335 LEU A O 1
ATOM 2722 N N . LEU A 1 336 ? 13.980 -0.956 -12.793 1.00 90.88 336 LEU A N 1
ATOM 2723 C CA . LEU A 1 336 ? 13.497 -1.421 -11.495 1.00 90.88 336 LEU A CA 1
ATOM 2724 C C . LEU A 1 336 ? 14.091 -2.796 -11.136 1.00 90.88 336 LEU A C 1
ATOM 2726 O O . LEU A 1 336 ? 14.419 -3.611 -12.004 1.00 90.88 336 LEU A O 1
ATOM 2730 N N . GLN A 1 337 ? 14.226 -3.073 -9.835 1.00 84.44 337 GLN A N 1
ATOM 2731 C CA . GLN A 1 337 ? 14.754 -4.357 -9.349 1.00 84.44 337 GLN A CA 1
ATOM 2732 C C . GLN A 1 337 ? 13.693 -5.465 -9.306 1.00 84.44 337 GLN A C 1
ATOM 2734 O O . GLN A 1 337 ? 14.011 -6.622 -9.574 1.00 84.44 337 GLN A O 1
ATOM 2739 N N . ASN A 1 338 ? 12.438 -5.110 -9.016 1.00 84.50 338 ASN A N 1
ATOM 2740 C CA . ASN A 1 338 ? 11.394 -6.056 -8.613 1.00 84.50 338 ASN A CA 1
ATOM 2741 C C . ASN A 1 338 ? 10.276 -6.226 -9.656 1.00 84.50 338 ASN A C 1
ATOM 2743 O O . ASN A 1 338 ? 9.126 -6.413 -9.282 1.00 84.50 338 ASN A O 1
ATOM 2747 N N . GLY A 1 339 ? 10.592 -6.158 -10.953 1.00 89.12 339 GLY A N 1
ATOM 2748 C CA . GLY A 1 339 ? 9.615 -6.271 -12.048 1.00 89.12 339 GLY A CA 1
ATOM 2749 C C . GLY A 1 339 ? 9.394 -4.949 -12.780 1.00 89.12 339 GLY A C 1
ATOM 2750 O O . GLY A 1 339 ? 10.269 -4.091 -12.773 1.00 89.12 339 GLY A O 1
ATOM 2751 N N . PHE A 1 340 ? 8.244 -4.796 -13.432 1.00 89.88 340 PHE A N 1
ATOM 2752 C CA . PHE A 1 340 ? 7.924 -3.653 -14.287 1.00 89.88 340 PHE A CA 1
ATOM 2753 C C . PHE A 1 340 ? 6.633 -2.971 -13.847 1.00 89.88 340 PHE A C 1
ATOM 2755 O O . PHE A 1 340 ? 5.639 -3.628 -13.543 1.00 89.88 340 PHE A O 1
ATOM 2762 N N . LEU A 1 341 ? 6.641 -1.642 -13.863 1.00 88.06 341 LEU A N 1
ATOM 2763 C CA . LEU A 1 341 ? 5.481 -0.809 -13.569 1.00 88.06 341 LEU A CA 1
ATOM 2764 C C . LEU A 1 341 ? 5.203 0.058 -14.807 1.00 88.06 341 LEU A C 1
ATOM 2766 O O . LEU A 1 341 ? 5.871 1.076 -14.998 1.00 88.06 341 LEU A O 1
ATOM 2770 N N . PRO A 1 342 ? 4.298 -0.364 -15.707 1.00 82.12 342 PRO A N 1
ATOM 2771 C CA . PRO A 1 342 ? 3.933 0.445 -16.865 1.00 82.12 342 PRO A CA 1
ATOM 2772 C C . PRO A 1 342 ? 3.141 1.684 -16.422 1.00 82.12 342 PRO A C 1
ATOM 2774 O O . PRO A 1 342 ? 2.381 1.614 -15.456 1.00 82.12 342 PRO A O 1
ATOM 2777 N N . GLU A 1 343 ? 3.288 2.802 -17.136 1.00 74.25 343 GLU A N 1
ATOM 2778 C CA . GLU A 1 343 ? 2.596 4.060 -16.796 1.00 74.25 343 GLU A CA 1
ATOM 2779 C C . GLU A 1 343 ? 1.069 3.957 -16.902 1.00 74.25 343 GLU A C 1
ATOM 2781 O O . GLU A 1 343 ? 0.348 4.526 -16.094 1.00 74.25 343 GLU A O 1
ATOM 2786 N N . GLU A 1 344 ? 0.566 3.169 -17.853 1.00 69.06 344 GLU A N 1
ATOM 2787 C CA . GLU A 1 344 ? -0.871 2.949 -18.090 1.00 69.06 344 GLU A CA 1
ATOM 2788 C C . GLU A 1 344 ? -1.530 1.996 -17.068 1.00 69.06 344 GLU A C 1
ATOM 2790 O O . GLU A 1 344 ? -2.631 1.492 -17.295 1.00 69.06 344 GLU A O 1
ATOM 2795 N N . GLY A 1 345 ? -0.842 1.682 -15.967 1.00 62.84 345 GLY A N 1
ATOM 2796 C CA . GLY A 1 345 ? -1.376 0.847 -14.893 1.00 62.84 345 GLY A CA 1
ATOM 2797 C C . GLY A 1 345 ? -2.536 1.505 -14.125 1.00 62.84 345 GLY A C 1
ATOM 2798 O O . GLY A 1 345 ? -2.886 2.657 -14.384 1.00 62.84 345 GLY A O 1
ATOM 2799 N N . PRO A 1 346 ? -3.146 0.790 -13.155 1.00 60.12 346 PRO A N 1
ATOM 2800 C CA . PRO A 1 346 ? -4.109 1.398 -12.230 1.00 60.12 346 PRO A CA 1
ATOM 2801 C C . PRO A 1 346 ? -3.505 2.662 -11.614 1.00 60.12 346 PRO A C 1
ATOM 2803 O O . PRO A 1 346 ? -2.323 2.638 -11.297 1.00 60.12 346 PRO A O 1
ATOM 2806 N N . ASP A 1 347 ? -4.302 3.731 -11.476 1.00 62.50 347 ASP A N 1
ATOM 2807 C CA . ASP A 1 347 ? -3.857 5.075 -11.070 1.00 62.50 347 ASP A CA 1
ATOM 2808 C C . ASP A 1 347 ? -2.941 5.025 -9.833 1.00 62.50 347 ASP A C 1
ATOM 2810 O O . ASP A 1 347 ? -3.397 4.955 -8.689 1.00 62.50 347 ASP A O 1
ATOM 2814 N N . GLN A 1 348 ? -1.630 5.006 -10.092 1.00 63.59 348 GLN A N 1
ATOM 2815 C CA . GLN A 1 348 ? -0.606 4.636 -9.110 1.00 63.59 348 GLN A CA 1
ATOM 2816 C C . GLN A 1 348 ? -0.406 5.744 -8.068 1.00 63.59 348 GLN A C 1
ATOM 2818 O O . GLN A 1 348 ? 0.137 5.513 -6.991 1.00 63.59 348 GLN A O 1
ATOM 2823 N N . GLN A 1 349 ? -0.905 6.947 -8.367 1.00 66.62 349 GLN A N 1
ATOM 2824 C CA . GLN A 1 349 ? -0.804 8.132 -7.525 1.00 66.62 349 GLN A CA 1
ATOM 2825 C C . GLN A 1 349 ? -2.168 8.627 -7.033 1.00 66.62 349 GLN A C 1
ATOM 2827 O O . GLN A 1 349 ? -2.242 9.727 -6.484 1.00 66.62 349 GLN A O 1
ATOM 2832 N N . ARG A 1 350 ? -3.244 7.839 -7.191 1.00 74.06 350 ARG A N 1
ATOM 2833 C CA . ARG A 1 350 ? -4.608 8.260 -6.844 1.00 74.06 350 ARG A CA 1
ATOM 2834 C C . ARG A 1 350 ? -4.685 8.811 -5.419 1.00 74.06 350 ARG A C 1
ATOM 2836 O O . ARG A 1 350 ? -4.479 8.095 -4.439 1.00 74.06 350 ARG A O 1
ATOM 2843 N N . LEU A 1 351 ? -5.056 10.084 -5.306 1.00 76.50 351 LEU A N 1
ATOM 2844 C CA . LEU A 1 351 ? -5.339 10.745 -4.036 1.00 76.50 351 LEU A CA 1
ATOM 2845 C C . LEU A 1 351 ? -6.850 10.766 -3.814 1.00 76.50 351 LEU A C 1
ATOM 2847 O O . LEU A 1 351 ? -7.595 11.482 -4.486 1.00 76.50 351 LEU A O 1
ATOM 2851 N N . LEU A 1 352 ? -7.320 9.952 -2.869 1.00 84.31 352 LEU A N 1
ATOM 2852 C CA . LEU A 1 352 ? -8.711 10.001 -2.440 1.00 84.31 352 LEU A CA 1
ATOM 2853 C C . LEU A 1 352 ? -8.908 11.182 -1.488 1.00 84.31 352 LEU A C 1
ATOM 2855 O O . LEU A 1 352 ? -8.321 11.229 -0.412 1.00 84.31 352 LEU A O 1
ATOM 2859 N N . ASN A 1 353 ? -9.795 12.099 -1.870 1.00 89.19 353 ASN A N 1
ATOM 2860 C CA . ASN A 1 353 ? -10.268 13.181 -0.998 1.00 89.19 353 ASN A CA 1
ATOM 2861 C C . ASN A 1 353 ? -11.631 12.853 -0.374 1.00 89.19 353 ASN A C 1
ATOM 2863 O O . ASN A 1 353 ? -11.977 13.355 0.695 1.00 89.19 353 ASN A O 1
ATOM 2867 N N . ILE A 1 354 ? -12.421 12.028 -1.064 1.00 93.88 354 ILE A N 1
ATOM 2868 C CA . ILE A 1 354 ? -13.786 11.663 -0.693 1.00 93.88 354 ILE A CA 1
ATOM 2869 C C . ILE A 1 354 ? -13.976 10.173 -0.965 1.00 93.88 354 ILE A C 1
ATOM 2871 O O . ILE A 1 354 ? -13.611 9.690 -2.037 1.00 93.88 354 ILE A O 1
ATOM 2875 N N . VAL A 1 355 ? -14.586 9.463 -0.016 1.00 94.56 355 VAL A N 1
ATOM 2876 C CA . VAL A 1 355 ? -15.058 8.087 -0.208 1.00 94.56 355 VAL A CA 1
ATOM 2877 C C . VAL A 1 355 ? -16.580 8.088 -0.271 1.00 94.56 355 VAL A C 1
ATOM 2879 O O . VAL A 1 355 ? -17.250 8.380 0.720 1.00 94.56 355 VAL A O 1
ATOM 2882 N N . TYR A 1 356 ? -17.140 7.770 -1.436 1.00 96.38 356 TYR A N 1
ATOM 2883 C CA . TYR A 1 356 ? -18.586 7.676 -1.622 1.00 96.38 356 TYR A CA 1
ATOM 2884 C C . TYR A 1 356 ? -19.099 6.302 -1.201 1.00 96.38 356 TYR A C 1
ATOM 2886 O O . TYR A 1 356 ? -18.589 5.269 -1.633 1.00 96.38 356 TYR A O 1
ATOM 2894 N N . THR A 1 357 ? -20.162 6.276 -0.400 1.00 96.38 357 THR A N 1
ATOM 2895 C CA . THR A 1 357 ? -20.804 5.020 0.007 1.00 96.38 357 THR A CA 1
ATOM 2896 C C . THR A 1 357 ? -21.425 4.294 -1.182 1.00 96.38 357 THR A C 1
ATOM 2898 O O . THR A 1 357 ? -21.414 3.070 -1.214 1.00 96.38 357 THR A O 1
ATOM 2901 N N . SER A 1 358 ? -21.893 5.022 -2.201 1.00 96.94 358 SER A N 1
ATOM 2902 C CA . SER A 1 358 ? -22.420 4.451 -3.446 1.00 96.94 358 SER A CA 1
ATOM 2903 C C . SER A 1 358 ? -21.378 3.645 -4.227 1.00 96.94 358 SER A C 1
ATOM 2905 O O . SER A 1 358 ? -21.716 2.600 -4.786 1.00 96.94 358 SER A O 1
ATOM 2907 N N . ASP A 1 359 ? -20.114 4.081 -4.237 1.00 96.50 359 ASP A N 1
ATOM 2908 C CA . ASP A 1 359 ? -19.020 3.327 -4.855 1.00 96.50 359 ASP A CA 1
ATOM 2909 C C . ASP A 1 359 ? -18.756 2.029 -4.092 1.00 96.50 359 ASP A C 1
ATOM 2911 O O . ASP A 1 359 ? -18.656 0.967 -4.708 1.00 96.50 359 ASP A O 1
ATOM 2915 N N . LEU A 1 360 ? -18.733 2.089 -2.756 1.00 97.12 360 LEU A N 1
ATOM 2916 C CA . LEU A 1 360 ? -18.562 0.902 -1.918 1.00 97.12 360 LEU A CA 1
ATOM 2917 C C . LEU A 1 360 ? -19.733 -0.073 -2.074 1.00 97.12 360 LEU A C 1
ATOM 2919 O O . LEU A 1 360 ? -19.506 -1.266 -2.246 1.00 97.12 360 LEU A O 1
ATOM 2923 N N . ILE A 1 361 ? -20.977 0.417 -2.102 1.00 97.69 361 ILE A N 1
ATOM 2924 C CA . ILE A 1 361 ? -22.164 -0.408 -2.373 1.00 97.69 361 ILE A CA 1
ATOM 2925 C C . ILE A 1 361 ? -22.019 -1.105 -3.726 1.00 97.69 361 ILE A C 1
ATOM 2927 O O . ILE A 1 361 ? -22.235 -2.310 -3.809 1.00 97.69 361 ILE A O 1
ATOM 2931 N N . ARG A 1 362 ? -21.608 -0.387 -4.780 1.00 97.94 362 ARG A N 1
ATOM 2932 C CA . ARG A 1 362 ? -21.385 -0.980 -6.107 1.00 97.94 362 ARG A CA 1
ATOM 2933 C C . ARG A 1 362 ? -20.335 -2.094 -6.055 1.00 97.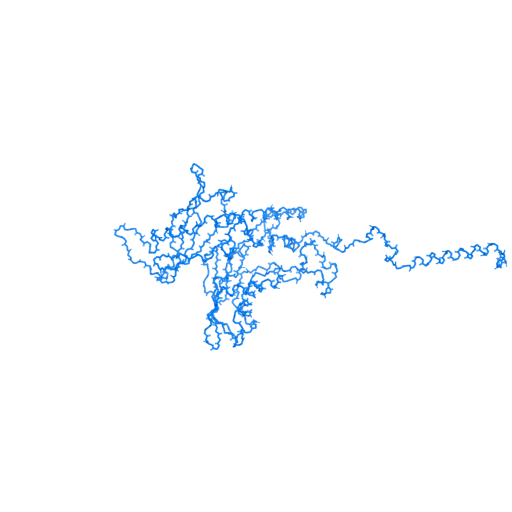94 362 ARG A C 1
ATOM 2935 O O . ARG A 1 362 ? -20.579 -3.161 -6.609 1.00 97.94 362 ARG A O 1
ATOM 2942 N N . ILE A 1 363 ? -19.210 -1.869 -5.376 1.00 97.56 363 ILE A N 1
ATOM 2943 C CA . ILE A 1 363 ? -18.129 -2.859 -5.219 1.00 97.56 363 ILE A CA 1
ATOM 2944 C C . ILE A 1 363 ? -18.612 -4.095 -4.454 1.00 97.56 363 ILE A C 1
ATOM 2946 O O . ILE A 1 363 ? -18.312 -5.222 -4.852 1.00 97.56 363 ILE A O 1
ATOM 2950 N N . ILE A 1 364 ? -19.386 -3.900 -3.383 1.00 98.00 364 ILE A N 1
ATOM 2951 C CA . ILE A 1 364 ? -19.954 -4.990 -2.581 1.00 98.00 364 ILE A CA 1
ATOM 2952 C C . ILE A 1 364 ? -20.956 -5.798 -3.411 1.00 98.00 364 ILE A C 1
ATOM 2954 O O . ILE A 1 364 ? -20.882 -7.023 -3.439 1.00 98.00 364 ILE A O 1
ATOM 2958 N N . MET A 1 365 ? -21.859 -5.128 -4.130 1.00 97.94 365 MET A N 1
ATOM 2959 C CA . MET A 1 365 ? -22.874 -5.771 -4.973 1.00 97.94 365 MET A CA 1
ATOM 2960 C C . MET A 1 365 ? -22.280 -6.548 -6.157 1.00 97.94 365 MET A C 1
ATOM 2962 O O . MET A 1 365 ? -22.922 -7.454 -6.676 1.00 97.94 365 MET A O 1
ATOM 2966 N N . GLN A 1 366 ? -21.060 -6.218 -6.591 1.00 97.75 366 GLN A N 1
ATOM 2967 C CA . GLN A 1 366 ? -20.336 -6.976 -7.618 1.00 97.75 366 GLN A CA 1
ATOM 2968 C C . GLN A 1 366 ? -19.765 -8.302 -7.095 1.00 97.75 366 GLN A C 1
ATOM 2970 O O . GLN A 1 366 ? -19.378 -9.158 -7.893 1.00 97.75 366 GLN A O 1
ATOM 2975 N N . GLN A 1 367 ? -19.702 -8.499 -5.775 1.00 97.38 367 GLN A N 1
ATOM 2976 C CA . GLN A 1 367 ? -19.182 -9.737 -5.209 1.00 97.38 367 GLN A CA 1
ATOM 2977 C C . GLN A 1 367 ? -20.186 -10.876 -5.388 1.00 97.38 367 GLN A C 1
ATOM 2979 O O . GLN A 1 367 ? -21.354 -10.785 -5.011 1.00 97.38 367 GLN A O 1
ATOM 2984 N N . ARG A 1 368 ? -19.706 -12.001 -5.928 1.00 96.12 368 ARG A N 1
ATOM 2985 C CA . ARG A 1 368 ? -20.519 -13.208 -6.113 1.00 96.12 368 ARG A CA 1
ATOM 2986 C C . ARG A 1 368 ? -21.145 -13.646 -4.787 1.00 96.12 368 ARG A C 1
ATOM 2988 O O . ARG A 1 368 ? -20.425 -13.802 -3.797 1.00 96.12 368 ARG A O 1
ATOM 2995 N N . GLY A 1 369 ? -22.449 -13.916 -4.803 1.00 96.19 369 GLY A N 1
ATOM 2996 C CA . GLY A 1 369 ? -23.201 -14.361 -3.632 1.00 96.19 369 GLY A CA 1
ATOM 2997 C C . GLY A 1 369 ? -23.838 -13.241 -2.809 1.00 96.19 369 GLY A C 1
ATOM 2998 O O . GLY A 1 369 ? -24.450 -13.548 -1.790 1.00 96.19 369 GLY A O 1
ATOM 2999 N N . VAL A 1 370 ? -23.705 -11.971 -3.208 1.00 97.81 370 VAL A N 1
ATOM 3000 C CA . VAL A 1 370 ? -24.360 -10.829 -2.550 1.00 97.81 370 VAL A CA 1
ATOM 3001 C C . VAL A 1 370 ? -25.683 -10.505 -3.246 1.00 97.81 370 VAL A C 1
ATOM 3003 O O . VAL A 1 370 ? -25.718 -10.292 -4.453 1.00 97.81 370 VAL A O 1
ATOM 3006 N N . ILE A 1 371 ? -26.769 -10.434 -2.474 1.00 97.62 371 ILE A N 1
ATOM 3007 C CA . ILE A 1 371 ? -28.107 -10.046 -2.950 1.00 97.62 371 ILE A CA 1
ATOM 3008 C C . ILE A 1 371 ? -28.360 -8.555 -2.723 1.00 97.62 371 ILE A C 1
ATOM 3010 O O . ILE A 1 371 ? -28.965 -7.893 -3.565 1.00 97.62 371 ILE A O 1
ATOM 3014 N N . GLY A 1 372 ? -27.950 -8.023 -1.571 1.00 96.88 372 GLY A N 1
ATOM 3015 C CA . GLY A 1 372 ? -28.282 -6.655 -1.193 1.00 96.88 372 GLY A CA 1
ATOM 3016 C C . GLY A 1 372 ? -27.476 -6.136 -0.013 1.00 96.88 372 GLY A C 1
ATOM 3017 O O . GLY A 1 372 ? -27.056 -6.899 0.857 1.00 96.88 372 GLY A O 1
ATOM 3018 N N . VAL A 1 373 ? -27.304 -4.818 0.018 1.00 97.69 373 VAL A N 1
ATOM 3019 C CA . VAL A 1 373 ? -26.649 -4.073 1.096 1.00 97.69 373 VAL A CA 1
ATOM 3020 C C . VAL A 1 373 ? -27.621 -3.012 1.591 1.00 97.69 373 VAL A C 1
ATOM 3022 O O . VAL A 1 373 ? -28.143 -2.242 0.787 1.00 97.69 373 VAL A O 1
ATOM 3025 N N . ASP A 1 374 ? -27.845 -2.954 2.899 1.00 96.81 374 ASP A N 1
ATOM 3026 C CA . ASP A 1 374 ? -28.685 -1.944 3.535 1.00 96.81 374 ASP A CA 1
ATOM 3027 C C . ASP A 1 374 ? -28.025 -1.374 4.800 1.00 96.81 374 ASP A C 1
ATOM 3029 O O . ASP A 1 374 ? -27.291 -2.056 5.525 1.00 96.81 374 ASP A O 1
ATOM 3033 N N . GLY A 1 375 ? -28.278 -0.085 5.037 1.00 96.00 375 GLY A N 1
ATOM 3034 C CA . GLY A 1 375 ? -27.734 0.673 6.159 1.00 96.00 375 GLY A CA 1
ATOM 3035 C C . GLY A 1 375 ? -26.208 0.768 6.172 1.00 96.00 375 GLY A C 1
ATOM 3036 O O . GLY A 1 375 ? -25.620 0.644 7.245 1.00 96.00 375 GLY A O 1
ATOM 3037 N N . LEU A 1 376 ? -25.568 0.957 5.008 1.00 97.50 376 LEU A N 1
ATOM 3038 C CA . LEU A 1 376 ? -24.122 1.185 4.935 1.00 97.50 376 LEU A CA 1
ATOM 3039 C C . LEU A 1 376 ? -23.768 2.580 5.466 1.00 97.50 376 LEU A C 1
ATOM 3041 O O . LEU A 1 376 ? -24.271 3.593 4.973 1.00 97.50 376 LEU A O 1
ATOM 3045 N N . THR A 1 377 ? -22.877 2.629 6.449 1.00 97.25 377 THR A N 1
ATOM 3046 C CA . THR A 1 377 ? -22.289 3.857 6.981 1.00 97.25 377 THR A CA 1
ATOM 3047 C C . THR A 1 377 ? -20.783 3.723 7.149 1.00 97.25 377 THR A C 1
ATOM 3049 O O . THR A 1 377 ? -20.241 2.623 7.262 1.00 97.25 377 THR A O 1
ATOM 3052 N N . LEU A 1 378 ? -20.107 4.870 7.148 1.00 96.75 378 LEU A N 1
ATOM 3053 C CA . LEU A 1 378 ? -18.668 4.970 7.342 1.00 96.75 378 LEU A CA 1
ATOM 3054 C C . LEU A 1 378 ? -18.344 5.787 8.588 1.00 96.75 378 LEU A C 1
ATOM 3056 O O . LEU A 1 378 ? -18.930 6.847 8.824 1.00 96.75 378 LEU A O 1
ATOM 3060 N N . ASP A 1 379 ? -17.353 5.310 9.324 1.00 92.00 379 ASP A N 1
ATOM 3061 C CA . ASP A 1 379 ? -16.682 6.036 10.393 1.00 92.00 379 ASP A CA 1
ATOM 3062 C C . ASP A 1 379 ? -15.253 6.367 9.938 1.00 92.00 379 ASP A C 1
ATOM 3064 O O . ASP A 1 379 ? -14.658 5.618 9.161 1.00 92.00 379 ASP A O 1
ATOM 3068 N N . ASN A 1 380 ? -14.690 7.473 10.421 1.00 91.50 380 ASN A N 1
ATOM 3069 C CA . ASN A 1 380 ? -13.302 7.856 10.152 1.00 91.50 380 ASN A CA 1
ATOM 3070 C C . ASN A 1 380 ? -12.560 8.093 11.459 1.00 91.50 380 ASN A C 1
ATOM 3072 O O . ASN A 1 380 ? -13.088 8.758 12.356 1.00 91.50 380 ASN A O 1
ATOM 3076 N N . TYR A 1 381 ? -11.330 7.596 11.530 1.00 83.62 381 TYR A N 1
ATOM 3077 C CA . TYR A 1 381 ? -10.480 7.678 12.701 1.00 83.62 381 TYR A CA 1
ATOM 3078 C C . TYR A 1 381 ? -9.096 8.229 12.337 1.00 83.62 381 TYR A C 1
ATOM 3080 O O . TYR A 1 381 ? -8.413 7.666 11.485 1.00 83.62 381 TYR A O 1
ATOM 3088 N N . LEU A 1 382 ? -8.661 9.288 13.023 1.00 80.31 382 LEU A N 1
ATOM 3089 C CA . LEU A 1 382 ? -7.284 9.803 12.987 1.00 80.31 382 LEU A CA 1
ATOM 3090 C C . LEU A 1 382 ? -6.631 9.490 14.324 1.00 80.31 382 LEU A C 1
ATOM 3092 O O . LEU A 1 382 ? -7.173 9.899 15.345 1.00 80.31 382 LEU A O 1
ATOM 3096 N N . ASP A 1 383 ? -5.546 8.717 14.342 1.00 70.56 383 ASP A N 1
ATOM 3097 C CA . ASP A 1 383 ? -4.871 8.318 15.590 1.00 70.56 383 ASP A CA 1
ATOM 3098 C C . ASP A 1 383 ? -5.855 7.750 16.635 1.00 70.56 383 ASP A C 1
ATOM 3100 O O . ASP A 1 383 ? -5.837 8.070 17.823 1.00 70.56 383 ASP A O 1
ATOM 3104 N N . ARG A 1 384 ? -6.803 6.934 16.142 1.00 71.25 384 ARG A N 1
ATOM 3105 C CA . ARG A 1 384 ? -7.955 6.371 16.878 1.00 71.25 384 ARG A CA 1
ATOM 3106 C C . ARG A 1 384 ? -8.967 7.383 17.435 1.00 71.25 384 ARG A C 1
ATOM 3108 O O . ARG A 1 384 ? -9.929 6.974 18.084 1.00 71.25 384 ARG A O 1
ATOM 3115 N N . ILE A 1 385 ? -8.838 8.676 17.155 1.00 70.75 385 ILE A N 1
ATOM 3116 C CA . ILE A 1 385 ? -9.903 9.667 17.360 1.00 70.75 385 ILE A CA 1
ATOM 3117 C C . ILE A 1 385 ? -10.937 9.478 16.275 1.00 70.75 385 ILE A C 1
ATOM 3119 O O . ILE A 1 385 ? -10.656 9.732 15.107 1.00 70.75 385 ILE A O 1
ATOM 3123 N N . LYS A 1 386 ? -12.150 9.083 16.662 1.00 77.31 386 LYS A N 1
ATOM 3124 C CA . LYS A 1 386 ? -13.294 9.087 15.754 1.00 77.31 386 LYS A CA 1
ATOM 3125 C C . LYS A 1 386 ? -13.613 10.535 15.370 1.00 77.31 386 LYS A C 1
ATOM 3127 O O . LYS A 1 386 ? -14.203 11.275 16.148 1.00 77.31 386 LYS A O 1
ATOM 3132 N N . VAL A 1 387 ? -13.206 10.941 14.172 1.00 83.62 387 VAL A N 1
ATOM 3133 C CA . VAL A 1 387 ? -13.406 12.302 13.641 1.00 83.62 387 VAL A CA 1
ATOM 3134 C C . VAL A 1 387 ? -14.664 12.425 12.783 1.00 83.62 387 VAL A C 1
ATOM 3136 O O . VAL A 1 387 ? -15.114 13.533 12.492 1.00 83.62 387 VAL A O 1
ATOM 3139 N N . ALA A 1 388 ? -15.230 11.296 12.357 1.00 87.25 388 ALA A N 1
ATOM 3140 C CA . ALA A 1 388 ? -16.533 11.218 11.710 1.00 87.25 388 ALA A CA 1
ATOM 3141 C C . ALA A 1 388 ? -17.206 9.889 12.070 1.00 87.25 388 ALA A C 1
ATOM 3143 O O . ALA A 1 388 ? -16.532 8.867 12.192 1.00 87.25 388 ALA A O 1
ATOM 3144 N N . SER A 1 389 ? -18.529 9.904 12.230 1.00 89.88 389 SER A N 1
ATOM 3145 C CA . SER A 1 389 ? -19.319 8.741 12.644 1.00 89.88 389 SER A CA 1
ATOM 3146 C C . SER A 1 389 ? -20.610 8.654 11.835 1.00 89.88 389 SER A C 1
ATOM 3148 O O . SER A 1 389 ? -21.262 9.674 11.604 1.00 89.88 389 SER A O 1
ATOM 3150 N N . GLY A 1 390 ? -21.000 7.448 11.426 1.00 90.31 390 GLY A N 1
ATOM 3151 C CA . GLY A 1 390 ? -22.305 7.174 10.827 1.00 90.31 390 GLY A CA 1
ATOM 3152 C C . GLY A 1 390 ? -22.549 7.860 9.479 1.00 90.31 390 GLY A C 1
ATOM 3153 O O . GLY A 1 390 ? -23.699 8.139 9.131 1.00 90.31 390 GLY A O 1
ATOM 3154 N N . VAL A 1 391 ? -21.499 8.148 8.709 1.00 94.94 391 VAL A N 1
ATOM 3155 C CA . VAL A 1 391 ? -21.599 8.896 7.450 1.00 94.94 391 VAL A CA 1
ATOM 3156 C C . VAL A 1 391 ? -22.257 8.039 6.364 1.00 94.94 391 VAL A C 1
ATOM 3158 O O . VAL A 1 391 ? -21.763 6.966 6.036 1.00 94.94 391 VAL A O 1
ATOM 3161 N N . ARG A 1 392 ? -23.373 8.515 5.792 1.00 92.19 392 ARG A N 1
ATOM 3162 C CA . ARG A 1 392 ? -24.229 7.735 4.869 1.00 92.19 392 ARG A CA 1
ATOM 3163 C C . ARG A 1 392 ? -23.967 7.929 3.378 1.00 92.19 392 ARG A C 1
ATOM 3165 O O . ARG A 1 392 ? -24.252 7.020 2.611 1.00 92.19 392 ARG A O 1
ATOM 3172 N N . ASN A 1 393 ? -23.473 9.093 2.953 1.00 92.50 393 ASN A N 1
ATOM 3173 C CA . ASN A 1 393 ? -23.397 9.450 1.526 1.00 92.50 393 ASN A CA 1
ATOM 3174 C C . ASN A 1 393 ? -21.952 9.513 1.026 1.00 92.50 393 ASN A C 1
ATOM 3176 O O . ASN A 1 393 ? -21.562 8.835 0.079 1.00 92.50 393 ASN A O 1
ATOM 3180 N N . CYS A 1 394 ? -21.148 10.350 1.668 1.00 93.75 394 CYS A N 1
ATOM 3181 C CA . CYS A 1 394 ? -19.765 10.562 1.288 1.00 93.75 394 CYS A CA 1
ATOM 3182 C C . CYS A 1 394 ? -18.957 10.951 2.517 1.00 93.75 394 CYS A C 1
ATOM 3184 O O . CYS A 1 394 ? -19.310 11.889 3.234 1.00 93.75 394 CYS A O 1
ATOM 3186 N N . LEU A 1 395 ? -17.879 10.219 2.761 1.00 94.94 395 LEU A N 1
ATOM 3187 C CA . LEU A 1 395 ? -16.928 10.524 3.810 1.00 94.94 395 LEU A CA 1
ATOM 3188 C C . LEU A 1 395 ? -15.856 11.458 3.252 1.00 94.94 395 LEU A C 1
ATOM 3190 O O . LEU A 1 395 ? -15.089 11.069 2.372 1.00 94.94 395 LEU A O 1
ATOM 3194 N N . GLN A 1 396 ? -15.805 12.681 3.778 1.00 94.25 396 GLN A N 1
ATOM 3195 C CA . GLN A 1 396 ? -14.722 13.615 3.493 1.00 94.25 396 GLN A CA 1
ATOM 3196 C C . GLN A 1 396 ? -13.476 13.191 4.275 1.00 94.25 396 GLN A C 1
ATOM 3198 O O . GLN A 1 396 ? -13.504 13.118 5.508 1.00 94.25 396 GLN A O 1
ATOM 3203 N N . LEU A 1 397 ? -12.387 12.931 3.558 1.00 92.94 397 LEU A N 1
ATOM 3204 C CA . LEU A 1 397 ? -11.107 12.595 4.164 1.00 92.94 397 LEU A CA 1
ATOM 3205 C C . LEU A 1 397 ? -10.419 13.862 4.672 1.00 92.94 397 LEU A C 1
ATOM 3207 O O . LEU A 1 397 ? -10.560 14.950 4.103 1.00 92.94 397 LEU A O 1
ATOM 3211 N N . ARG A 1 398 ? -9.709 13.728 5.791 1.00 89.12 398 ARG A N 1
ATOM 3212 C CA . ARG A 1 398 ? -8.991 14.836 6.429 1.00 89.12 398 ARG A CA 1
ATOM 3213 C C . ARG A 1 398 ? -7.558 14.853 5.922 1.00 89.12 398 ARG A C 1
ATOM 3215 O O . ARG A 1 398 ? -6.958 13.791 5.797 1.00 89.12 398 ARG A O 1
ATOM 3222 N N . ASN A 1 399 ? -7.045 16.050 5.628 1.00 86.44 399 ASN A N 1
ATOM 3223 C CA . ASN A 1 399 ? -5.671 16.310 5.185 1.00 86.44 399 ASN A CA 1
ATOM 3224 C C . ASN A 1 399 ? -5.128 15.236 4.220 1.00 86.44 399 ASN A C 1
ATOM 3226 O O . ASN A 1 399 ? -4.113 14.605 4.526 1.00 86.44 399 ASN A O 1
ATOM 3230 N N . PRO A 1 400 ? -5.799 15.005 3.072 1.00 83.25 400 PRO A N 1
ATOM 3231 C CA . PRO A 1 400 ? -5.473 13.919 2.146 1.00 83.25 400 PRO A CA 1
ATOM 3232 C C . PRO A 1 400 ? -4.088 14.065 1.509 1.00 83.25 400 PRO A C 1
ATOM 3234 O O . PRO A 1 400 ? -3.613 13.134 0.873 1.00 83.25 400 PRO A O 1
ATOM 3237 N N . GLU A 1 401 ? -3.419 15.204 1.693 1.00 81.56 401 GLU A N 1
ATOM 3238 C CA . GLU A 1 401 ? -2.022 15.403 1.317 1.00 81.56 401 GLU A CA 1
ATOM 3239 C C . GLU A 1 401 ? -1.087 14.547 2.182 1.00 81.56 401 GLU A C 1
ATOM 3241 O O . GLU A 1 401 ? -0.237 13.864 1.614 1.00 81.56 401 GLU A O 1
ATOM 3246 N N . ARG A 1 402 ? -1.322 14.446 3.503 1.00 82.12 402 ARG A N 1
ATOM 3247 C CA . ARG A 1 402 ? -0.473 13.699 4.462 1.00 82.12 402 ARG A CA 1
ATOM 3248 C C . ARG A 1 402 ? -1.095 12.396 4.976 1.00 82.12 402 ARG A C 1
ATOM 3250 O O . ARG A 1 402 ? -0.381 11.424 5.201 1.00 82.12 402 ARG A O 1
ATOM 3257 N N . TYR A 1 403 ? -2.418 12.349 5.128 1.00 86.88 403 TYR A N 1
ATOM 3258 C CA . TYR A 1 403 ? -3.132 11.168 5.614 1.00 86.88 403 TYR A CA 1
ATOM 3259 C C . TYR A 1 403 ? -3.687 10.349 4.452 1.00 86.88 403 TYR A C 1
ATOM 3261 O O . TYR A 1 403 ? -4.347 10.887 3.561 1.00 86.88 403 TYR A O 1
ATOM 3269 N N . ARG A 1 404 ? -3.489 9.031 4.475 1.00 88.56 404 ARG A N 1
ATOM 3270 C CA . ARG A 1 404 ? -4.062 8.096 3.502 1.00 88.56 404 ARG A CA 1
ATOM 3271 C C . ARG A 1 404 ? -5.128 7.220 4.147 1.00 88.56 404 ARG A C 1
ATOM 3273 O O . ARG A 1 404 ? -4.949 6.775 5.281 1.00 88.56 404 ARG A O 1
ATOM 3280 N N . PRO A 1 405 ? -6.260 7.004 3.462 1.00 91.69 405 PRO A N 1
ATOM 3281 C CA . PRO A 1 405 ? -7.310 6.157 3.989 1.00 91.69 405 PRO A CA 1
ATOM 3282 C C . PRO A 1 405 ? -6.859 4.697 3.998 1.00 91.69 405 PRO A C 1
ATOM 3284 O O . PRO A 1 405 ? -6.266 4.223 3.034 1.00 91.69 405 PRO A O 1
ATOM 3287 N N . ARG A 1 406 ? -7.184 3.966 5.061 1.00 89.31 406 ARG A N 1
ATOM 3288 C CA . ARG A 1 406 ? -7.046 2.506 5.095 1.00 89.31 406 ARG A CA 1
ATOM 3289 C C . ARG A 1 406 ? -8.268 1.899 5.757 1.00 89.31 406 ARG A C 1
ATOM 3291 O O . ARG A 1 406 ? -8.689 2.349 6.823 1.00 89.31 406 ARG A O 1
ATOM 3298 N N . LEU A 1 407 ? -8.844 0.874 5.136 1.00 90.50 407 LEU A N 1
ATOM 3299 C CA . LEU A 1 407 ? -9.941 0.134 5.750 1.00 90.50 407 LEU A CA 1
ATOM 3300 C C . LEU A 1 407 ? -9.446 -0.530 7.040 1.00 90.50 407 LEU A C 1
ATOM 3302 O O . LEU A 1 407 ? -8.380 -1.143 7.056 1.00 90.50 407 LEU A O 1
ATOM 3306 N N . ASN A 1 408 ? -10.211 -0.407 8.121 1.00 85.75 408 ASN A N 1
ATOM 3307 C CA . ASN A 1 408 ? -9.911 -1.098 9.364 1.00 85.75 408 ASN A CA 1
ATOM 3308 C C . ASN A 1 408 ? -10.909 -2.228 9.596 1.00 85.75 408 ASN A C 1
ATOM 3310 O O . ASN A 1 408 ? -12.065 -1.986 9.949 1.00 85.75 408 ASN A O 1
ATOM 3314 N N . PHE A 1 409 ? -10.440 -3.467 9.456 1.00 83.38 409 PHE A N 1
ATOM 3315 C CA . PHE A 1 409 ? -11.219 -4.672 9.741 1.00 83.38 409 PHE A CA 1
ATOM 3316 C C . PHE A 1 409 ? -11.857 -4.636 11.136 1.00 83.38 409 PHE A C 1
ATOM 3318 O O . PHE A 1 409 ? -13.011 -4.999 11.326 1.00 83.38 409 PHE A O 1
ATOM 3325 N N . TYR A 1 410 ? -11.112 -4.140 12.117 1.00 77.31 410 TYR A N 1
ATOM 3326 C CA . TYR A 1 410 ? -11.467 -4.204 13.525 1.00 77.31 410 TYR A CA 1
ATOM 3327 C C . TYR A 1 410 ? -12.426 -3.120 14.007 1.00 77.31 410 TYR A C 1
ATOM 3329 O O . TYR A 1 410 ? -13.014 -3.298 15.075 1.00 77.31 410 TYR A O 1
ATOM 3337 N N . ASP A 1 411 ? -12.557 -2.032 13.249 1.00 78.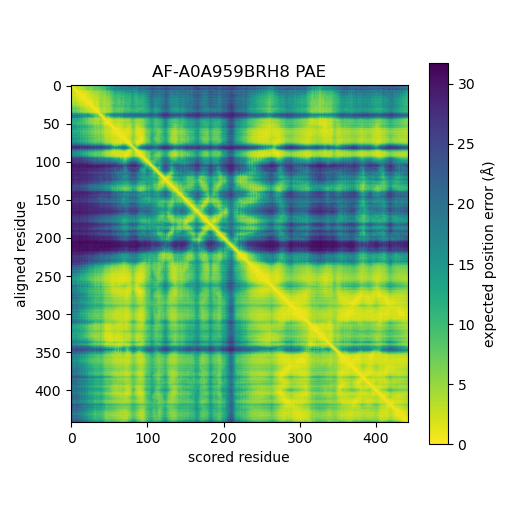38 411 ASP A N 1
ATOM 3338 C CA . ASP A 1 411 ? -13.543 -0.972 13.490 1.00 78.38 411 ASP A CA 1
ATOM 3339 C C . ASP A 1 411 ? -14.772 -1.135 12.575 1.00 78.38 411 ASP A C 1
ATOM 3341 O O . ASP A 1 411 ? -15.668 -0.288 12.573 1.00 78.38 411 ASP A O 1
ATOM 3345 N N . SER A 1 412 ? -14.803 -2.210 11.780 1.00 88.06 412 SER A N 1
ATOM 3346 C CA . SER A 1 412 ? -15.880 -2.531 10.850 1.00 88.06 412 SER A CA 1
ATOM 3347 C C . SER A 1 412 ? -16.852 -3.547 11.454 1.00 88.06 412 SER A C 1
ATOM 3349 O O . SER A 1 412 ? -16.455 -4.491 12.133 1.00 88.06 412 SER A O 1
ATOM 3351 N N . GLU A 1 413 ? -18.144 -3.372 11.186 1.00 90.38 413 GLU A N 1
ATOM 3352 C CA . GLU A 1 413 ? -19.221 -4.255 11.639 1.00 90.38 413 GLU A CA 1
ATOM 3353 C C . GLU A 1 413 ? -20.150 -4.566 10.462 1.00 90.38 413 GLU A C 1
ATOM 3355 O O . GLU A 1 413 ? -20.847 -3.690 9.952 1.00 90.38 413 GLU A O 1
ATOM 3360 N N . ILE A 1 414 ? -20.186 -5.825 10.026 1.00 95.00 414 ILE A N 1
ATOM 3361 C CA . ILE A 1 414 ? -21.046 -6.267 8.923 1.00 95.00 414 ILE A CA 1
ATOM 3362 C C . ILE A 1 414 ? -21.979 -7.356 9.434 1.00 95.00 414 ILE A C 1
ATOM 3364 O O . ILE A 1 414 ? -21.540 -8.455 9.775 1.00 95.00 414 ILE A O 1
ATOM 3368 N N . ARG A 1 415 ? -23.282 -7.070 9.453 1.00 96.19 415 ARG A N 1
ATOM 3369 C CA . ARG A 1 415 ? -24.302 -8.046 9.850 1.00 96.19 415 ARG A CA 1
ATOM 3370 C C . ARG A 1 415 ? -24.785 -8.812 8.630 1.00 96.19 415 ARG A C 1
ATOM 3372 O O . ARG A 1 415 ? -25.406 -8.244 7.732 1.00 96.19 415 ARG A O 1
ATOM 3379 N N . VAL A 1 416 ? -24.490 -10.106 8.598 1.00 97.25 416 VAL A N 1
ATOM 3380 C CA . VAL A 1 416 ? -24.804 -10.981 7.466 1.00 97.25 416 VAL A CA 1
ATOM 3381 C C . VAL A 1 416 ? -26.155 -11.648 7.658 1.00 97.25 416 VAL A C 1
ATOM 3383 O O . VAL A 1 416 ? -26.465 -12.120 8.747 1.00 97.25 416 VAL A O 1
ATOM 3386 N N . PHE A 1 417 ? -26.933 -11.737 6.585 1.00 97.69 417 PHE A N 1
ATOM 3387 C CA . PHE A 1 417 ? -28.232 -12.392 6.558 1.00 97.69 417 PHE A CA 1
ATOM 3388 C C . PHE A 1 417 ? -28.324 -13.381 5.395 1.00 97.69 417 PHE A C 1
ATOM 3390 O O . PHE A 1 417 ? -27.778 -13.147 4.317 1.00 97.69 417 PHE A O 1
ATOM 3397 N N . LYS A 1 418 ? -29.060 -14.475 5.602 1.00 95.94 418 LYS A N 1
ATOM 3398 C CA . LYS A 1 418 ? -29.557 -15.340 4.525 1.00 95.94 418 LYS A CA 1
ATOM 3399 C C . LYS A 1 418 ? -31.033 -15.610 4.718 1.00 95.94 418 LYS A C 1
ATOM 3401 O O . LYS A 1 418 ? -31.436 -16.117 5.763 1.00 95.94 418 LYS A O 1
ATOM 3406 N N . ARG A 1 419 ? -31.832 -15.330 3.688 1.00 93.06 419 ARG A N 1
ATOM 3407 C CA . ARG A 1 419 ? -33.298 -15.451 3.741 1.00 93.06 419 ARG A CA 1
ATOM 3408 C C . ARG A 1 419 ? -33.873 -14.671 4.932 1.00 93.06 419 ARG A C 1
ATOM 3410 O O . ARG A 1 419 ? -34.795 -15.137 5.594 1.00 93.06 419 ARG A O 1
ATOM 3417 N N . GLY A 1 420 ? -33.280 -13.514 5.236 1.00 90.00 420 GLY A N 1
ATOM 3418 C CA . GLY A 1 420 ? -33.646 -12.687 6.389 1.00 90.00 420 GLY A CA 1
ATOM 3419 C C . GLY A 1 420 ? -33.235 -13.224 7.767 1.00 90.00 420 GLY A C 1
ATOM 3420 O O . GLY A 1 420 ? -33.547 -12.578 8.764 1.00 90.00 420 GLY A O 1
ATOM 3421 N N . VAL A 1 421 ? -32.518 -14.351 7.855 1.00 94.50 421 VAL A N 1
ATOM 3422 C CA . VAL A 1 421 ? -31.992 -14.890 9.120 1.00 94.50 421 VAL A CA 1
ATOM 3423 C C . VAL A 1 421 ? -30.554 -14.404 9.331 1.00 94.50 421 VAL A C 1
ATOM 3425 O O . VAL A 1 421 ? -29.738 -14.592 8.423 1.00 94.50 421 VAL A O 1
ATOM 3428 N N . PRO A 1 422 ? -30.218 -13.795 10.486 1.00 95.88 422 PRO A N 1
ATOM 3429 C CA . PRO A 1 422 ? -28.859 -13.350 10.768 1.00 95.88 422 PRO A CA 1
ATOM 3430 C C . PRO A 1 422 ? -27.906 -14.539 10.920 1.00 95.88 422 PRO A C 1
ATOM 3432 O O . PRO A 1 422 ? -28.242 -15.554 11.532 1.00 95.88 422 PRO A O 1
ATOM 3435 N N . ILE A 1 423 ? -26.701 -14.396 10.379 1.00 95.38 423 ILE A N 1
ATOM 3436 C CA . ILE A 1 423 ? -25.618 -15.373 10.473 1.00 95.38 423 ILE A CA 1
ATOM 3437 C C . ILE A 1 423 ? -24.492 -14.764 11.290 1.00 95.38 423 ILE A C 1
ATOM 3439 O O . ILE A 1 423 ? -23.976 -13.698 10.959 1.00 95.38 423 ILE A O 1
ATOM 3443 N N . LEU A 1 424 ? -24.084 -15.484 12.330 1.00 92.12 424 LEU A N 1
ATOM 3444 C CA . LEU A 1 424 ? -22.881 -15.165 13.081 1.00 92.12 424 LEU A CA 1
ATOM 3445 C C . LEU A 1 424 ? -21.664 -15.651 12.296 1.00 92.12 424 LEU A C 1
ATOM 3447 O O . LEU A 1 424 ? -21.597 -16.811 11.886 1.00 92.12 424 LEU A O 1
ATOM 3451 N N . VAL A 1 425 ? -20.717 -14.746 12.080 1.00 91.00 425 VAL A N 1
ATOM 3452 C CA . VAL A 1 425 ? -19.430 -15.047 11.458 1.00 91.00 425 VAL A CA 1
ATOM 3453 C C . VAL A 1 425 ? -18.355 -14.805 12.501 1.00 91.00 425 VAL A C 1
ATOM 3455 O O . VAL A 1 425 ? -18.320 -13.736 13.104 1.00 91.00 425 VAL A O 1
ATOM 3458 N N . ASP A 1 426 ? -17.497 -15.800 12.704 1.00 87.50 426 ASP A N 1
ATOM 3459 C CA . ASP A 1 426 ? -16.339 -15.678 13.584 1.00 87.50 426 ASP A CA 1
ATOM 3460 C C . ASP A 1 426 ? -15.324 -14.688 12.971 1.00 87.50 426 ASP A C 1
ATOM 3462 O O . ASP A 1 426 ? -14.832 -14.934 11.859 1.00 87.50 426 ASP A O 1
ATOM 3466 N N . PRO A 1 427 ? -15.011 -13.570 13.654 1.00 82.88 427 PRO A N 1
ATOM 3467 C CA . PRO A 1 427 ? -14.062 -12.580 13.158 1.00 82.88 427 PRO A CA 1
ATOM 3468 C C . PRO A 1 427 ? -12.655 -13.137 12.929 1.00 82.88 427 PRO A C 1
ATOM 3470 O O . PRO A 1 427 ? -11.966 -12.682 12.018 1.00 82.88 427 PRO A O 1
ATOM 3473 N N . GLU A 1 428 ? -12.218 -14.114 13.722 1.00 81.81 428 GLU A N 1
ATOM 3474 C CA . GLU A 1 428 ? -10.852 -14.628 13.652 1.00 81.81 428 GLU A CA 1
ATOM 3475 C C . GLU A 1 428 ? -10.676 -15.575 12.461 1.00 81.81 428 GLU A C 1
ATOM 3477 O O . GLU A 1 428 ? -9.714 -15.454 11.700 1.00 81.81 428 GLU A O 1
ATOM 3482 N N . LEU A 1 429 ? -11.664 -16.438 12.206 1.00 87.62 429 LEU A N 1
ATOM 3483 C CA . LEU A 1 429 ? -11.693 -17.243 10.981 1.00 87.62 429 LEU A CA 1
ATOM 3484 C C . LEU A 1 429 ? -11.803 -16.357 9.731 1.00 87.62 429 LEU A C 1
ATOM 3486 O O . LEU A 1 429 ? -11.178 -16.638 8.708 1.00 87.62 429 LEU A O 1
ATOM 3490 N N . LEU A 1 430 ? -12.572 -15.266 9.802 1.00 89.81 430 LEU A N 1
ATOM 3491 C CA . LEU A 1 430 ? -12.674 -14.304 8.706 1.00 89.81 430 LEU A CA 1
ATOM 3492 C C . LEU A 1 430 ? -11.335 -13.606 8.432 1.00 89.81 430 LEU A C 1
ATOM 3494 O O . LEU A 1 430 ? -10.963 -13.430 7.272 1.00 89.81 430 LEU A O 1
ATOM 3498 N N . ARG A 1 431 ? -10.593 -13.245 9.484 1.00 85.31 431 ARG A N 1
ATOM 3499 C CA . ARG A 1 431 ? -9.256 -12.651 9.377 1.00 85.31 431 ARG A CA 1
ATOM 3500 C C . ARG A 1 431 ? -8.268 -13.596 8.692 1.00 85.31 431 ARG A C 1
ATOM 3502 O O . ARG A 1 431 ? -7.496 -13.151 7.845 1.00 85.31 431 ARG A O 1
ATOM 3509 N N . GLN A 1 432 ? -8.310 -14.886 9.024 1.00 85.69 432 GLN A N 1
ATOM 3510 C CA . GLN A 1 432 ? -7.466 -15.906 8.393 1.00 85.69 432 GLN A CA 1
ATOM 3511 C C . GLN A 1 432 ? -7.781 -16.067 6.900 1.00 85.69 432 GLN A C 1
ATOM 3513 O O . GLN A 1 432 ? -6.864 -16.085 6.080 1.00 85.69 432 GLN A O 1
ATOM 3518 N N . GLU A 1 433 ? -9.061 -16.105 6.522 1.00 91.38 433 GLU A N 1
ATOM 3519 C CA . GLU A 1 433 ? -9.448 -16.174 5.105 1.00 91.38 433 GLU A CA 1
ATOM 3520 C C . GLU A 1 433 ? -9.050 -14.903 4.345 1.00 91.38 433 GLU A C 1
ATOM 3522 O O . GLU A 1 433 ? -8.545 -14.986 3.227 1.00 91.38 433 GLU A O 1
ATOM 3527 N N . LEU A 1 434 ? -9.217 -13.722 4.951 1.00 89.12 434 LEU A N 1
ATOM 3528 C CA . LEU A 1 434 ? -8.760 -12.462 4.359 1.00 89.12 434 LEU A CA 1
ATOM 3529 C C . LEU A 1 434 ? -7.241 -12.470 4.130 1.00 89.12 434 LEU A C 1
ATOM 3531 O O . LEU A 1 434 ? -6.778 -12.049 3.071 1.00 89.12 434 LEU A O 1
ATOM 3535 N N . ALA A 1 435 ? -6.465 -12.989 5.085 1.00 86.31 435 ALA A N 1
ATOM 3536 C CA . ALA A 1 435 ? -5.022 -13.153 4.930 1.00 86.31 435 ALA A CA 1
ATOM 3537 C C . ALA A 1 435 ? -4.665 -14.120 3.786 1.00 86.31 435 ALA A C 1
ATOM 3539 O O . ALA A 1 435 ? -3.752 -13.824 3.017 1.00 86.31 435 ALA A O 1
ATOM 3540 N N . SER A 1 436 ? -5.412 -15.219 3.624 1.00 89.38 436 SER A N 1
ATOM 3541 C CA . SER A 1 436 ? -5.238 -16.154 2.503 1.00 89.38 436 SER A CA 1
ATOM 3542 C C . SER A 1 436 ? -5.469 -15.473 1.152 1.00 89.38 436 SER A C 1
ATOM 3544 O O . SER A 1 436 ? -4.643 -15.603 0.254 1.00 89.38 436 SER A O 1
ATOM 3546 N N . ILE A 1 437 ? -6.544 -14.687 1.013 1.00 91.06 437 ILE A N 1
ATOM 3547 C CA . ILE A 1 437 ? -6.843 -13.958 -0.235 1.00 91.06 437 ILE A CA 1
ATOM 3548 C C . ILE A 1 437 ? -5.731 -12.955 -0.569 1.00 91.06 437 ILE A C 1
ATOM 3550 O O . ILE A 1 437 ? -5.327 -12.844 -1.725 1.00 91.06 437 ILE A O 1
ATOM 3554 N N . ARG A 1 438 ? -5.199 -12.246 0.435 1.00 86.31 438 ARG A N 1
ATOM 3555 C CA . ARG A 1 438 ? -4.071 -11.320 0.238 1.00 86.31 438 ARG A CA 1
ATOM 3556 C C . ARG A 1 438 ? -2.814 -12.046 -0.250 1.00 86.31 438 ARG A C 1
ATOM 3558 O O . ARG A 1 438 ? -2.118 -11.523 -1.111 1.00 86.31 438 ARG A O 1
ATOM 3565 N N . GLN A 1 439 ? -2.533 -13.241 0.275 1.00 84.06 439 GLN A N 1
ATOM 3566 C CA . GLN A 1 439 ? -1.390 -14.050 -0.160 1.00 84.06 439 GLN A CA 1
ATOM 3567 C C . GLN A 1 439 ? -1.545 -14.590 -1.583 1.00 84.06 439 GLN A C 1
ATOM 3569 O O . GLN A 1 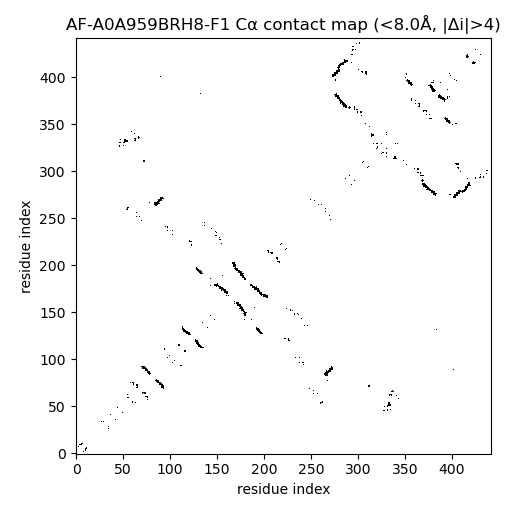439 ? -0.555 -14.666 -2.293 1.00 84.06 439 GLN A O 1
ATOM 3574 N N . GLU A 1 440 ? -2.758 -14.948 -2.010 1.00 85.62 440 GLU A N 1
ATOM 3575 C CA . GLU A 1 440 ? -3.015 -15.404 -3.385 1.00 85.62 440 GLU A CA 1
ATOM 3576 C C . GLU A 1 440 ? -2.883 -14.280 -4.428 1.00 85.62 440 GLU A C 1
ATOM 3578 O O . GLU A 1 440 ? -2.652 -14.552 -5.607 1.00 85.62 440 GLU A O 1
ATOM 3583 N N . PHE A 1 441 ? -3.065 -13.023 -4.014 1.00 80.25 441 PHE A N 1
ATOM 3584 C CA . PHE A 1 441 ? -2.982 -11.860 -4.897 1.00 80.25 441 PHE A CA 1
ATOM 3585 C C . PHE A 1 441 ? -1.538 -11.425 -5.209 1.00 80.25 441 PHE A C 1
ATOM 3587 O O . PHE A 1 441 ? -1.256 -11.006 -6.341 1.00 80.25 441 PHE A O 1
ATOM 3594 N N . LEU A 1 442 ? -0.656 -11.507 -4.206 1.00 67.12 442 LEU A N 1
ATOM 3595 C CA . LEU A 1 442 ? 0.773 -11.170 -4.285 1.00 67.12 442 LEU A CA 1
ATOM 3596 C C . LEU A 1 442 ? 1.546 -12.210 -5.105 1.00 67.12 442 LEU A C 1
ATOM 3598 O O . LEU A 1 442 ? 2.354 -11.780 -5.964 1.00 67.12 442 LEU A O 1
#

Foldseek 3Di:
DPDQDPVDPVNVVVVVVVVVVVVVVVLVPPDPCVVQDDPPDDSDDDLLVPQADFFDDQLQLQLLLCLAPFFFGKAWDADPDDPQFGIAIATDTDDDDDDCVVFVDDDDFPPPQFKGFDDWFQDPNFTWTWMFGFDHLVPDPCLLVPPFFFDAKAFPDKDQPDPPVDQARQKIKTFIWTWTDDDPPIDIDGRRIIMTGGDPDHGADPDDDPVRDPPGPPCDPRVVVRVRVPPDSSVSVVSSVSSNVVVVSQVVSQVSSVVRDDPPGDHSYYYYFFAKEKAKEFPEWEFEPPDDPLLLVLQLQVLVQCVQPNGDDADAPVRVVVVVDDSSQQSYHHNRDRHGDHPPDDPSNDQDQKDFVVVSQVSSCPGPGTDHTPQIAMWIAGSNPGPGPSHHGMDGDPPSVRYGYGYDLVSYDYFYDYPNHTDDDDSVSSVVSSVVVVVVVD

Solvent-accessible surface area (backbone atoms only — not comparable to full-atom values): 25966 Å² total; per-residue (Å²): 137,92,79,85,50,86,88,40,69,68,48,52,52,48,51,53,49,52,50,52,52,47,52,50,55,54,64,74,64,49,57,67,71,65,74,60,57,52,97,88,55,78,83,66,84,55,64,85,78,69,54,39,42,76,45,81,48,69,68,28,49,37,53,52,48,48,37,37,91,59,36,54,42,45,42,73,42,77,49,92,58,96,80,61,29,52,33,32,39,36,33,40,63,50,88,85,77,80,58,60,91,82,44,87,73,82,69,92,69,75,60,65,93,37,37,50,73,84,53,64,49,73,52,95,93,40,75,31,51,38,38,47,40,56,68,58,68,87,75,52,56,71,68,62,73,72,73,61,57,73,68,48,73,45,78,77,46,77,46,74,60,69,58,88,91,50,76,42,48,47,42,35,34,33,27,35,27,41,31,28,52,69,76,97,63,51,45,77,45,62,84,46,46,29,38,39,40,45,57,86,74,43,63,64,66,87,64,76,44,98,80,76,53,86,62,67,69,89,65,48,72,66,46,51,51,56,53,52,71,65,66,47,60,67,60,53,51,52,52,38,52,50,41,53,48,52,53,50,51,51,53,49,50,51,54,58,50,65,76,56,54,54,89,98,53,45,62,56,43,79,47,69,54,44,66,28,36,34,19,47,34,27,70,35,36,34,33,40,87,84,43,58,64,58,65,40,49,25,51,41,54,51,54,51,32,49,69,67,54,59,81,78,79,54,40,50,71,68,60,46,45,74,72,69,52,50,71,66,72,67,34,60,39,48,81,51,80,69,47,39,78,64,90,88,50,77,74,78,68,73,74,67,52,62,50,47,43,65,59,51,50,52,59,44,58,68,39,77,43,46,73,46,80,40,68,57,26,36,29,34,22,51,91,81,42,73,78,43,71,72,38,59,59,60,46,74,53,68,64,47,88,52,30,43,60,37,73,32,76,87,66,35,46,76,39,36,24,42,93,85,40,79,54,91,74,63,67,66,64,31,52,53,50,34,50,49,54,55,60,74,71,110

Sequence (442 aa):
WTDYNLHDPGITLLEVLAYAITDLGLRTRLDIKSLIADKDEKPFFPAREVLPNAAFTPSDYHRLALSHPYVRNAWIQASTGETAGLYQLLLALKPFTPDPDQIPVATSIDLNENWLKGTSITVDNRDYAFYVVFPNWEDLPLLWKTGNDLNDVEISGILSLDDPAKAFIDEYYVAPKFIFGNGDNQQTLEDMGLRIRLPEGIPKAEEASENGEEVQPGFDELFREALISQFNPDFFRIYQARARERENQLKDIRQFMARRRNLCEDWVDIDTIHIQHIGLKIAKLELEPDAAPLKTLARIYFAIEQFIDPDLRPYRYEELQASGRSPAEIFEGPLLQNGFLPEEGPDQQRLLNIVYTSDLIRIIMQQRGVIGVDGLTLDNYLDRIKVASGVRNCLQLRNPERYRPRLNFYDSEIRVFKRGVPILVDPELLRQELASIRQEFL

Nearest PDB structures (foldseek):
  7b5h-assembly1_AD  TM=6.956E-01  e=4.860E-21  Nostoc sp. PCC 7120 = FACHB-418
  7aeb-assembly1_A  TM=7.404E-01  e=5.009E-20  Algoriphagus machipongonensis
  6j0n-assembly1_P  TM=5.965E-01  e=6.032E-10  Photorhabdus asymbiotica subsp. asymbiotica ATCC 43949
  6rao-assembly1_J  TM=6.153E-01  e=1.116E-06  Serratia entomophila
  9b45-assembly1_p  TM=5.867E-01  e=7.902E-03  Pseudomonas virus Pa193

Mean predicted aligned error: 11.72 Å

Secondary structure (DSSP, 8-state):
----STTSHHHHHHHHHHHHHHHHHHHTTS-HHHHS--SS--SS--HHHHS-----SHHHHHHHHHTSTTEEEEEEEE---SSS-SEEEEEEEPPP---TTTS---S-----TTEEEEEEEEETTEEEEEEEEPPPGGG--HHHHTTPPEEEEEEEEEEE---TT-SB---EEEEEEEEESSGGG-EEE----EEE-PPTT-BPP----TTS----TT--HHHHHHHHHT--HHHHHHHHHHHHHHHHHHHHHHHHHHTTPPTT--EEEEEEPEEEEEEEEEEEEEE-TTS-HHHHHHHHHHHHHHHHS---PPBPHHHHHHTT--HHHHS-SS--SS-B--TTSS-TT---SEEEHHHHHHHHHTSTTEEEEEEEEEEEEETTEE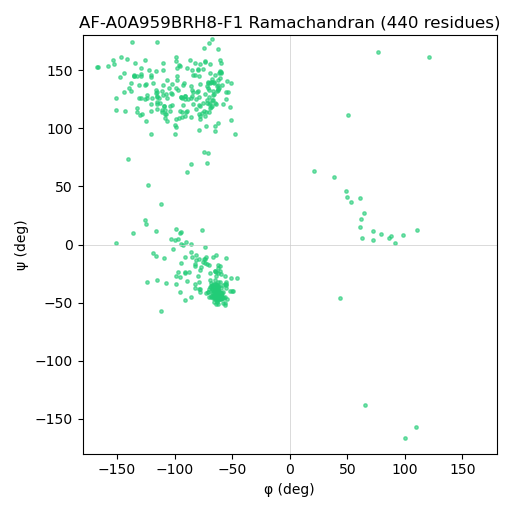EEEEE-SEEEPS-TTTEEEEE-GGG-EEEEEETTEEE---HHHHHHHHHHHHHHH-

pLDDT: mean 78.5, std 16.88, range [35.62, 98.19]

Radius of gyration: 32.6 Å; Cα contacts (8 Å, |Δi|>4): 666; chains: 1; bounding box: 83×58×126 Å